Protein AF-A0A931KG16-F1 (afdb_monomer)

pLDDT: mean 83.69, std 16.77, range [27.02, 98.31]

Solvent-accessible surface area (backbone atoms only — not comparable to full-atom values): 36946 Å² total; per-residue (Å²): 140,81,48,55,79,56,73,82,76,92,82,84,91,83,89,88,82,83,91,73,91,73,82,81,82,83,76,84,70,80,80,86,60,79,76,71,70,60,48,32,63,38,41,31,52,50,51,55,51,33,49,36,17,60,36,29,44,61,42,50,60,49,49,51,55,64,59,68,61,71,68,90,52,93,45,61,78,65,61,44,85,73,70,64,96,83,71,70,55,76,67,51,51,47,51,52,29,63,69,41,68,61,32,63,40,60,40,84,33,53,39,32,19,54,30,14,35,53,51,33,53,47,29,60,74,67,56,47,91,65,94,65,51,92,93,56,69,53,63,73,51,38,32,45,74,54,69,43,60,64,55,30,44,34,49,42,74,38,68,70,41,70,42,67,72,46,36,52,49,53,38,58,73,33,68,48,37,28,50,60,65,52,39,72,74,42,46,28,31,8,55,17,73,43,76,49,60,42,92,92,56,94,55,74,14,46,34,34,22,37,25,37,25,23,54,71,94,67,50,12,32,46,29,36,40,31,26,33,69,70,89,58,83,68,93,55,86,49,64,79,31,30,41,55,66,45,30,37,35,40,37,41,92,93,47,74,48,76,46,51,18,35,83,31,3,41,36,72,44,74,58,40,72,66,46,62,29,42,38,27,42,64,33,84,78,55,64,41,76,83,43,54,44,84,42,78,40,49,81,51,37,46,78,59,70,42,85,43,70,83,71,57,62,37,31,37,21,38,72,52,61,68,68,42,77,40,49,58,56,33,74,48,79,48,44,37,35,47,44,45,78,35,86,54,70,47,80,42,47,48,43,81,42,70,46,95,89,55,101,62,59,51,75,79,48,35,58,84,51,62,81,77,25,56,42,68,31,51,58,72,46,45,67,38,68,54,65,47,41,34,46,65,87,90,73,81,59,77,66,47,60,35,36,36,35,60,66,76,87,51,95,79,47,45,74,70,35,57,46,33,36,39,33,40,38,58,84,74,72,89,84,45,26,38,36,30,50,60,71,59,87,54,85,43,75,46,50,26,87,64,40,49,51,78,48,44,34,38,45,46,75,47,38,82,55,66,42,40,34,35,36,38,38,46,71,74,50,71,49,85,43,50,79,70,48,72,54,72,46,60,27,53,56,69,44,47,58,30,77,49,76,45,64,33,66,58,87,82,69,45,58,64,50,19,32,34,33,42,35,58,49,77,54,79,31,87,66,49,44,82,46,82,62,54,57,46,56,38,39,38,39,60,78,41,78,66,69,45,86,74,46,76,50,61,66,67,61,84,52,34,35,51,46,39,38,39,31,34,81,42,57,62,36,89,78,48,66,50,48,52,86,43,51,47,38,36,34,14,47,89,86,53,47,78,88,48,96,59,47,39,76,60,56,64,67,46,32,45,63,40,58,95,70,21,30,37,39,43,30,41,61,61,65,50,72,47,96,63,76,46,34,34,42,38,38,32,50,32,54,69,36,22,33,79,89,64,33,65,35,81,52,71,48,75,48,78,46,78,80

Sequence (659 aa):
MLAIVHRYRPFLASRPLSSRRFRPVLNDLERREVPALPTAVEQEMLEWLNRFRADPAAEFDRYYQTVMQQDGSVSYLAKVPFLPIDKPSIEEFRNELLATPAVPPLAWNTKLNDAARFHTDFMIAADAFDHNLPGEPLLGTRISNTGYQAWYWGENIAYGHGQIRYSHSSLVHSDGHRANLAFTNFTEIGIAAGYATLANKTLFDPIVTQDFGSRVNRQASVFGVVFDDTITSDDFYQAGEGLQGISITLSGPQGNFVTTSWSSGGYQFDDVPSGTYRLYVTSPGIDSDAYSFQVTVGQANVKYDFEIGTPPSRTVGFETSDPKTVSEGGTSTFALVRTGPLDSELDITIFPVDRPSGSQPWTSVIAPLADGGVVRFQPGQSRATFQVVSLKDSTERPDISVDFVFNVNDPGYASSVATASLTVLDDDRPRVSLVRIANSGTLHIVRESEKQVILTLERSGDLSKRVVVPFSIVPISGQTYVAAQTGTFEFQPGATQAVRSFAIADDAVARIDGVFSLRLGTPATADTRLEGPVEQVVSVIDDDPKPKLVRVAGRRNRQSLNALTAVFDAPISNANTKNVGIWRITDAGTDGILGTADDATIALRAVNYKASTRTFTLNFRKPSRSKTALIYRITLDAAKLTTPIGTPLNGPMVWDLKV

Secondary structure (DSSP, 8-state):
---EEEE--------------PPP----------PPPPPHHHHHHHHHHHHHHH-HHHHHHHHHHHHHSTTSSTTHHHH-TT--SS---HHHHHHHHHTSPP-PPPEE-HHHHHHHHHHHHHHHHHT---SS-TTPPPHHHHHHHTT--EEEEEEEEEESSSSHHHHHHHHHHSHHHHHHHT-TT--EEEEEEEEE--TT-SS-EEEEEEEEEEETT--EEEEEEEE---SS-SSS--TT-BPTT-EEEEEETTEEEEEE--TTSEEEEEEEPSEEEEEEE-STTS-TTTTEEEEEESSS-EE--EE-------EEEES--PPEEEETT-EEEEEEEE-S--SS-EEEEEEEEE-TT-SS-GGGTBPPPGGGGEEEEPTT-SEEEEEEEB---------EEEEEEE----TT-EESS-EEEEEEEP--SPP-EEEEETTTTS-EEEEGGG-EEEEEEEEEE--SS-EEEEEEEEEEESS-SS--EEEEEEE-TT--EEEEEEE----SS--PPEEEEEEE---SSTTEEE-S-SEEEEEEE--PPPP-EEEEEE--BTTEEEEEEEEESS--BSSSTT-GGGEEEEE-TTTT-TTSTT-EE--EEEEEEEGGGTEEEEEEEEEEE-SS--EEEEEEEGGG-B-TTSPBPPSEEEEEEE-

Nearest PDB structures (foldseek):
  8jp0-assembly1_A  TM=5.467E-01  e=5.330E-15  Homo sapiens
  3gin-assembly2_B  TM=8.461E-01  e=2.126E-09  Canis lupus familiaris
  8sgi-assembly1_A  TM=4.822E-01  e=4.657E-14  Homo sapiens
  3rb7-assembly2_B  TM=5.659E-01  e=2.182E-12  Drosophila melanogaster
  3gin-assembly1_A  TM=8.430E-01  e=4.793E-09  Canis lupus familiaris

Radius of gyration: 43.68 Å; Cα contacts (8 Å, |Δi|>4): 1420; chains: 1; bounding box: 113×90×93 Å

Mean predicted aligned error: 20.04 Å

Structure (mmCIF, N/CA/C/O backbone):
data_AF-A0A931KG16-F1
#
_entry.id   AF-A0A931KG16-F1
#
loop_
_atom_site.group_PDB
_atom_site.id
_atom_site.type_symbol
_atom_site.label_atom_id
_atom_site.label_alt_id
_atom_site.label_comp_id
_atom_site.label_asym_id
_atom_site.label_entity_id
_atom_site.label_seq_id
_atom_site.pdbx_PDB_ins_code
_atom_site.Cartn_x
_atom_site.Cartn_y
_atom_site.Cartn_z
_atom_site.occupancy
_atom_site.B_iso_or_equiv
_atom_site.auth_seq_id
_atom_site.auth_comp_id
_atom_site.auth_asym_id
_atom_site.auth_atom_id
_atom_site.pdbx_PDB_model_num
ATOM 1 N N . MET A 1 1 ? 4.775 -19.215 -31.508 1.00 36.97 1 MET A N 1
ATOM 2 C CA . MET A 1 1 ? 3.435 -19.316 -30.902 1.00 36.97 1 MET A CA 1
ATOM 3 C C . MET A 1 1 ? 2.506 -19.915 -31.949 1.00 36.97 1 MET A C 1
ATOM 5 O O . MET A 1 1 ? 2.400 -19.342 -33.027 1.00 36.97 1 MET A O 1
ATOM 9 N N . LEU A 1 2 ? 1.975 -21.115 -31.702 1.00 31.38 2 LEU A N 1
ATOM 10 C CA . LEU A 1 2 ? 1.050 -21.830 -32.596 1.00 31.38 2 LEU A CA 1
ATOM 11 C C . LEU A 1 2 ? -0.305 -21.935 -31.884 1.00 31.38 2 LEU A C 1
ATOM 13 O O . LEU A 1 2 ? -0.331 -22.042 -30.674 1.00 31.38 2 LEU A O 1
ATOM 17 N N . ALA A 1 3 ? -1.420 -21.931 -32.606 1.00 36.59 3 ALA A N 1
ATOM 18 C CA . ALA A 1 3 ? -2.737 -22.218 -32.036 1.00 36.59 3 ALA A CA 1
ATOM 19 C C . ALA A 1 3 ? -3.220 -23.597 -32.498 1.00 36.59 3 ALA A C 1
ATOM 21 O O . ALA A 1 3 ? -2.951 -23.995 -33.634 1.00 36.59 3 ALA A O 1
ATOM 22 N N . ILE A 1 4 ? -3.934 -24.322 -31.632 1.00 50.34 4 ILE A N 1
ATOM 23 C CA . ILE A 1 4 ? -4.488 -25.650 -31.934 1.00 50.34 4 ILE A CA 1
ATOM 24 C C . ILE A 1 4 ? -6.019 -25.581 -31.882 1.00 50.34 4 ILE A C 1
ATOM 26 O O . ILE A 1 4 ? -6.586 -25.195 -30.862 1.00 50.34 4 ILE A O 1
ATOM 30 N N . VAL A 1 5 ? -6.686 -25.995 -32.968 1.00 47.53 5 VAL A N 1
ATOM 31 C CA . VAL A 1 5 ? -8.149 -26.168 -33.044 1.00 47.53 5 VAL A CA 1
ATOM 32 C C . VAL A 1 5 ? -8.465 -27.587 -33.503 1.00 47.53 5 VAL A C 1
ATOM 34 O O . VAL A 1 5 ? -7.970 -28.044 -34.539 1.00 47.53 5 VAL A O 1
ATOM 37 N N . HIS A 1 6 ? -9.328 -28.288 -32.767 1.00 55.41 6 HIS A N 1
ATOM 38 C CA . HIS A 1 6 ? -9.761 -29.642 -33.110 1.00 55.41 6 HIS A CA 1
ATOM 39 C C . HIS A 1 6 ? -11.291 -29.790 -33.105 1.00 55.41 6 HIS A C 1
ATOM 41 O O . HIS A 1 6 ? -12.008 -29.139 -32.348 1.00 55.41 6 HIS A O 1
ATOM 47 N N . ARG A 1 7 ? -11.795 -30.670 -33.984 1.00 39.84 7 ARG A N 1
ATOM 48 C CA . ARG A 1 7 ? -13.212 -31.055 -34.105 1.00 39.84 7 ARG A CA 1
ATOM 49 C C . ARG A 1 7 ? -13.339 -32.566 -33.922 1.00 39.84 7 ARG A C 1
ATOM 51 O O . ARG A 1 7 ? -12.615 -33.319 -34.571 1.00 39.84 7 ARG A O 1
ATOM 58 N N . TYR A 1 8 ? -14.280 -33.018 -33.096 1.00 35.19 8 TYR A N 1
ATOM 59 C CA . TYR A 1 8 ? -14.516 -34.448 -32.872 1.00 35.19 8 TYR A CA 1
ATOM 60 C C . TYR A 1 8 ? -15.136 -35.141 -34.109 1.00 35.19 8 TYR A C 1
ATOM 62 O O . TYR A 1 8 ? -16.071 -34.618 -34.721 1.00 35.19 8 TYR A O 1
ATOM 70 N N . ARG A 1 9 ? -14.655 -36.345 -34.464 1.00 29.98 9 ARG A N 1
ATOM 71 C CA . ARG A 1 9 ? -15.362 -37.332 -35.311 1.00 29.98 9 ARG A CA 1
ATOM 72 C C . ARG A 1 9 ? -15.534 -38.618 -34.491 1.00 29.98 9 ARG A C 1
ATOM 74 O O . ARG A 1 9 ? -14.520 -39.162 -34.060 1.00 29.98 9 ARG A O 1
ATOM 81 N N . PRO A 1 10 ? -16.753 -39.138 -34.274 1.00 35.59 10 PRO A N 1
ATOM 82 C CA . PRO A 1 10 ? -16.921 -40.402 -33.565 1.00 35.59 10 PRO A CA 1
ATOM 83 C C . PRO A 1 10 ? -16.624 -41.564 -34.523 1.00 35.59 10 PRO A C 1
ATOM 85 O O . PRO A 1 10 ? -17.031 -41.473 -35.675 1.00 35.59 10 PRO A O 1
ATOM 88 N N . PHE A 1 11 ? -15.954 -42.638 -34.076 1.00 27.02 11 PHE A N 1
ATOM 89 C CA . PHE A 1 11 ? -16.325 -44.031 -34.397 1.00 27.02 11 PHE A CA 1
ATOM 90 C C . PHE A 1 11 ? -15.485 -45.081 -33.624 1.00 27.02 11 PHE A C 1
ATOM 92 O O . PHE A 1 11 ? -14.266 -45.124 -33.729 1.00 27.02 11 PHE A O 1
ATOM 99 N N . LEU A 1 12 ? -16.231 -45.936 -32.910 1.00 27.28 12 LEU A N 1
ATOM 100 C CA . LEU A 1 12 ? -16.052 -47.346 -32.516 1.00 27.28 12 LEU A CA 1
ATOM 101 C C . LEU A 1 12 ? -14.790 -47.863 -31.790 1.00 27.28 12 LEU A C 1
ATOM 103 O O . LEU A 1 12 ? -13.656 -47.808 -32.248 1.00 27.28 12 LEU A O 1
ATOM 107 N N . ALA A 1 13 ? -15.085 -48.523 -30.668 1.00 38.16 13 ALA A N 1
ATOM 108 C CA . ALA A 1 13 ? -14.200 -49.299 -29.816 1.00 38.16 13 ALA A CA 1
ATOM 109 C C . ALA A 1 13 ? -13.561 -50.515 -30.512 1.00 38.16 13 ALA A C 1
ATOM 111 O O . ALA A 1 13 ? -14.274 -51.282 -31.152 1.00 38.16 13 ALA A O 1
ATOM 112 N N . SER A 1 14 ? -12.274 -50.783 -30.229 1.00 29.06 14 SER A N 1
ATOM 113 C CA . SER A 1 14 ? -11.815 -52.119 -29.799 1.00 29.06 14 SER A CA 1
ATOM 114 C C . SER A 1 14 ? -10.326 -52.192 -29.397 1.00 29.06 14 SER A C 1
ATOM 116 O O . SER A 1 14 ? -9.447 -51.938 -30.212 1.00 29.06 14 SER A O 1
ATOM 118 N N . ARG A 1 15 ? -10.125 -52.750 -28.190 1.00 28.84 15 ARG A N 1
ATOM 119 C CA . ARG A 1 15 ? -9.084 -53.693 -27.711 1.00 28.84 15 ARG A CA 1
ATOM 120 C C . ARG A 1 15 ? -7.749 -53.211 -27.094 1.00 28.84 15 ARG A C 1
ATOM 122 O O . ARG A 1 15 ? -7.170 -52.232 -27.545 1.00 28.84 15 ARG A O 1
ATOM 129 N N . PRO A 1 16 ? -7.263 -53.927 -26.046 1.00 38.62 16 PRO A N 1
ATOM 130 C CA . PRO A 1 16 ? -6.268 -53.428 -25.097 1.00 38.62 16 PRO A CA 1
ATOM 131 C C . PRO A 1 16 ? -4.866 -54.002 -25.346 1.00 38.62 16 PRO A C 1
ATOM 133 O O . PRO A 1 16 ? -4.729 -55.150 -25.771 1.00 38.62 16 PRO A O 1
ATOM 136 N N . LEU A 1 17 ? -3.818 -53.258 -24.976 1.00 29.61 17 LEU A N 1
ATOM 137 C CA . LEU A 1 17 ? -2.465 -53.806 -24.871 1.00 29.61 17 LEU A CA 1
ATOM 138 C C . LEU A 1 17 ? -1.749 -53.387 -23.579 1.00 29.61 17 LEU A C 1
ATOM 140 O O . LEU A 1 17 ? -1.428 -52.227 -23.359 1.00 29.61 17 LEU A O 1
ATOM 144 N N . SER A 1 18 ? -1.437 -54.433 -22.807 1.00 28.80 18 SER A N 1
ATOM 145 C CA . SER A 1 18 ? -0.159 -54.701 -22.138 1.00 28.80 18 SER A CA 1
ATOM 146 C C . SER A 1 18 ? 0.301 -53.773 -21.006 1.00 28.80 18 SER A C 1
ATOM 148 O O . SER A 1 18 ? 0.974 -52.764 -21.199 1.00 28.80 18 SER A O 1
ATOM 150 N N . SER A 1 19 ? 0.090 -54.276 -19.790 1.00 36.41 19 SER A N 1
ATOM 151 C CA . SER A 1 19 ? 0.660 -53.822 -18.524 1.00 36.41 19 SER A CA 1
ATOM 152 C C . SER A 1 19 ? 2.195 -53.740 -18.523 1.00 36.41 19 SER A C 1
ATOM 154 O O . SER A 1 19 ? 2.882 -54.762 -18.609 1.00 36.41 19 SER A O 1
ATOM 156 N N . ARG A 1 20 ? 2.735 -52.549 -18.249 1.00 30.62 20 ARG A N 1
ATOM 157 C CA . ARG A 1 20 ? 3.993 -52.399 -17.506 1.00 30.62 20 ARG A CA 1
ATOM 158 C C . ARG A 1 20 ? 3.696 -51.653 -16.213 1.00 30.62 20 ARG A C 1
ATOM 160 O O . ARG A 1 20 ? 3.142 -50.562 -16.225 1.00 30.62 20 ARG A O 1
ATOM 167 N N . ARG A 1 21 ? 4.022 -52.309 -15.098 1.00 33.84 21 ARG A N 1
ATOM 168 C CA . ARG A 1 21 ? 3.823 -51.831 -13.729 1.00 33.84 21 ARG A CA 1
ATOM 169 C C . ARG A 1 21 ? 4.575 -50.517 -13.521 1.00 33.84 21 ARG A C 1
ATOM 171 O O . ARG A 1 21 ? 5.796 -50.534 -13.395 1.00 33.84 21 ARG A O 1
ATOM 178 N N . PHE A 1 22 ? 3.840 -49.416 -13.430 1.00 30.36 22 PHE A N 1
ATOM 179 C CA . PHE A 1 22 ? 4.303 -48.221 -12.738 1.00 30.36 22 PHE A CA 1
ATOM 180 C C . PHE A 1 22 ? 3.934 -48.355 -11.259 1.00 30.36 22 PHE A C 1
ATOM 182 O O . PHE A 1 22 ? 2.816 -48.742 -10.920 1.00 30.36 22 PHE A O 1
ATOM 189 N N . ARG A 1 23 ? 4.906 -48.104 -10.379 1.00 28.58 23 ARG A N 1
ATOM 190 C CA . ARG A 1 23 ? 4.665 -47.958 -8.942 1.00 28.58 23 ARG A CA 1
ATOM 191 C C . ARG A 1 23 ? 3.943 -46.621 -8.731 1.00 28.58 23 ARG A C 1
ATOM 193 O O . ARG A 1 23 ? 4.512 -45.609 -9.133 1.00 28.58 23 ARG A O 1
ATOM 200 N N . PRO A 1 24 ? 2.742 -46.589 -8.132 1.00 30.55 24 PRO A N 1
ATOM 201 C CA . PRO A 1 24 ? 2.105 -45.333 -7.782 1.00 30.55 24 PRO A CA 1
ATOM 202 C C . PRO A 1 24 ? 2.848 -44.760 -6.575 1.00 30.55 24 PRO A C 1
ATOM 204 O O . PRO A 1 24 ? 2.981 -45.425 -5.545 1.00 30.55 24 PRO A O 1
ATOM 207 N N . VAL A 1 25 ? 3.366 -43.543 -6.703 1.00 31.45 25 VAL A N 1
ATOM 208 C CA . VAL A 1 25 ? 3.653 -42.732 -5.521 1.00 31.45 25 VAL A CA 1
ATOM 209 C C . VAL A 1 25 ? 2.297 -42.198 -5.082 1.00 31.45 25 VAL A C 1
ATOM 211 O O . VAL A 1 25 ? 1.772 -41.258 -5.668 1.00 31.45 25 VAL A O 1
ATOM 214 N N . LEU A 1 26 ? 1.694 -42.899 -4.121 1.00 35.19 26 LEU A N 1
ATOM 215 C CA . LEU A 1 26 ? 0.516 -42.445 -3.398 1.00 35.19 26 LEU A CA 1
ATOM 216 C C . LEU A 1 26 ? 0.898 -41.166 -2.643 1.00 35.19 26 LEU A C 1
ATOM 218 O O . LEU A 1 26 ? 1.664 -41.222 -1.686 1.00 35.19 26 LEU A O 1
ATOM 222 N N . ASN A 1 27 ? 0.346 -40.042 -3.076 1.00 28.86 27 ASN A N 1
ATOM 223 C CA . ASN A 1 27 ? -0.138 -39.001 -2.183 1.00 28.86 27 ASN A CA 1
ATOM 224 C C . ASN A 1 27 ? -1.522 -38.619 -2.713 1.00 28.86 27 ASN A C 1
ATOM 226 O O . ASN A 1 27 ? -1.697 -37.601 -3.376 1.00 28.86 27 ASN A O 1
ATOM 230 N N . ASP A 1 28 ? -2.493 -39.494 -2.444 1.00 37.03 28 ASP A N 1
ATOM 231 C CA . ASP A 1 28 ? -3.898 -39.106 -2.409 1.00 37.03 28 ASP A CA 1
ATOM 232 C C . ASP A 1 28 ? -4.064 -38.131 -1.237 1.00 37.03 28 ASP A C 1
ATOM 234 O O . ASP A 1 28 ? -4.297 -38.521 -0.093 1.00 37.03 28 ASP A O 1
ATOM 238 N N . LEU A 1 29 ? -3.903 -36.841 -1.518 1.00 31.75 29 LEU A N 1
ATOM 239 C CA . LEU A 1 29 ? -4.759 -35.857 -0.884 1.00 31.75 29 LEU A CA 1
ATOM 240 C C . LEU A 1 29 ? -5.961 -35.734 -1.807 1.00 31.75 29 LEU A C 1
ATOM 242 O O . LEU A 1 29 ? -5.869 -35.172 -2.896 1.00 31.75 29 LEU A O 1
ATOM 246 N N . GLU A 1 30 ? -7.079 -36.308 -1.375 1.00 30.48 30 GLU A N 1
ATOM 247 C CA . GLU A 1 30 ? -8.392 -35.971 -1.898 1.00 30.48 30 GLU A CA 1
ATOM 248 C C . GLU A 1 30 ? -8.499 -34.436 -1.943 1.00 30.48 30 GLU A C 1
ATOM 250 O O . GLU A 1 30 ? -8.684 -33.796 -0.904 1.00 30.48 30 GLU A O 1
ATOM 255 N N . ARG A 1 31 ? -8.381 -33.819 -3.130 1.00 33.59 31 ARG A N 1
ATOM 256 C CA . ARG A 1 31 ? -8.855 -32.445 -3.332 1.00 33.59 31 ARG A CA 1
ATOM 257 C C . ARG A 1 31 ? -10.370 -32.497 -3.232 1.00 33.59 31 ARG A C 1
ATOM 259 O O . ARG A 1 31 ? -11.100 -32.586 -4.213 1.00 33.59 31 ARG A O 1
ATOM 266 N N . ARG A 1 32 ? -10.849 -32.460 -1.995 1.00 40.47 32 ARG A N 1
ATOM 267 C CA . ARG A 1 32 ? -12.204 -32.066 -1.645 1.00 40.47 32 ARG A CA 1
ATOM 268 C C . ARG A 1 32 ? -12.277 -30.552 -1.816 1.00 40.47 32 ARG A C 1
ATOM 270 O O . ARG A 1 32 ? -12.384 -29.814 -0.845 1.00 40.47 32 ARG A O 1
ATOM 277 N N . GLU A 1 33 ? -12.098 -30.085 -3.042 1.00 40.62 33 GLU A N 1
ATOM 278 C CA . GLU A 1 33 ? -12.015 -28.664 -3.322 1.00 40.62 33 GLU A CA 1
ATOM 279 C C . GLU A 1 33 ? -13.238 -28.223 -4.102 1.00 40.62 33 G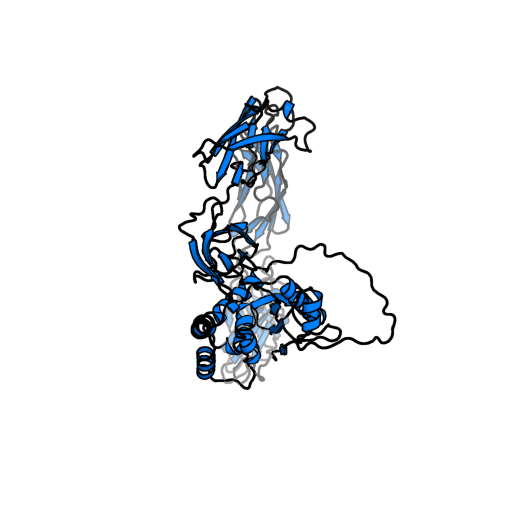LU A C 1
ATOM 281 O O . GLU A 1 33 ? -13.587 -28.761 -5.150 1.00 40.62 33 GLU A O 1
ATOM 286 N N . VAL A 1 34 ? -13.911 -27.237 -3.521 1.00 39.53 34 VAL A N 1
ATOM 287 C CA . VAL A 1 34 ? -14.814 -26.343 -4.231 1.00 39.53 34 VAL A CA 1
ATOM 288 C C . VAL A 1 34 ? -14.097 -25.915 -5.520 1.00 39.53 34 VAL A C 1
ATOM 290 O O . VAL A 1 34 ? -12.953 -25.468 -5.412 1.00 39.53 34 VAL A O 1
ATOM 293 N N . PRO A 1 35 ? -14.700 -26.074 -6.715 1.00 52.78 35 PRO A N 1
ATOM 294 C CA . PRO A 1 35 ? -14.065 -25.663 -7.962 1.00 52.78 35 PRO A CA 1
ATOM 295 C C . PRO A 1 35 ? -13.559 -24.225 -7.840 1.00 52.78 35 PRO A C 1
ATOM 297 O O . PRO A 1 35 ? -14.304 -23.357 -7.374 1.00 52.78 35 PRO A O 1
ATOM 300 N N . ALA A 1 36 ? -12.301 -23.979 -8.207 1.00 63.12 36 ALA A N 1
ATOM 301 C CA . ALA A 1 36 ? -11.719 -22.653 -8.075 1.00 63.12 36 ALA A CA 1
ATOM 302 C C . ALA A 1 36 ? -12.446 -21.680 -9.019 1.00 63.12 36 ALA A C 1
ATOM 304 O O . ALA A 1 36 ? -12.484 -21.850 -10.237 1.00 63.12 36 ALA A O 1
ATOM 305 N N . LEU A 1 37 ? -13.080 -20.670 -8.430 1.00 86.88 37 LEU A N 1
ATOM 306 C CA . LEU A 1 37 ? -13.613 -19.517 -9.150 1.00 86.8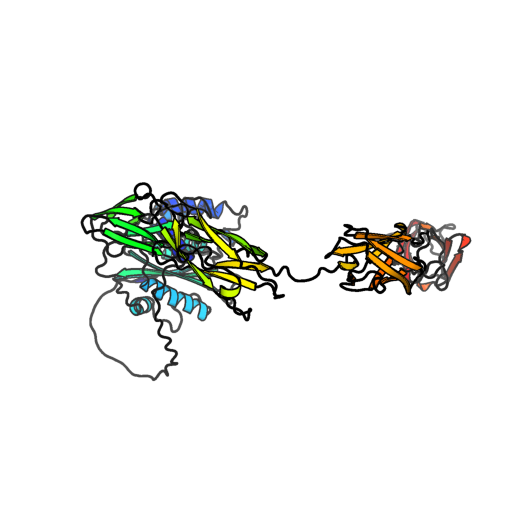8 37 LEU A CA 1
ATOM 307 C C . LEU A 1 37 ? -12.440 -18.642 -9.628 1.00 86.88 37 LEU A C 1
ATOM 309 O O . LEU A 1 37 ? -11.357 -18.734 -9.040 1.00 86.88 37 LEU A O 1
ATOM 313 N N . PRO A 1 38 ? -12.614 -17.817 -10.678 1.00 92.06 38 PRO A N 1
ATOM 314 C CA . PRO A 1 38 ? -11.511 -17.034 -11.220 1.00 92.06 38 PRO A CA 1
ATOM 315 C C . PRO A 1 38 ? -10.892 -16.148 -10.141 1.00 92.06 38 PRO A C 1
ATOM 317 O O . PRO A 1 38 ? -11.595 -15.482 -9.376 1.00 92.06 38 PRO A O 1
ATOM 320 N N . THR A 1 39 ? -9.563 -16.099 -10.104 1.00 92.50 39 THR A N 1
ATOM 321 C CA . THR A 1 39 ? -8.839 -15.032 -9.403 1.00 92.50 39 THR A CA 1
ATOM 322 C C . THR A 1 39 ? -9.137 -13.676 -10.054 1.00 92.50 39 THR A C 1
ATOM 324 O O . THR A 1 39 ? -9.609 -13.612 -11.187 1.00 92.50 39 THR A O 1
ATOM 327 N N . ALA A 1 40 ? -8.832 -12.568 -9.372 1.00 91.00 40 ALA A N 1
ATOM 328 C CA . ALA A 1 40 ? -9.032 -11.229 -9.937 1.00 91.00 40 ALA A CA 1
ATOM 329 C C . ALA A 1 40 ? -8.276 -11.026 -11.268 1.00 91.00 40 ALA A C 1
ATOM 331 O O . ALA A 1 40 ? -8.806 -10.436 -12.200 1.00 91.00 40 ALA A O 1
ATOM 332 N N . VAL A 1 41 ? -7.068 -11.587 -11.395 1.00 90.38 41 VAL A N 1
ATOM 333 C CA . VAL A 1 41 ? -6.256 -11.510 -12.624 1.00 90.38 41 VAL A CA 1
ATOM 334 C C . VAL A 1 41 ? -6.833 -12.377 -13.749 1.00 90.38 41 VAL A C 1
ATOM 336 O O . VAL A 1 41 ? -6.835 -11.972 -14.910 1.00 90.38 41 VAL A O 1
ATOM 339 N N . GLU A 1 42 ? -7.338 -13.572 -13.431 1.00 95.12 42 GLU A N 1
ATOM 340 C CA . GLU A 1 42 ? -8.008 -14.429 -14.420 1.00 95.12 42 GLU A CA 1
ATOM 341 C C . GLU A 1 42 ? -9.337 -13.813 -14.884 1.00 95.12 42 GLU A C 1
ATOM 343 O O . GLU A 1 42 ? -9.654 -13.894 -16.072 1.00 95.12 42 GLU A O 1
ATOM 348 N N . GLN A 1 43 ? -10.072 -13.152 -13.979 1.00 96.88 43 GLN A N 1
ATOM 349 C CA . GLN A 1 43 ? -11.249 -12.357 -14.328 1.00 96.88 43 GLN A CA 1
ATOM 350 C C . GLN A 1 43 ? -10.853 -11.202 -15.249 1.00 96.88 43 GLN A C 1
ATOM 352 O O . GLN A 1 43 ? -11.439 -11.070 -16.313 1.00 96.88 43 GLN A O 1
ATOM 357 N N . GLU A 1 44 ? -9.810 -10.437 -14.921 1.00 94.69 44 GLU A N 1
ATOM 358 C CA . GLU A 1 44 ? -9.333 -9.336 -15.767 1.00 94.69 44 GLU A CA 1
ATOM 359 C C . GLU A 1 44 ? -9.022 -9.827 -17.191 1.00 94.69 44 GLU A C 1
ATOM 361 O O . GLU A 1 44 ? -9.486 -9.253 -18.175 1.00 94.69 44 GLU A O 1
ATOM 366 N N . MET A 1 45 ? -8.316 -10.955 -17.328 1.00 94.88 45 MET A N 1
ATOM 367 C CA . MET A 1 45 ? -8.044 -11.574 -18.631 1.00 94.88 45 MET A CA 1
ATOM 368 C C . MET A 1 45 ? -9.325 -11.951 -19.397 1.00 94.88 45 MET A C 1
ATOM 370 O O . MET A 1 45 ? -9.372 -11.805 -20.622 1.00 94.88 45 MET A O 1
ATOM 374 N N . LEU A 1 46 ? -10.350 -12.457 -18.700 1.00 97.38 46 LEU A N 1
ATOM 375 C CA . LEU A 1 46 ? -11.654 -12.777 -19.288 1.00 97.38 46 LEU A CA 1
ATOM 376 C C . LEU A 1 46 ? -12.367 -11.515 -19.790 1.00 97.38 46 LEU A C 1
ATOM 378 O O . LEU A 1 46 ? -12.955 -11.539 -20.874 1.00 97.38 46 LEU A O 1
ATOM 382 N N . GLU A 1 47 ? -12.288 -10.423 -19.031 1.00 96.50 47 GLU A N 1
ATOM 383 C CA . GLU A 1 47 ? -12.864 -9.127 -19.388 1.00 96.50 47 GLU A CA 1
ATOM 384 C C . GLU A 1 47 ? -12.216 -8.565 -20.655 1.00 96.50 47 GLU A C 1
ATOM 386 O O . GLU A 1 47 ? -12.919 -8.240 -21.617 1.00 96.50 47 GLU A O 1
ATOM 391 N N . TRP A 1 48 ? -10.880 -8.558 -20.715 1.00 93.50 48 TRP A N 1
ATOM 392 C CA . TRP A 1 48 ? -10.142 -8.118 -21.902 1.00 93.50 48 TRP A CA 1
ATOM 393 C C . TRP A 1 48 ? -10.516 -8.952 -23.137 1.00 93.50 48 TRP A C 1
ATOM 395 O O . TRP A 1 48 ? -10.846 -8.412 -24.194 1.00 93.50 48 TRP A O 1
ATOM 405 N N . LEU A 1 49 ? -10.559 -10.280 -22.984 1.00 96.12 49 LEU A N 1
ATOM 406 C CA . LEU A 1 49 ? -10.949 -11.199 -24.051 1.00 96.12 49 LEU A CA 1
ATOM 407 C C . LEU A 1 49 ? -12.371 -10.948 -24.553 1.00 96.12 49 LEU A C 1
ATOM 409 O O . LEU A 1 49 ? -12.605 -10.951 -25.763 1.00 96.12 49 LEU A O 1
ATOM 413 N N . ASN A 1 50 ? -13.332 -10.764 -23.649 1.00 97.62 50 ASN A N 1
ATOM 414 C CA . ASN A 1 50 ? -14.726 -10.570 -24.031 1.00 97.62 50 ASN A CA 1
ATOM 415 C C . ASN A 1 50 ? -14.975 -9.186 -24.634 1.00 97.62 50 ASN A C 1
ATOM 417 O O . ASN A 1 50 ? -15.808 -9.074 -25.536 1.00 97.62 50 ASN A O 1
ATOM 421 N N . ARG A 1 51 ? -14.212 -8.166 -24.226 1.00 93.94 51 ARG A N 1
ATOM 422 C CA . ARG A 1 51 ? -14.226 -6.851 -24.875 1.00 93.94 51 ARG A CA 1
ATOM 423 C C . ARG A 1 51 ? -13.672 -6.917 -26.296 1.00 93.94 51 ARG A C 1
ATOM 425 O O . ARG A 1 51 ? -14.326 -6.426 -27.214 1.00 93.94 51 ARG A O 1
ATOM 432 N N . PHE A 1 52 ? -12.553 -7.622 -26.492 1.00 94.00 52 PHE A N 1
ATOM 433 C CA . PHE A 1 52 ? -12.023 -7.917 -27.825 1.00 94.00 52 PHE A CA 1
ATOM 434 C C . PHE A 1 52 ? -13.055 -8.648 -28.694 1.00 94.00 52 PHE A C 1
ATOM 436 O O . PHE A 1 52 ? -13.268 -8.274 -29.839 1.00 94.00 52 PHE A O 1
ATOM 443 N N . ARG A 1 53 ? -13.734 -9.671 -28.159 1.00 96.38 53 ARG A N 1
ATOM 444 C CA . ARG A 1 53 ? -14.766 -10.413 -28.904 1.00 96.38 53 ARG A CA 1
ATOM 445 C C . ARG A 1 53 ? -15.962 -9.543 -29.287 1.00 96.38 53 ARG A C 1
ATOM 447 O O . ARG A 1 53 ? -16.504 -9.730 -30.373 1.00 96.38 53 ARG A O 1
ATOM 454 N N . ALA A 1 54 ? -16.365 -8.610 -28.427 1.00 94.88 54 ALA A N 1
ATOM 455 C CA . ALA A 1 54 ? -17.493 -7.720 -28.680 1.00 94.88 54 ALA A CA 1
ATOM 456 C C . ALA A 1 54 ? -17.184 -6.653 -29.741 1.00 94.88 54 ALA A C 1
ATOM 458 O O . ALA A 1 54 ? -18.049 -6.352 -30.562 1.00 94.88 54 ALA A O 1
ATOM 459 N N . ASP A 1 55 ? -15.968 -6.102 -29.738 1.00 93.12 55 ASP A N 1
ATOM 460 C CA . ASP A 1 55 ? -15.552 -5.064 -30.683 1.00 93.12 55 ASP A CA 1
ATOM 461 C C . ASP A 1 55 ? -14.041 -5.142 -30.987 1.00 93.12 55 ASP A C 1
ATOM 463 O O . ASP A 1 55 ? -13.241 -4.387 -30.417 1.00 93.12 55 ASP A O 1
ATOM 467 N N . PRO A 1 56 ? -13.624 -6.049 -31.896 1.00 90.75 56 PRO A N 1
ATOM 468 C CA . PRO A 1 56 ? -12.217 -6.203 -32.262 1.00 90.75 56 PRO A CA 1
ATOM 469 C C . PRO A 1 56 ? -11.595 -4.919 -32.827 1.00 90.75 56 PRO A C 1
ATOM 471 O O . PRO A 1 56 ? -10.410 -4.659 -32.618 1.00 90.75 56 PRO A O 1
ATOM 474 N N . ALA A 1 57 ? -12.392 -4.114 -33.536 1.00 85.38 57 ALA A N 1
ATOM 475 C CA . ALA A 1 57 ? -11.951 -2.882 -34.175 1.00 85.38 57 ALA A CA 1
ATOM 476 C C . ALA A 1 57 ? -11.630 -1.793 -33.145 1.00 85.38 57 ALA A C 1
ATOM 478 O O . ALA A 1 57 ? -10.552 -1.199 -33.202 1.00 85.38 57 ALA A O 1
ATOM 479 N N . ALA A 1 58 ? -12.526 -1.557 -32.180 1.00 84.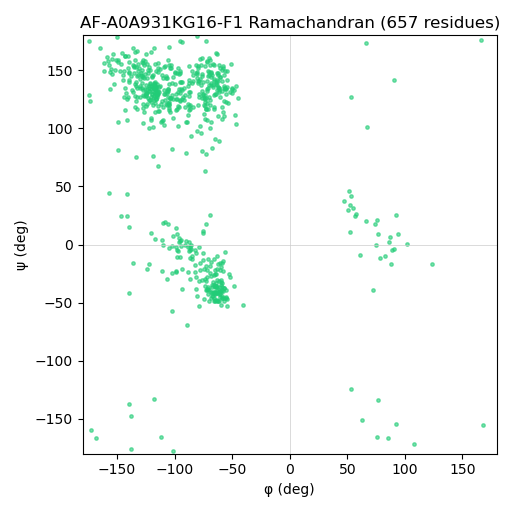75 58 ALA A N 1
ATOM 480 C CA . ALA A 1 58 ? -12.280 -0.576 -31.124 1.00 84.75 58 ALA A CA 1
ATOM 481 C C . ALA A 1 58 ? -11.122 -0.985 -30.205 1.00 84.75 58 ALA A C 1
ATOM 483 O O . ALA A 1 58 ? -10.447 -0.121 -29.641 1.00 84.75 58 ALA A O 1
ATOM 484 N N . GLU A 1 59 ? -10.846 -2.286 -30.073 1.00 79.38 59 GLU A N 1
ATOM 485 C CA . GLU A 1 59 ? -9.720 -2.761 -29.271 1.00 79.38 59 GLU A CA 1
ATOM 486 C C . GLU A 1 59 ? -8.365 -2.287 -29.834 1.00 79.38 59 GLU A C 1
ATOM 488 O O . GLU A 1 59 ? -7.458 -1.987 -29.058 1.00 79.38 59 GLU A O 1
ATOM 493 N N . PHE A 1 60 ? -8.239 -2.098 -31.158 1.00 72.94 60 PHE A N 1
ATOM 494 C CA . PHE A 1 60 ? -7.048 -1.484 -31.763 1.00 72.94 60 PHE A CA 1
ATOM 495 C C . PHE A 1 60 ? -6.810 -0.062 -31.243 1.00 72.94 60 PHE A C 1
ATOM 497 O O . PHE A 1 60 ? -5.708 0.258 -30.793 1.00 72.94 60 PHE A O 1
ATOM 504 N N . ASP A 1 61 ? -7.838 0.791 -31.296 1.00 69.69 61 ASP A N 1
ATOM 505 C CA . ASP A 1 61 ? -7.723 2.189 -30.877 1.00 69.69 61 ASP A CA 1
ATOM 506 C C . ASP A 1 61 ? -7.402 2.270 -29.371 1.00 69.69 61 ASP A C 1
ATOM 508 O O . ASP A 1 61 ? -6.575 3.089 -28.958 1.00 69.69 61 ASP A O 1
ATOM 512 N N . ARG A 1 62 ? -7.959 1.354 -28.561 1.00 71.44 62 ARG A N 1
ATOM 513 C CA . ARG A 1 62 ? -7.646 1.226 -27.127 1.00 71.44 62 ARG A CA 1
ATOM 514 C C . ARG A 1 62 ? -6.205 0.791 -26.877 1.00 71.44 62 ARG A C 1
ATOM 516 O O . ARG A 1 62 ? -5.526 1.448 -26.087 1.00 71.44 62 ARG A O 1
ATOM 523 N N . TYR A 1 63 ? -5.705 -0.247 -27.555 1.00 66.12 63 TYR A N 1
ATOM 524 C CA . TYR A 1 63 ? -4.301 -0.668 -27.447 1.00 66.12 63 TYR A CA 1
ATOM 525 C C . TYR A 1 63 ? -3.339 0.437 -27.885 1.00 66.12 63 TYR A C 1
ATOM 527 O O . TYR A 1 63 ? -2.333 0.685 -27.221 1.00 66.12 63 TYR A O 1
ATOM 535 N N . TYR A 1 64 ? -3.648 1.131 -28.982 1.00 57.78 64 TYR A N 1
ATOM 536 C CA . TYR A 1 64 ? -2.800 2.196 -29.506 1.00 57.78 64 TYR A CA 1
ATOM 537 C C . TYR A 1 64 ? -2.723 3.393 -28.543 1.00 57.78 64 TYR A C 1
ATOM 539 O O . TYR A 1 64 ? -1.637 3.924 -28.304 1.00 57.78 64 TYR A O 1
ATOM 547 N N . GLN A 1 65 ? -3.844 3.790 -27.932 1.00 54.03 65 GLN A N 1
ATOM 548 C CA . GLN A 1 65 ? -3.877 4.909 -26.984 1.00 54.03 65 GLN A CA 1
ATOM 549 C C . GLN A 1 65 ? -3.260 4.568 -25.621 1.00 54.03 65 GLN A C 1
ATOM 551 O O . GLN A 1 65 ? -2.442 5.333 -25.113 1.00 54.03 65 GLN A O 1
ATOM 556 N N . THR A 1 66 ? -3.604 3.422 -25.031 1.00 51.56 66 THR A N 1
ATOM 557 C CA . THR A 1 66 ? -3.147 3.072 -23.672 1.00 51.56 66 THR A CA 1
ATOM 558 C C . THR A 1 66 ? -1.714 2.558 -23.637 1.00 51.56 66 THR A C 1
ATOM 560 O O . THR A 1 66 ? -0.998 2.797 -22.666 1.00 51.56 66 THR A O 1
ATOM 563 N N . VAL A 1 67 ? -1.259 1.887 -24.696 1.00 48.59 67 VAL A N 1
ATOM 564 C CA . VAL A 1 67 ? -0.002 1.141 -24.652 1.00 48.59 67 VAL A CA 1
ATOM 565 C C . VAL A 1 67 ? 1.141 1.817 -25.420 1.00 48.59 67 VAL A C 1
ATOM 567 O O . VAL A 1 67 ? 2.296 1.702 -25.010 1.00 48.59 67 VAL A O 1
ATOM 570 N N . MET A 1 68 ? 0.855 2.583 -26.482 1.00 49.09 68 MET A N 1
ATOM 571 C CA . MET A 1 68 ? 1.902 3.292 -27.240 1.00 49.09 68 MET A CA 1
ATOM 572 C C . MET A 1 68 ? 2.153 4.738 -26.788 1.00 49.09 68 MET A C 1
ATOM 574 O O . MET A 1 68 ? 3.242 5.250 -27.045 1.00 49.09 68 MET A O 1
ATOM 578 N N . GLN A 1 69 ? 1.207 5.402 -26.107 1.00 42.19 69 GLN A N 1
ATOM 579 C CA . GLN A 1 69 ? 1.380 6.804 -25.682 1.00 42.19 69 GLN A CA 1
ATOM 580 C C . GLN A 1 69 ? 1.810 6.990 -24.215 1.00 42.19 69 GLN A C 1
ATOM 582 O O . GLN A 1 69 ? 2.410 8.017 -23.903 1.00 42.19 69 GLN A O 1
ATOM 587 N N . GLN A 1 70 ? 1.576 6.027 -23.313 1.00 40.97 70 GLN A N 1
ATOM 588 C CA . GLN A 1 70 ? 1.787 6.251 -21.871 1.00 40.97 70 GLN A CA 1
ATOM 589 C C . GLN A 1 70 ? 3.243 6.200 -21.359 1.00 40.97 70 GLN A C 1
ATOM 591 O O . GLN A 1 70 ? 3.482 6.698 -20.265 1.00 40.97 70 GLN A O 1
ATOM 596 N N . ASP A 1 71 ? 4.236 5.665 -22.085 1.00 40.25 71 ASP A N 1
ATOM 597 C CA . ASP A 1 71 ? 5.595 5.498 -21.506 1.00 40.25 71 ASP A CA 1
ATOM 598 C C . ASP A 1 71 ? 6.596 6.613 -21.874 1.00 40.25 71 ASP A C 1
ATOM 600 O O . ASP A 1 71 ? 7.732 6.578 -21.414 1.00 40.25 71 ASP A O 1
ATOM 604 N N . GLY A 1 72 ? 6.260 7.591 -22.733 1.00 39.53 72 GLY A N 1
ATOM 605 C CA . GLY A 1 72 ? 7.207 8.661 -23.134 1.00 39.53 72 GLY A CA 1
ATOM 606 C C . GLY A 1 72 ? 8.573 8.162 -23.656 1.00 39.53 72 GLY A C 1
ATOM 607 O O . GLY A 1 72 ? 9.520 8.928 -23.827 1.00 39.53 72 GLY A O 1
ATOM 608 N N . SER A 1 73 ? 8.674 6.861 -23.907 1.00 34.31 73 SER A N 1
ATOM 609 C CA . SER A 1 73 ? 9.856 6.111 -24.256 1.00 34.31 73 SER A CA 1
ATOM 610 C C . SER A 1 73 ? 9.422 5.185 -25.378 1.00 34.31 73 SER A C 1
ATOM 612 O O . SER A 1 73 ? 8.387 4.523 -25.317 1.00 34.31 73 SER A O 1
ATOM 614 N N . VAL A 1 74 ? 10.217 5.134 -26.435 1.00 34.94 74 VAL A N 1
ATOM 615 C CA . VAL A 1 74 ? 10.003 4.307 -27.633 1.00 34.94 74 VAL A CA 1
ATOM 616 C C . VAL A 1 74 ? 10.182 2.799 -27.308 1.00 34.94 74 VAL A C 1
ATOM 618 O O . VAL A 1 74 ? 10.552 1.996 -28.156 1.00 34.94 74 VAL A O 1
ATOM 621 N N . SER A 1 75 ? 9.970 2.398 -26.048 1.00 40.75 75 SER A N 1
ATOM 622 C CA . SER A 1 75 ? 10.387 1.129 -25.447 1.00 40.75 75 SER A CA 1
ATOM 623 C C . SER A 1 75 ? 9.278 0.074 -25.401 1.00 40.75 75 SER A C 1
ATOM 625 O O . SER A 1 75 ? 9.538 -1.065 -25.020 1.00 40.75 75 SER A O 1
ATOM 627 N N . TYR A 1 76 ? 8.053 0.380 -25.845 1.00 41.31 76 TYR A N 1
ATOM 628 C CA . TYR A 1 76 ? 7.023 -0.657 -25.981 1.00 41.31 76 TYR A CA 1
ATOM 629 C C . TYR A 1 76 ? 7.406 -1.707 -27.043 1.00 41.31 76 TYR A C 1
ATOM 631 O O . TYR A 1 76 ? 7.266 -2.903 -26.805 1.00 41.31 76 TYR A O 1
ATOM 639 N N . LEU A 1 77 ? 8.048 -1.293 -28.143 1.00 41.12 77 LEU A N 1
ATOM 640 C CA . LEU A 1 77 ? 8.643 -2.221 -29.120 1.00 41.12 77 LEU A CA 1
ATOM 641 C C . LEU A 1 77 ? 9.866 -2.988 -28.569 1.00 41.12 77 LEU A C 1
ATOM 643 O O . LEU A 1 77 ? 10.271 -3.984 -29.158 1.00 41.12 77 LEU A O 1
ATOM 647 N N . ALA A 1 78 ? 10.448 -2.552 -27.444 1.00 41.03 78 ALA A N 1
ATOM 648 C CA . ALA A 1 78 ? 11.611 -3.184 -26.811 1.00 41.03 78 ALA A CA 1
ATOM 649 C C . ALA A 1 78 ? 11.248 -4.113 -25.632 1.00 41.03 78 ALA A C 1
ATOM 651 O O . ALA A 1 78 ? 12.014 -5.023 -25.317 1.00 41.03 78 ALA A O 1
ATOM 652 N N . LYS A 1 79 ? 10.089 -3.907 -24.985 1.00 43.03 79 LYS A N 1
ATOM 653 C CA . LYS A 1 79 ? 9.595 -4.702 -23.840 1.00 43.03 79 LYS A CA 1
ATOM 654 C C . LYS A 1 79 ? 8.607 -5.808 -24.219 1.00 43.03 79 LYS A C 1
ATOM 656 O O . LYS A 1 79 ? 8.248 -6.597 -23.354 1.00 43.03 79 LYS A O 1
ATOM 661 N N . VAL A 1 80 ? 8.193 -5.894 -25.484 1.00 42.97 80 VAL A N 1
ATOM 662 C CA . VAL A 1 80 ? 7.530 -7.073 -26.059 1.00 42.97 80 VAL A CA 1
ATOM 663 C C . VAL A 1 80 ? 8.588 -7.811 -26.892 1.00 42.97 80 VAL A C 1
ATOM 665 O O . VAL A 1 80 ? 8.662 -7.603 -28.101 1.00 42.97 80 VAL A O 1
ATOM 668 N N . PRO A 1 81 ? 9.464 -8.655 -26.304 1.00 37.66 81 PRO A N 1
ATOM 669 C CA . PRO A 1 81 ? 10.658 -9.173 -26.986 1.00 37.66 81 PRO A CA 1
ATOM 670 C C . PRO A 1 81 ? 10.329 -10.277 -28.007 1.00 37.66 81 PRO A C 1
ATOM 672 O O . PRO A 1 81 ? 11.210 -11.000 -28.461 1.00 37.66 81 PRO A O 1
ATOM 675 N N . PHE A 1 82 ? 9.047 -10.446 -28.322 1.00 42.50 82 PHE A N 1
ATOM 676 C CA . PHE A 1 82 ? 8.492 -11.500 -29.155 1.00 42.50 82 PHE A CA 1
ATOM 677 C C . PHE A 1 82 ? 7.371 -10.951 -30.045 1.00 42.50 82 PHE A C 1
ATOM 679 O O . PHE A 1 82 ? 6.336 -11.584 -30.217 1.00 42.50 82 PHE A O 1
ATOM 686 N N . LEU A 1 83 ? 7.572 -9.774 -30.642 1.00 39.94 83 LEU A N 1
ATOM 687 C CA . LEU A 1 83 ? 6.995 -9.533 -31.963 1.00 39.94 83 LEU A CA 1
ATOM 688 C C . LEU A 1 83 ? 7.843 -10.365 -32.941 1.00 39.94 83 LEU A C 1
ATOM 690 O O . LEU A 1 83 ? 9.026 -10.059 -33.111 1.00 39.94 83 LEU A O 1
ATOM 694 N N . PRO A 1 84 ? 7.327 -11.478 -33.501 1.00 39.06 84 PRO A N 1
ATOM 695 C CA . PRO A 1 84 ? 8.088 -12.276 -34.449 1.00 39.06 84 PRO A CA 1
ATOM 696 C C . PRO A 1 84 ? 8.484 -11.400 -35.636 1.00 39.06 84 PRO A C 1
ATOM 698 O O . PRO A 1 84 ? 7.690 -10.590 -36.105 1.00 39.06 84 PRO A O 1
ATOM 701 N N . ILE A 1 85 ? 9.710 -11.603 -36.107 1.00 34.84 85 ILE A N 1
ATOM 702 C CA . ILE A 1 85 ? 10.433 -10.850 -37.146 1.00 34.84 85 ILE A CA 1
ATOM 703 C C . ILE A 1 85 ? 9.693 -10.765 -38.504 1.00 34.84 85 ILE A C 1
ATOM 705 O O . ILE A 1 85 ? 10.092 -9.985 -39.361 1.00 34.84 85 ILE A O 1
ATOM 709 N N . ASP A 1 86 ? 8.570 -11.463 -38.665 1.00 43.81 86 ASP A N 1
ATOM 710 C CA . ASP A 1 86 ? 7.730 -11.444 -39.860 1.00 43.81 86 ASP A CA 1
ATOM 711 C C . ASP A 1 86 ? 6.325 -10.937 -39.521 1.00 43.81 86 ASP A C 1
ATOM 713 O O . ASP A 1 86 ? 5.425 -11.766 -39.406 1.00 43.81 86 ASP A O 1
ATOM 717 N N . LYS A 1 87 ? 6.101 -9.624 -39.322 1.00 56.12 87 LYS A N 1
ATOM 718 C CA . LYS A 1 87 ? 4.733 -9.119 -39.105 1.00 56.12 87 LYS A CA 1
ATOM 719 C C . LYS A 1 87 ? 4.415 -7.701 -39.592 1.00 56.12 87 LYS A C 1
ATOM 721 O O . LYS A 1 87 ? 5.325 -6.891 -39.772 1.00 56.12 87 LYS A O 1
ATOM 726 N N . PRO A 1 88 ? 3.110 -7.455 -39.830 1.00 54.47 88 PRO A N 1
ATOM 727 C CA . PRO A 1 88 ? 2.593 -6.344 -40.606 1.00 54.47 88 PRO A CA 1
ATOM 728 C C . PRO A 1 88 ? 2.866 -4.984 -39.954 1.00 54.47 88 PRO A C 1
ATOM 730 O O . PRO A 1 88 ? 2.998 -4.871 -38.735 1.00 54.47 88 PRO A O 1
ATOM 733 N N . SER A 1 89 ? 2.920 -3.929 -40.760 1.00 64.69 89 SER A N 1
ATOM 734 C CA . SER A 1 89 ? 2.862 -2.544 -40.292 1.00 64.69 89 SER A CA 1
ATOM 735 C C . SER A 1 89 ? 1.666 -2.326 -39.353 1.00 64.69 89 SER A C 1
ATOM 737 O O . SER A 1 89 ? 0.655 -3.020 -39.440 1.00 64.69 89 SER A O 1
ATOM 739 N N . ILE A 1 90 ? 1.747 -1.323 -38.470 1.00 68.50 90 ILE A N 1
ATOM 740 C CA . ILE A 1 90 ? 0.645 -0.936 -37.563 1.00 68.50 90 ILE A CA 1
ATOM 741 C C . ILE A 1 90 ? -0.687 -0.798 -38.320 1.00 68.50 90 ILE A C 1
ATOM 743 O O . ILE A 1 90 ? -1.736 -1.175 -37.807 1.00 68.50 90 ILE A O 1
ATOM 747 N N . GLU A 1 91 ? -0.633 -0.306 -39.557 1.00 70.25 91 GLU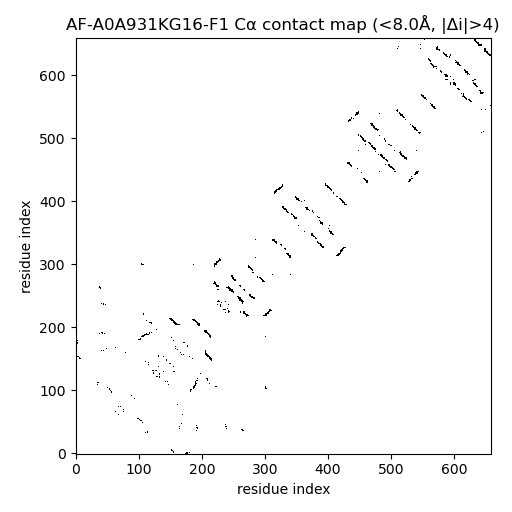 A N 1
ATOM 748 C CA . GLU A 1 91 ? -1.799 -0.144 -40.422 1.00 70.25 91 GLU A CA 1
ATOM 749 C C . GLU A 1 91 ? -2.346 -1.479 -40.943 1.00 70.25 91 GLU A C 1
ATOM 751 O O . GLU A 1 91 ? -3.555 -1.675 -41.017 1.00 70.25 91 GLU A O 1
ATOM 756 N N . GLU A 1 92 ? -1.487 -2.435 -41.279 1.00 73.06 92 GLU A N 1
ATOM 757 C CA . GLU A 1 92 ? -1.930 -3.781 -41.645 1.00 73.06 92 GLU A CA 1
ATOM 758 C C . GLU A 1 92 ? -2.550 -4.506 -40.438 1.00 73.06 92 GLU A C 1
ATOM 760 O O . GLU A 1 92 ? -3.622 -5.089 -40.583 1.00 73.06 92 GLU A O 1
ATOM 765 N N . PHE A 1 93 ? -1.978 -4.381 -39.233 1.00 76.31 93 PHE A N 1
ATOM 766 C CA . PHE A 1 93 ? -2.599 -4.922 -38.014 1.00 76.31 93 PHE A CA 1
ATOM 767 C C . PHE A 1 93 ? -3.953 -4.259 -37.711 1.00 76.31 93 PHE A C 1
ATOM 769 O O . PHE A 1 93 ? -4.919 -4.941 -37.363 1.00 76.31 93 PHE A O 1
ATOM 776 N N . ARG A 1 94 ? -4.064 -2.939 -37.916 1.00 77.62 94 ARG A N 1
ATOM 777 C CA . ARG A 1 94 ? -5.345 -2.226 -37.832 1.00 77.62 94 ARG A CA 1
ATOM 778 C C . ARG A 1 94 ? -6.375 -2.814 -38.790 1.00 77.62 94 ARG A C 1
ATOM 780 O O . ARG A 1 94 ? -7.500 -3.096 -38.386 1.00 77.62 94 ARG A O 1
ATOM 787 N N . ASN A 1 95 ? -5.986 -3.020 -40.045 1.00 83.31 95 ASN A N 1
ATOM 788 C CA . ASN A 1 95 ? -6.859 -3.586 -41.069 1.00 83.31 95 ASN A CA 1
ATOM 789 C C . ASN A 1 95 ? -7.267 -5.034 -40.754 1.00 83.31 95 ASN A C 1
ATOM 791 O O . ASN A 1 95 ? -8.413 -5.410 -40.994 1.00 83.31 95 ASN A O 1
ATOM 795 N N . GLU A 1 96 ? -6.380 -5.833 -40.160 1.00 83.56 96 GLU A N 1
ATOM 796 C CA . GLU A 1 96 ? -6.708 -7.181 -39.682 1.00 83.56 96 GLU A CA 1
ATOM 797 C C . GLU A 1 96 ? -7.742 -7.169 -38.547 1.00 83.56 96 GLU A C 1
ATOM 799 O O . GLU A 1 96 ? -8.662 -7.992 -38.544 1.00 83.56 96 GLU A O 1
ATOM 804 N N . LEU A 1 97 ? -7.628 -6.239 -37.593 1.00 84.75 97 LEU A N 1
ATOM 805 C CA . LEU A 1 97 ? -8.609 -6.096 -36.515 1.00 84.75 97 LEU A CA 1
ATOM 806 C C . LEU A 1 97 ? -9.951 -5.559 -37.020 1.00 84.75 97 LEU A C 1
ATOM 808 O O . LEU A 1 97 ? -10.990 -6.092 -36.641 1.00 84.75 97 LEU A O 1
ATOM 812 N N . LEU A 1 98 ? -9.939 -4.605 -37.954 1.00 85.50 98 LEU A N 1
ATOM 813 C CA . LEU A 1 98 ? -11.146 -4.135 -38.648 1.00 85.50 98 LEU A CA 1
ATOM 814 C C . LEU A 1 98 ? -11.859 -5.255 -39.421 1.00 85.50 98 LEU A C 1
ATOM 816 O O . LEU A 1 98 ? -13.081 -5.238 -39.552 1.00 85.50 98 LEU A O 1
ATOM 820 N N . ALA A 1 99 ? -11.106 -6.229 -39.937 1.00 87.50 99 ALA A N 1
ATOM 821 C CA . ALA A 1 99 ? -11.649 -7.391 -40.636 1.00 87.50 99 ALA A CA 1
ATOM 822 C C . ALA A 1 99 ? -12.073 -8.535 -39.696 1.00 87.50 99 ALA A C 1
ATOM 824 O O . ALA A 1 99 ? -12.702 -9.496 -40.149 1.00 87.50 99 ALA A O 1
ATOM 825 N N . THR A 1 100 ? -11.735 -8.465 -38.404 1.00 88.94 100 THR A N 1
ATOM 826 C CA . THR A 1 100 ? -12.106 -9.492 -37.427 1.00 88.94 100 THR A CA 1
ATOM 827 C C . THR A 1 100 ? -13.560 -9.270 -36.992 1.00 88.94 100 THR A C 1
ATOM 829 O O . THR A 1 100 ? -13.881 -8.206 -36.465 1.00 88.94 100 THR A O 1
ATOM 832 N N . PRO A 1 101 ? -14.472 -10.237 -37.207 1.00 90.56 101 PRO A N 1
ATOM 833 C CA . PRO A 1 101 ? -15.872 -10.058 -36.848 1.00 90.56 101 PRO A CA 1
ATOM 834 C C . PRO A 1 101 ? -16.063 -10.069 -35.330 1.00 90.56 101 PRO A C 1
ATOM 836 O O . PRO A 1 101 ? -15.427 -10.853 -34.624 1.00 90.56 101 PRO A O 1
ATOM 839 N N . ALA A 1 102 ? -17.005 -9.259 -34.846 1.00 94.62 102 ALA A N 1
ATOM 840 C CA . ALA A 1 102 ? -17.506 -9.373 -33.483 1.00 94.62 102 ALA A CA 1
ATOM 841 C C . ALA A 1 102 ? -18.206 -10.726 -33.282 1.00 94.62 102 ALA A C 1
ATOM 843 O O . ALA A 1 102 ? -18.969 -11.191 -34.138 1.00 94.62 102 ALA A O 1
ATOM 844 N N . VAL A 1 103 ? -17.955 -11.361 -32.142 1.00 97.00 103 VAL A N 1
ATOM 845 C CA . VAL A 1 103 ? -18.474 -12.684 -31.790 1.00 97.00 103 VAL A CA 1
ATOM 846 C C . VAL A 1 103 ? -18.987 -12.700 -30.347 1.00 97.00 103 VAL A C 1
ATOM 848 O O . VAL A 1 103 ? -18.515 -11.923 -29.518 1.00 97.00 103 VAL A O 1
ATOM 851 N N . PRO A 1 104 ? -19.948 -13.579 -30.000 1.00 97.00 104 PRO A N 1
ATOM 852 C CA . PRO A 1 104 ? -20.501 -13.628 -28.648 1.00 97.00 104 PRO A CA 1
ATOM 853 C C . PRO A 1 104 ? -19.440 -13.847 -27.564 1.00 97.00 104 PRO A C 1
ATOM 855 O O . PRO A 1 104 ? -18.468 -14.563 -27.818 1.00 97.00 104 PRO A O 1
ATOM 858 N N . PRO A 1 105 ? -19.629 -13.319 -26.347 1.00 98.00 105 PRO A N 1
ATOM 859 C CA . PRO A 1 105 ? -18.657 -13.468 -25.271 1.00 98.00 105 PRO A CA 1
ATOM 860 C C . PRO A 1 105 ? -18.586 -14.926 -24.769 1.00 98.00 105 PRO A C 1
ATOM 862 O O . PRO A 1 105 ? -19.501 -15.727 -24.979 1.00 98.00 105 PRO A O 1
ATOM 865 N N . LEU A 1 106 ? -17.484 -15.295 -24.122 1.00 98.31 106 LEU A N 1
ATOM 866 C CA . LEU A 1 106 ? -17.252 -16.613 -23.529 1.00 98.31 106 LEU A CA 1
ATOM 867 C C . LEU A 1 106 ? -17.574 -16.592 -22.038 1.00 98.31 106 LEU A C 1
ATOM 869 O O . LEU A 1 106 ? -17.106 -15.711 -21.320 1.00 98.31 106 LEU A O 1
ATOM 873 N N . ALA A 1 107 ? -18.350 -17.580 -21.597 1.00 97.50 107 ALA A N 1
ATOM 874 C CA . ALA A 1 107 ? -18.669 -17.800 -20.191 1.00 97.50 107 ALA A CA 1
ATOM 875 C C . ALA A 1 107 ? -17.521 -18.535 -19.487 1.00 97.50 107 ALA A C 1
ATOM 877 O O . ALA A 1 107 ? -16.842 -19.364 -20.101 1.00 97.50 107 ALA A O 1
ATOM 878 N N . TRP A 1 108 ? -17.319 -18.267 -18.200 1.00 97.56 108 TRP A N 1
ATOM 879 C CA . TRP A 1 108 ? -16.333 -18.999 -17.412 1.00 97.56 108 TRP A CA 1
ATOM 880 C C . TRP A 1 108 ? -16.773 -20.452 -17.223 1.00 97.56 108 TRP A C 1
ATOM 882 O O . TRP A 1 108 ? -17.940 -20.727 -16.951 1.00 97.56 108 TRP A O 1
ATOM 892 N N . ASN A 1 109 ? -15.847 -21.402 -17.319 1.00 96.19 109 ASN A N 1
ATOM 893 C CA . ASN A 1 109 ? -16.118 -22.795 -16.989 1.00 96.19 109 ASN A CA 1
ATOM 894 C C . ASN A 1 109 ? -15.009 -23.359 -16.104 1.00 96.19 109 ASN A C 1
ATOM 896 O O . ASN A 1 109 ? -13.861 -23.497 -16.527 1.00 96.19 109 ASN A O 1
ATOM 900 N N . THR A 1 110 ? -15.372 -23.742 -14.881 1.00 94.88 110 THR A N 1
ATOM 901 C CA . THR A 1 110 ? -14.422 -24.230 -13.873 1.00 94.88 110 THR A CA 1
ATOM 902 C C . THR A 1 110 ? -13.687 -25.494 -14.311 1.00 94.88 110 THR A C 1
ATOM 904 O O . THR A 1 110 ? -12.510 -25.638 -14.019 1.00 94.88 110 THR A O 1
ATOM 907 N N . LYS A 1 111 ? -14.309 -26.366 -15.114 1.00 95.12 111 LYS A N 1
ATOM 908 C CA . LYS A 1 111 ? -13.644 -27.575 -15.627 1.00 95.12 111 LYS A CA 1
ATOM 909 C C . LYS A 1 111 ? -12.599 -27.277 -16.700 1.00 95.12 111 LYS A C 1
ATOM 911 O O . LYS A 1 111 ? -11.634 -28.024 -16.833 1.00 95.12 111 LYS A O 1
ATOM 916 N N . LEU A 1 112 ? -12.805 -26.229 -17.498 1.00 97.12 112 LEU A N 1
ATOM 917 C CA . LEU A 1 112 ? -11.775 -25.744 -18.419 1.00 97.12 112 LEU A CA 1
ATOM 918 C C . LEU A 1 112 ? -10.669 -25.027 -17.635 1.00 97.12 112 LEU A C 1
ATOM 920 O O . LEU A 1 112 ? -9.503 -25.158 -17.981 1.00 97.12 112 LEU A O 1
ATOM 924 N N . ASN A 1 113 ? -11.014 -24.311 -16.557 1.00 97.06 113 ASN A N 1
ATOM 925 C CA . ASN A 1 113 ? -10.026 -23.669 -15.687 1.00 97.06 113 ASN A CA 1
ATOM 926 C C . ASN A 1 113 ? -9.149 -24.709 -14.980 1.00 97.06 113 ASN A C 1
ATOM 928 O O . ASN A 1 113 ? -7.938 -24.540 -14.976 1.00 97.06 113 ASN A O 1
ATOM 932 N N . ASP A 1 114 ? -9.720 -25.807 -14.482 1.00 95.44 114 ASP A N 1
ATOM 933 C CA . ASP A 1 114 ? -8.958 -26.907 -13.885 1.00 95.44 114 ASP A CA 1
ATOM 934 C C . ASP A 1 114 ? -7.934 -27.491 -14.879 1.00 95.44 114 ASP A C 1
ATOM 936 O O . ASP A 1 114 ? -6.793 -27.773 -14.509 1.00 95.44 114 ASP A O 1
ATOM 940 N N . ALA A 1 115 ? -8.315 -27.634 -16.157 1.00 96.31 115 ALA A N 1
ATOM 941 C CA . ALA A 1 115 ? -7.424 -28.113 -17.217 1.00 96.31 115 ALA A CA 1
ATOM 942 C C . ALA A 1 115 ? -6.311 -27.097 -17.532 1.00 96.31 115 ALA A C 1
ATOM 944 O O . ALA A 1 115 ? -5.133 -27.467 -17.554 1.00 96.31 115 ALA A O 1
ATOM 945 N N . ALA A 1 116 ? -6.671 -25.818 -17.670 1.00 96.44 116 ALA A N 1
ATOM 946 C CA . ALA A 1 116 ? -5.723 -24.733 -17.891 1.00 96.44 116 ALA A CA 1
ATOM 947 C C . ALA A 1 116 ? -4.742 -24.593 -16.716 1.00 96.44 116 ALA A C 1
ATOM 949 O O . ALA A 1 116 ? -3.546 -24.395 -16.917 1.00 96.44 116 ALA A O 1
ATOM 950 N N . ARG A 1 117 ? -5.231 -24.729 -15.477 1.00 95.12 117 ARG A N 1
ATOM 951 C CA . ARG A 1 117 ? -4.436 -24.626 -14.247 1.00 95.12 117 ARG A CA 1
ATOM 952 C C . ARG A 1 117 ? -3.455 -25.774 -14.132 1.00 95.12 117 ARG A C 1
ATOM 954 O O . ARG A 1 117 ? -2.284 -25.528 -13.868 1.00 95.12 117 ARG A O 1
ATOM 961 N N . PHE A 1 118 ? -3.910 -26.995 -14.415 1.00 94.75 118 PHE A N 1
ATOM 962 C CA . PHE A 1 118 ? -3.033 -28.156 -14.505 1.00 94.75 118 PHE A CA 1
ATOM 963 C C . PHE A 1 118 ? -1.888 -27.918 -15.501 1.00 94.75 118 PHE A C 1
ATOM 965 O O . PHE A 1 118 ? -0.733 -28.159 -15.157 1.00 94.75 118 PHE A O 1
ATOM 972 N N . HIS A 1 119 ? -2.187 -27.401 -16.699 1.00 95.50 119 HIS A N 1
ATOM 973 C CA . HIS A 1 119 ? -1.168 -27.124 -17.715 1.00 95.50 119 HIS A CA 1
ATOM 974 C C . HIS A 1 119 ? -0.198 -26.012 -17.282 1.00 95.50 119 HIS A C 1
ATOM 976 O O . HIS A 1 119 ? 1.020 -26.181 -17.361 1.00 95.50 119 HIS A O 1
ATOM 982 N N . THR A 1 120 ? -0.717 -24.902 -16.749 1.00 91.38 120 THR A N 1
ATOM 983 C CA . THR A 1 120 ? 0.096 -23.790 -16.233 1.00 91.38 120 THR A CA 1
ATOM 984 C C . THR A 1 120 ? 1.039 -24.237 -15.114 1.00 91.38 120 THR A C 1
ATOM 986 O O . THR A 1 120 ? 2.231 -23.926 -15.157 1.00 91.38 120 THR A O 1
ATOM 989 N N . ASP A 1 121 ? 0.546 -25.008 -14.142 1.00 90.31 121 ASP A N 1
ATOM 990 C CA . ASP A 1 121 ? 1.364 -25.523 -13.040 1.00 90.31 121 ASP A CA 1
ATOM 991 C C . ASP A 1 121 ? 2.429 -26.512 -13.550 1.00 90.31 121 ASP A C 1
ATOM 993 O O . ASP A 1 121 ? 3.561 -26.522 -13.058 1.00 90.31 121 ASP A O 1
ATOM 997 N N . PHE A 1 122 ? 2.106 -27.306 -14.578 1.00 92.12 122 PHE A N 1
ATOM 998 C CA . PHE A 1 122 ? 3.053 -28.222 -15.213 1.00 92.12 122 PHE A CA 1
ATOM 999 C C . PHE A 1 122 ? 4.156 -27.473 -15.979 1.00 92.12 122 PHE A C 1
ATOM 1001 O O . PHE A 1 122 ? 5.325 -27.838 -15.857 1.00 92.12 122 PHE A O 1
ATOM 1008 N N . MET A 1 123 ? 3.818 -26.394 -16.697 1.00 90.50 123 MET A N 1
ATOM 1009 C CA . MET A 1 123 ? 4.794 -25.498 -17.339 1.00 90.50 123 MET A CA 1
ATOM 1010 C C . MET A 1 123 ? 5.755 -24.872 -16.328 1.00 90.50 123 MET A C 1
ATOM 1012 O O . MET A 1 123 ? 6.970 -24.872 -16.540 1.00 90.50 123 MET A O 1
ATOM 1016 N N . ILE A 1 124 ? 5.225 -24.402 -15.196 1.00 86.62 124 ILE A N 1
ATOM 1017 C CA . ILE A 1 124 ? 6.030 -23.839 -14.105 1.00 86.62 124 ILE A CA 1
ATOM 1018 C C . ILE A 1 124 ? 6.963 -24.901 -13.514 1.00 86.62 124 ILE A C 1
ATOM 1020 O O . ILE A 1 124 ? 8.156 -24.653 -13.350 1.00 86.62 124 ILE A O 1
ATOM 1024 N N . ALA A 1 125 ? 6.440 -26.091 -13.210 1.00 87.69 125 ALA A N 1
ATOM 1025 C CA . ALA A 1 125 ? 7.215 -27.162 -12.590 1.00 87.69 125 ALA A CA 1
ATOM 1026 C C . ALA A 1 125 ? 8.297 -27.741 -13.518 1.00 87.69 125 ALA A C 1
ATOM 1028 O O . ALA A 1 125 ? 9.368 -28.127 -13.050 1.00 87.69 125 ALA A O 1
ATOM 1029 N N . ALA A 1 126 ? 8.019 -27.812 -14.822 1.00 88.25 126 ALA A N 1
ATOM 1030 C CA . ALA A 1 126 ? 8.950 -28.306 -15.833 1.00 88.25 126 ALA A CA 1
ATOM 1031 C C . ALA A 1 126 ? 9.972 -27.255 -16.288 1.00 88.25 126 ALA A C 1
ATOM 1033 O O . ALA A 1 126 ? 10.877 -27.596 -17.051 1.00 88.25 126 ALA A O 1
ATOM 1034 N N . ASP A 1 127 ? 9.819 -26.004 -15.845 1.00 86.69 127 ASP A N 1
ATOM 1035 C CA . ASP A 1 127 ? 10.618 -24.866 -16.293 1.00 86.69 127 ASP A CA 1
ATOM 1036 C C . ASP A 1 127 ? 10.620 -24.712 -17.833 1.00 86.69 127 ASP A C 1
ATOM 1038 O O . ASP A 1 127 ? 11.652 -24.508 -18.480 1.00 86.69 127 ASP A O 1
ATOM 1042 N N . ALA A 1 128 ? 9.448 -24.893 -18.453 1.00 85.50 128 ALA A N 1
ATOM 1043 C CA . ALA A 1 128 ? 9.303 -24.990 -19.904 1.00 85.50 128 ALA A CA 1
ATOM 1044 C C . ALA A 1 128 ? 7.969 -24.407 -20.397 1.00 85.50 128 ALA A C 1
ATOM 1046 O O . ALA A 1 128 ? 6.958 -24.469 -19.707 1.00 85.50 128 ALA A O 1
ATOM 1047 N N . PHE A 1 129 ? 7.966 -23.860 -21.617 1.00 88.25 129 PHE A N 1
ATOM 1048 C CA . PHE A 1 129 ? 6.798 -23.230 -22.242 1.00 88.25 129 PHE A CA 1
ATOM 1049 C C . PHE A 1 129 ? 6.473 -23.915 -23.575 1.00 88.25 129 PHE A C 1
ATOM 1051 O O . PHE A 1 129 ? 7.140 -23.670 -24.584 1.00 88.25 129 PHE A O 1
ATOM 1058 N N . ASP A 1 130 ? 5.473 -24.796 -23.562 1.00 89.31 130 ASP A N 1
ATOM 1059 C CA . ASP A 1 130 ? 5.030 -25.593 -24.709 1.00 89.31 130 ASP A CA 1
ATOM 1060 C C . ASP A 1 130 ? 3.555 -25.979 -24.518 1.00 89.31 130 ASP A C 1
ATOM 1062 O O . ASP A 1 130 ? 3.144 -26.235 -23.393 1.00 89.31 130 ASP A O 1
ATOM 1066 N N . HIS A 1 131 ? 2.784 -26.083 -25.604 1.00 90.81 131 HIS A N 1
ATOM 1067 C CA . HIS A 1 131 ? 1.386 -26.545 -25.592 1.00 90.81 131 HIS A CA 1
ATOM 1068 C C . HIS A 1 131 ? 1.232 -27.998 -25.114 1.00 90.81 131 HIS A C 1
ATOM 1070 O O . HIS A 1 131 ? 0.140 -28.451 -24.745 1.00 90.81 131 HIS A O 1
ATOM 1076 N N . ASN A 1 132 ? 2.315 -28.777 -25.186 1.00 93.38 132 ASN A N 1
ATOM 1077 C CA . ASN A 1 132 ? 2.322 -30.134 -24.674 1.00 93.38 132 ASN A CA 1
ATOM 1078 C C . ASN A 1 132 ? 3.703 -30.562 -24.178 1.00 93.38 132 ASN A C 1
ATOM 1080 O O . ASN A 1 132 ? 4.578 -30.936 -24.967 1.00 93.38 132 ASN A O 1
ATOM 1084 N N . LEU A 1 133 ? 3.865 -30.618 -22.860 1.00 90.56 133 LEU A N 1
ATOM 1085 C CA . LEU A 1 133 ? 5.136 -30.988 -22.251 1.00 90.56 133 LEU A CA 1
ATOM 1086 C C . LEU A 1 133 ? 5.360 -32.513 -22.208 1.00 90.56 133 LEU A C 1
ATOM 1088 O O . LEU A 1 133 ? 4.409 -33.302 -22.212 1.00 90.56 133 LEU A O 1
ATOM 1092 N N . PRO A 1 134 ? 6.623 -32.983 -22.169 1.00 91.88 134 PRO A N 1
ATOM 1093 C CA . PRO A 1 134 ? 6.916 -34.407 -22.050 1.00 91.88 134 PRO A CA 1
ATOM 1094 C C . PRO A 1 134 ? 6.271 -35.032 -20.803 1.00 91.88 134 PRO A C 1
ATOM 1096 O O . PRO A 1 134 ? 6.536 -34.619 -19.678 1.00 91.88 134 PRO A O 1
ATOM 1099 N N . GLY A 1 135 ? 5.454 -36.070 -21.002 1.00 88.50 135 GLY A N 1
ATOM 1100 C CA . GLY A 1 135 ? 4.741 -36.764 -19.919 1.00 88.50 135 GLY A CA 1
ATOM 1101 C C . GLY A 1 135 ? 3.371 -36.173 -19.575 1.00 88.50 135 GLY A C 1
ATOM 1102 O O . GLY A 1 135 ? 2.640 -36.775 -18.790 1.00 88.50 135 GLY A O 1
ATOM 1103 N N . GLU A 1 136 ? 2.998 -35.056 -20.195 1.00 93.00 136 GLU A N 1
ATOM 1104 C CA . GLU A 1 136 ? 1.685 -34.443 -20.054 1.00 93.00 136 GLU A CA 1
ATOM 1105 C C . GLU A 1 136 ? 0.655 -35.090 -21.005 1.00 93.00 136 GLU A C 1
ATOM 1107 O O . GLU A 1 136 ? 0.985 -35.410 -22.154 1.00 93.00 136 GLU A O 1
ATOM 1112 N N . PRO A 1 137 ? -0.606 -35.301 -20.578 1.00 93.50 137 PRO A N 1
ATOM 1113 C CA . PRO A 1 137 ? -1.686 -35.609 -21.508 1.00 93.50 137 PRO A CA 1
ATOM 1114 C C . PRO A 1 137 ? -1.888 -34.474 -22.525 1.00 93.50 137 PRO A C 1
ATOM 1116 O O . PRO A 1 137 ? -1.828 -33.302 -22.164 1.00 93.50 137 PRO A O 1
ATOM 1119 N N . LEU A 1 138 ? -2.225 -34.822 -23.773 1.00 93.88 138 LEU A N 1
ATOM 1120 C CA . LEU A 1 138 ? -2.634 -33.840 -24.788 1.00 93.88 138 LEU A CA 1
ATOM 1121 C C . LEU A 1 138 ? -3.856 -33.037 -24.310 1.00 93.88 138 LEU A C 1
ATOM 1123 O O . LEU A 1 138 ? -4.706 -33.588 -23.606 1.00 93.88 138 LEU A O 1
ATOM 1127 N N . LEU A 1 139 ? -4.007 -31.796 -24.785 1.00 94.31 139 LEU A N 1
ATOM 1128 C CA . LEU A 1 139 ? -5.109 -30.875 -24.456 1.00 94.31 139 LEU A CA 1
ATOM 1129 C C . LEU A 1 139 ? -6.491 -31.542 -24.370 1.00 94.31 139 LEU A C 1
ATOM 1131 O O . LEU A 1 139 ? -7.183 -31.427 -23.363 1.00 94.31 139 LEU A O 1
ATOM 1135 N N . GLY A 1 140 ? -6.892 -32.288 -25.406 1.00 92.94 140 GLY A N 1
ATOM 1136 C CA . GLY A 1 140 ? -8.201 -32.951 -25.420 1.00 92.94 140 GLY A CA 1
ATOM 1137 C C . GLY A 1 140 ? -8.373 -33.952 -24.270 1.00 92.94 140 GLY A C 1
ATOM 1138 O O . GLY A 1 140 ? -9.450 -34.045 -23.685 1.00 92.94 140 GLY A O 1
ATOM 1139 N N . THR A 1 141 ? -7.299 -34.655 -23.901 1.00 94.88 141 THR A N 1
ATOM 1140 C CA . THR A 1 141 ? -7.286 -35.555 -22.745 1.00 94.88 141 THR A CA 1
ATOM 1141 C C . THR A 1 141 ? -7.322 -34.766 -21.437 1.00 94.88 141 THR A C 1
ATOM 1143 O O . THR A 1 141 ? -8.101 -35.141 -20.562 1.00 94.88 141 THR A O 1
ATOM 1146 N N . ARG A 1 142 ? -6.562 -33.662 -21.312 1.00 95.38 142 ARG A N 1
ATOM 1147 C CA . ARG A 1 142 ? -6.600 -32.770 -20.132 1.00 95.38 142 ARG A CA 1
ATOM 1148 C C . ARG A 1 142 ? -8.021 -32.285 -19.855 1.00 95.38 142 ARG A C 1
ATOM 1150 O O . ARG A 1 142 ? -8.544 -32.533 -18.774 1.00 95.38 142 ARG A O 1
ATOM 1157 N N . ILE A 1 143 ? -8.677 -31.725 -20.870 1.00 95.94 143 ILE A N 1
ATOM 1158 C CA . ILE A 1 143 ? -10.070 -31.260 -20.801 1.00 95.94 143 ILE A CA 1
ATOM 1159 C C . ILE A 1 143 ? -11.031 -32.416 -20.483 1.00 95.94 143 ILE A C 1
ATOM 1161 O O . ILE A 1 143 ? -11.934 -32.279 -19.660 1.00 95.94 143 ILE A O 1
ATOM 1165 N N . SER A 1 144 ? -10.851 -33.591 -21.095 1.00 94.12 144 SER A N 1
ATOM 1166 C CA . SER A 1 144 ? -11.733 -34.731 -20.808 1.00 94.12 144 SER A CA 1
ATOM 1167 C C . SER A 1 144 ? -11.591 -35.255 -19.372 1.00 94.12 144 SER A C 1
ATOM 1169 O O . SER A 1 144 ? -12.581 -35.691 -18.783 1.00 94.12 144 SER A O 1
ATOM 1171 N N . ASN A 1 145 ? -10.391 -35.166 -18.785 1.00 94.94 145 ASN A N 1
ATOM 1172 C CA . ASN A 1 145 ? -10.104 -35.633 -17.428 1.00 94.94 145 ASN A CA 1
ATOM 1173 C C . ASN A 1 145 ? -10.788 -34.778 -16.350 1.00 94.94 145 ASN A C 1
ATOM 1175 O O . ASN A 1 145 ? -11.084 -35.300 -15.278 1.00 94.94 145 ASN A O 1
ATOM 1179 N N . THR A 1 146 ? -11.110 -33.511 -16.634 1.00 94.56 146 THR A N 1
ATOM 1180 C CA . THR A 1 146 ? -11.915 -32.655 -15.737 1.00 94.56 146 THR A CA 1
ATOM 1181 C C . THR A 1 146 ? -13.418 -32.956 -15.833 1.00 94.56 146 THR A C 1
ATOM 1183 O O . THR A 1 146 ? -14.252 -32.380 -15.129 1.00 94.56 146 THR A O 1
ATOM 1186 N N . GLY A 1 147 ? -13.803 -33.881 -16.719 1.00 93.56 147 GLY A N 1
ATOM 1187 C CA . GLY A 1 147 ? -15.191 -34.235 -16.988 1.00 93.56 147 GLY A CA 1
ATOM 1188 C C . GLY A 1 147 ? -15.922 -33.201 -17.846 1.00 93.56 147 GLY A C 1
ATOM 1189 O O . GLY A 1 147 ? -17.157 -33.132 -17.789 1.00 93.56 147 GLY A O 1
ATOM 1190 N N . TYR A 1 148 ? -15.198 -32.367 -18.602 1.00 93.62 148 TYR A N 1
ATOM 1191 C CA . TYR A 1 148 ? -15.780 -31.454 -19.584 1.00 93.62 148 TYR A CA 1
ATOM 1192 C C . TYR A 1 148 ? -16.018 -32.181 -20.917 1.00 93.62 148 TYR A C 1
ATOM 1194 O O . TYR A 1 148 ? -15.098 -32.686 -21.560 1.00 93.62 148 TYR A O 1
ATOM 1202 N N . GLN A 1 149 ? -17.280 -32.257 -21.345 1.00 91.44 149 GLN A N 1
ATOM 1203 C CA . GLN A 1 149 ? -17.682 -32.966 -22.564 1.00 91.44 149 GLN A CA 1
ATOM 1204 C C . GLN A 1 149 ? -17.651 -32.033 -23.778 1.00 91.44 149 GLN A C 1
ATOM 1206 O O . GLN A 1 149 ? -18.687 -31.536 -24.222 1.00 91.44 149 GLN A O 1
ATOM 1211 N N . ALA A 1 150 ? -16.449 -31.789 -24.298 1.00 88.06 150 ALA A N 1
ATOM 1212 C CA . ALA A 1 150 ? -16.218 -30.854 -25.393 1.00 88.06 150 ALA A CA 1
ATOM 1213 C C . ALA A 1 150 ? -16.739 -31.359 -26.752 1.00 88.06 150 ALA A C 1
ATOM 1215 O O . ALA A 1 150 ? -16.447 -32.474 -27.185 1.00 88.06 150 ALA A O 1
ATOM 1216 N N . TRP A 1 151 ? -17.443 -30.487 -27.470 1.00 87.56 151 TRP A N 1
ATOM 1217 C CA . TRP A 1 151 ? -17.736 -30.599 -28.901 1.00 87.56 151 TRP A CA 1
ATOM 1218 C C . TRP A 1 151 ? -16.694 -29.854 -29.752 1.00 87.56 151 TRP A C 1
ATOM 1220 O O . TRP A 1 151 ? -16.262 -30.344 -30.799 1.00 87.56 151 TRP A O 1
ATOM 1230 N N . TYR A 1 152 ? -16.251 -28.700 -29.253 1.00 92.06 152 TYR A N 1
ATOM 1231 C CA . TYR A 1 152 ? -15.086 -27.953 -29.720 1.00 92.06 152 TYR A CA 1
ATOM 1232 C C . TYR A 1 152 ? -14.161 -27.690 -28.538 1.00 92.06 152 TYR A C 1
ATOM 1234 O O . TYR A 1 152 ? -14.645 -27.501 -27.422 1.00 92.06 152 TYR A O 1
ATOM 1242 N N . TRP A 1 153 ? -12.856 -27.661 -28.795 1.00 95.44 153 TRP A N 1
ATOM 1243 C CA . TRP A 1 153 ? -11.853 -27.200 -27.842 1.00 95.44 153 TRP A CA 1
ATOM 1244 C C . TRP A 1 153 ? -10.656 -26.577 -28.563 1.00 95.44 153 TRP A C 1
ATOM 1246 O O . TRP A 1 153 ? -10.414 -26.846 -29.747 1.00 95.44 153 TRP A O 1
ATOM 1256 N N . GLY A 1 154 ? -9.916 -25.747 -27.841 1.00 96.56 154 GLY A N 1
ATOM 1257 C CA . GLY A 1 154 ? -8.690 -25.107 -28.307 1.00 96.56 154 GLY A CA 1
ATOM 1258 C C . GLY A 1 154 ? -7.917 -24.528 -27.133 1.00 96.56 154 GLY A C 1
ATOM 1259 O O . GLY A 1 154 ? -8.447 -24.468 -26.028 1.00 96.56 154 GLY A O 1
ATOM 1260 N N . GLU A 1 155 ? -6.678 -24.117 -27.376 1.00 97.44 155 GLU A N 1
ATOM 1261 C CA . GLU A 1 155 ? -5.807 -23.554 -26.344 1.00 97.44 155 GLU A CA 1
ATOM 1262 C C . GLU A 1 155 ? -5.008 -22.368 -26.885 1.00 97.44 155 GLU A C 1
ATOM 1264 O O . GLU A 1 155 ? -4.522 -22.391 -28.022 1.00 97.44 155 GLU A O 1
ATOM 1269 N N . ASN A 1 156 ? -4.848 -21.351 -26.042 1.00 97.44 156 ASN A N 1
ATOM 1270 C CA . ASN A 1 156 ? -3.807 -20.339 -26.176 1.00 97.44 156 ASN A CA 1
ATOM 1271 C C . ASN A 1 156 ? -2.915 -20.367 -24.932 1.00 97.44 156 ASN A C 1
ATOM 1273 O O . ASN A 1 156 ? -3.418 -20.533 -23.825 1.00 97.44 156 ASN A O 1
ATOM 1277 N N . ILE A 1 157 ? -1.615 -20.120 -25.110 1.00 93.94 157 ILE A N 1
ATOM 1278 C CA . ILE A 1 157 ? -0.678 -19.904 -24.003 1.00 93.94 157 ILE A CA 1
ATOM 1279 C C . ILE A 1 157 ? 0.110 -18.611 -24.220 1.00 93.94 157 ILE A C 1
ATOM 1281 O O . ILE A 1 157 ? 0.438 -18.268 -25.358 1.00 93.94 157 ILE A O 1
ATOM 1285 N N . ALA A 1 158 ? 0.431 -17.896 -23.144 1.00 88.50 158 ALA A N 1
ATOM 1286 C CA . ALA A 1 158 ? 1.250 -16.683 -23.177 1.00 88.50 158 ALA A CA 1
ATOM 1287 C C . ALA A 1 158 ? 2.259 -16.659 -22.023 1.00 88.50 158 ALA A C 1
ATOM 1289 O O . ALA A 1 158 ? 1.963 -17.120 -20.924 1.00 88.50 158 ALA A O 1
ATOM 1290 N N . TYR A 1 159 ? 3.450 -16.113 -22.277 1.00 83.44 159 TYR A N 1
ATOM 1291 C CA . TYR A 1 159 ? 4.509 -15.948 -21.281 1.00 83.44 159 TYR A CA 1
ATOM 1292 C C . TYR A 1 159 ? 5.459 -14.810 -21.675 1.00 83.44 159 TYR A C 1
ATOM 1294 O O . TYR A 1 159 ? 5.718 -14.601 -22.860 1.00 83.44 159 TYR A O 1
ATOM 1302 N N . GLY A 1 160 ? 6.034 -14.118 -20.686 1.00 70.88 160 GLY A N 1
ATOM 1303 C CA . GLY A 1 160 ? 7.134 -13.171 -20.906 1.00 70.88 160 GLY A CA 1
ATOM 1304 C C . GLY A 1 160 ? 6.711 -11.719 -21.139 1.00 70.88 160 GLY A C 1
ATOM 1305 O O . GLY A 1 160 ? 7.420 -10.981 -21.825 1.00 70.88 160 GLY A O 1
ATOM 1306 N N . HIS A 1 161 ? 5.538 -11.319 -20.635 1.00 72.00 161 HIS A N 1
ATOM 1307 C CA . HIS A 1 161 ? 4.934 -10.014 -20.924 1.00 72.00 161 HIS A CA 1
ATOM 1308 C C . HIS A 1 161 ? 4.766 -9.099 -19.697 1.00 72.00 161 HIS A C 1
ATOM 1310 O O . HIS A 1 161 ? 4.189 -8.025 -19.835 1.00 72.00 161 HIS A O 1
ATOM 1316 N N . GLY A 1 162 ? 5.241 -9.474 -18.502 1.00 70.12 162 GLY A N 1
ATOM 1317 C CA . GLY A 1 162 ? 5.208 -8.652 -17.280 1.00 70.12 162 GLY A CA 1
ATOM 1318 C C . GLY A 1 162 ? 3.840 -8.467 -16.615 1.00 70.12 162 GLY A C 1
ATOM 1319 O O . GLY A 1 162 ? 3.751 -8.471 -15.392 1.00 70.12 162 GLY A O 1
ATOM 1320 N N . GLN A 1 163 ? 2.767 -8.295 -17.390 1.00 74.81 163 GLN A N 1
ATOM 1321 C CA . GLN A 1 163 ? 1.405 -8.070 -16.889 1.00 74.81 163 GLN A CA 1
ATOM 1322 C C . GLN A 1 163 ? 0.373 -8.837 -17.723 1.00 74.81 163 GLN A C 1
ATOM 1324 O O . GLN A 1 163 ? 0.604 -9.152 -18.897 1.00 74.81 163 GLN A O 1
ATOM 1329 N N . ILE A 1 164 ? -0.791 -9.114 -17.129 1.00 82.31 164 ILE A N 1
ATOM 1330 C CA . ILE A 1 164 ? -1.853 -9.891 -17.778 1.00 82.31 164 ILE A CA 1
ATOM 1331 C C . ILE A 1 164 ? -2.394 -9.184 -19.028 1.00 82.31 164 ILE A C 1
ATOM 1333 O O . ILE A 1 164 ? -2.486 -9.803 -20.087 1.00 82.31 164 ILE A O 1
ATOM 1337 N N . ARG A 1 165 ? -2.589 -7.859 -18.966 1.00 80.88 165 ARG A N 1
ATOM 1338 C CA . ARG A 1 165 ? -3.011 -7.030 -20.110 1.00 80.88 165 ARG A CA 1
ATOM 1339 C C . ARG A 1 165 ? -2.069 -7.134 -21.313 1.00 80.88 165 ARG A C 1
ATOM 1341 O O . ARG A 1 165 ? -2.505 -7.173 -22.462 1.00 80.88 165 ARG A O 1
ATOM 1348 N N . TYR A 1 166 ? -0.761 -7.229 -21.062 1.00 78.12 166 TYR A N 1
ATOM 1349 C CA . TYR A 1 166 ? 0.238 -7.384 -22.119 1.00 78.12 166 TYR A CA 1
ATOM 1350 C C . TYR A 1 166 ? 0.261 -8.809 -22.680 1.00 78.12 166 TYR A C 1
ATOM 1352 O O . TYR A 1 166 ? 0.517 -8.986 -23.868 1.00 78.12 166 TYR A O 1
ATOM 1360 N N . SER A 1 167 ? -0.067 -9.806 -21.854 1.00 83.75 167 SER A N 1
ATOM 1361 C CA . SER A 1 167 ? -0.267 -11.189 -22.301 1.00 83.75 167 SER A CA 1
ATOM 1362 C C . SER A 1 167 ? -1.504 -11.309 -23.192 1.00 83.75 167 SER A C 1
ATOM 1364 O O . SER A 1 167 ? -1.452 -11.957 -24.229 1.00 83.75 167 SER A O 1
ATOM 1366 N N . HIS A 1 168 ? -2.606 -10.635 -22.852 1.00 88.81 168 HIS A N 1
ATOM 1367 C CA . HIS A 1 168 ? -3.770 -10.576 -23.735 1.00 88.81 168 HIS A CA 1
ATOM 1368 C C . HIS A 1 168 ? -3.437 -9.901 -25.071 1.00 88.81 168 HIS A C 1
ATOM 1370 O O . HIS A 1 168 ? -3.710 -10.464 -26.131 1.00 88.81 168 HIS A O 1
ATOM 1376 N N . SER A 1 169 ? -2.779 -8.737 -25.020 1.00 82.00 169 SER A N 1
ATOM 1377 C CA . SER A 1 169 ? -2.358 -8.016 -26.223 1.00 82.00 169 SER A CA 1
ATOM 1378 C C . SER A 1 169 ? -1.502 -8.894 -27.142 1.00 82.00 169 SER A C 1
ATOM 1380 O O . SER A 1 169 ? -1.774 -8.971 -28.341 1.00 82.00 169 SER A O 1
ATOM 1382 N N . SER A 1 170 ? -0.522 -9.636 -26.613 1.00 79.25 170 SER A N 1
ATOM 1383 C CA . SER A 1 170 ? 0.320 -10.507 -27.445 1.00 79.25 170 SER A CA 1
ATOM 1384 C C . SER A 1 170 ? -0.462 -11.640 -28.122 1.00 79.25 170 SER A C 1
ATOM 1386 O O . SER A 1 170 ? -0.197 -11.958 -29.286 1.00 79.25 170 SER A O 1
ATOM 1388 N N . LEU A 1 171 ? -1.475 -12.196 -27.448 1.00 87.38 171 LEU A N 1
ATOM 1389 C CA . LEU A 1 171 ? -2.387 -13.177 -28.038 1.00 87.38 171 LEU A CA 1
ATOM 1390 C C . LEU A 1 171 ? -3.226 -12.567 -29.168 1.00 87.38 171 LEU A C 1
ATOM 1392 O O . LEU A 1 171 ? -3.369 -13.194 -30.216 1.00 87.38 171 LEU A O 1
ATOM 1396 N N . VAL A 1 172 ? -3.723 -11.336 -29.012 1.00 87.19 172 VAL A N 1
ATOM 1397 C CA . VAL A 1 172 ? -4.454 -10.636 -30.085 1.00 87.19 172 VAL A CA 1
ATOM 1398 C C . VAL A 1 172 ? -3.545 -10.349 -31.286 1.00 87.19 172 VAL A C 1
ATOM 1400 O O . VAL A 1 172 ? -3.975 -10.489 -32.427 1.00 87.19 172 VAL A O 1
ATOM 1403 N N . HIS A 1 173 ? -2.268 -10.020 -31.083 1.00 79.50 173 HIS A N 1
ATOM 1404 C CA . HIS A 1 173 ? -1.329 -9.759 -32.187 1.00 79.50 173 HIS A CA 1
ATOM 1405 C C . HIS A 1 173 ? -0.912 -11.032 -32.960 1.00 79.50 173 HIS A C 1
ATOM 1407 O O . HIS A 1 173 ? -0.486 -10.975 -34.120 1.00 79.50 173 HIS A O 1
ATOM 1413 N N . SER A 1 174 ? -1.038 -12.215 -32.357 1.00 81.19 174 SER A N 1
ATOM 1414 C CA . SER A 1 174 ? -0.725 -13.490 -33.010 1.00 81.19 174 SER A CA 1
ATOM 1415 C C . SER A 1 174 ? -1.925 -14.027 -33.794 1.00 81.19 174 SER A C 1
ATOM 1417 O O . SER A 1 174 ? -2.928 -14.379 -33.197 1.00 81.19 174 SER A O 1
ATOM 1419 N N . ASP A 1 175 ? -1.827 -14.162 -35.119 1.00 83.38 175 ASP A N 1
ATOM 1420 C CA . ASP A 1 175 ? -2.949 -14.580 -35.987 1.00 83.38 175 ASP A CA 1
ATOM 1421 C C . ASP A 1 175 ? -3.573 -15.908 -35.560 1.00 83.38 175 ASP A C 1
ATOM 1423 O O . ASP A 1 175 ? -4.792 -16.043 -35.562 1.00 83.38 175 ASP A O 1
ATOM 1427 N N . GLY A 1 176 ? -2.750 -16.875 -35.141 1.00 84.56 176 GLY A N 1
ATOM 1428 C CA . GLY A 1 176 ? -3.246 -18.151 -34.631 1.00 84.56 176 GLY A CA 1
ATOM 1429 C C . GLY A 1 176 ? -4.046 -17.982 -33.339 1.00 84.56 176 GLY A C 1
ATOM 1430 O O . GLY A 1 176 ? -5.157 -18.495 -33.222 1.00 84.56 176 GLY A O 1
ATOM 1431 N N . HIS A 1 177 ? -3.509 -17.239 -32.371 1.00 90.19 177 HIS A N 1
ATOM 1432 C CA . HIS A 1 177 ? -4.189 -17.030 -31.091 1.00 90.19 177 HIS A CA 1
ATOM 1433 C C . HIS A 1 177 ? -5.416 -16.130 -31.241 1.00 90.19 177 HIS A C 1
ATOM 1435 O O . HIS A 1 177 ? -6.458 -16.427 -30.659 1.00 90.19 177 HIS A O 1
ATOM 1441 N N . ARG A 1 178 ? -5.339 -15.098 -32.086 1.00 90.62 178 ARG A N 1
ATOM 1442 C CA . ARG A 1 178 ? -6.459 -14.242 -32.479 1.00 90.62 178 ARG A CA 1
ATOM 1443 C C . ARG A 1 178 ? -7.569 -15.041 -33.150 1.00 90.62 178 ARG A C 1
ATOM 1445 O O . ARG A 1 178 ? -8.733 -14.826 -32.828 1.00 90.62 178 ARG A O 1
ATOM 1452 N N . ALA A 1 179 ? -7.233 -16.006 -34.009 1.00 91.50 179 ALA A N 1
ATOM 1453 C CA . ALA A 1 179 ? -8.221 -16.906 -34.597 1.00 91.50 179 ALA A CA 1
ATOM 1454 C C . ALA A 1 179 ? -8.952 -17.738 -33.528 1.00 91.50 179 ALA A C 1
ATOM 1456 O O . ALA A 1 179 ? -10.166 -17.891 -33.628 1.00 91.50 179 ALA A O 1
ATOM 1457 N N . ASN A 1 180 ? -8.256 -18.206 -32.482 1.00 93.50 180 ASN A N 1
ATOM 1458 C CA . ASN A 1 180 ? -8.897 -18.847 -31.326 1.00 93.50 180 ASN A CA 1
ATOM 1459 C C . ASN A 1 180 ? -9.796 -17.868 -30.553 1.00 93.50 180 ASN A C 1
ATOM 1461 O O . ASN A 1 180 ? -10.957 -18.181 -30.287 1.00 93.50 180 ASN A O 1
ATOM 1465 N N . LEU A 1 181 ? -9.293 -16.666 -30.247 1.00 95.19 181 LEU A N 1
ATOM 1466 C CA . LEU A 1 181 ? -10.039 -15.623 -29.533 1.00 95.19 181 LEU A CA 1
ATOM 1467 C C . LEU A 1 181 ? -11.311 -15.203 -30.279 1.00 95.19 181 LEU A C 1
ATOM 1469 O O . LEU A 1 181 ? -12.318 -14.935 -29.632 1.00 95.19 181 LEU A O 1
ATOM 1473 N N . ALA A 1 182 ? -11.291 -15.188 -31.613 1.00 95.00 182 ALA A N 1
ATOM 1474 C CA . ALA A 1 182 ? -12.418 -14.823 -32.473 1.00 95.00 182 ALA A CA 1
ATOM 1475 C C . ALA A 1 182 ? -13.228 -16.034 -32.983 1.00 95.00 182 ALA A C 1
ATOM 1477 O O . ALA A 1 182 ? -14.141 -15.876 -33.796 1.00 95.00 182 ALA A O 1
ATOM 1478 N N . PHE A 1 183 ? -12.931 -17.259 -32.533 1.00 95.62 183 PHE A N 1
ATOM 1479 C CA . PHE A 1 183 ? -13.651 -18.436 -33.013 1.00 95.62 183 PHE A CA 1
ATOM 1480 C C . PHE A 1 183 ? -15.086 -18.442 -32.464 1.00 95.62 183 PHE A C 1
ATOM 1482 O O . PHE A 1 183 ? -15.318 -18.526 -31.253 1.00 95.62 183 PHE A O 1
ATOM 1489 N N . THR A 1 184 ? -16.066 -18.357 -33.368 1.00 94.62 184 THR A N 1
ATOM 1490 C CA . THR A 1 184 ? -17.506 -18.250 -33.055 1.00 94.62 184 THR A CA 1
ATOM 1491 C C . THR A 1 184 ? -18.080 -19.482 -32.370 1.00 94.62 184 THR A C 1
ATOM 1493 O O . THR A 1 184 ? -19.079 -19.393 -31.664 1.00 94.62 184 THR A O 1
ATOM 1496 N N . ASN A 1 185 ? -17.457 -20.635 -32.595 1.00 94.19 185 ASN A N 1
ATOM 1497 C CA . ASN A 1 185 ? -17.901 -21.917 -32.069 1.00 94.19 185 ASN A CA 1
ATOM 1498 C C . ASN A 1 185 ? -17.371 -22.207 -30.665 1.00 94.19 185 ASN A C 1
ATOM 1500 O O . ASN A 1 185 ? -17.701 -23.266 -30.151 1.00 94.19 185 ASN A O 1
ATOM 1504 N N . PHE A 1 186 ? -16.548 -21.336 -30.074 1.00 96.69 186 PHE A N 1
ATOM 1505 C CA . PHE A 1 186 ? -16.275 -21.383 -28.641 1.00 96.69 186 PHE A CA 1
ATOM 1506 C C . PHE A 1 186 ? -17.315 -20.569 -27.893 1.00 96.69 186 PHE A C 1
ATOM 1508 O O . PHE A 1 186 ? -17.737 -19.501 -28.341 1.00 96.69 186 PHE A O 1
ATOM 1515 N N . THR A 1 187 ? -17.709 -21.086 -26.737 1.00 96.81 187 THR A N 1
ATOM 1516 C CA . THR A 1 187 ? -18.767 -20.502 -25.915 1.00 96.81 187 THR A CA 1
ATOM 1517 C C . THR A 1 187 ? -18.417 -20.464 -24.436 1.00 96.81 187 THR A C 1
ATOM 1519 O O . THR A 1 187 ? -19.072 -19.778 -23.658 1.00 96.81 187 THR A O 1
ATOM 1522 N N . GLU A 1 188 ? -17.404 -21.221 -24.039 1.00 97.69 188 GLU A N 1
ATOM 1523 C CA . GLU A 1 188 ? -16.923 -21.329 -22.674 1.00 97.69 188 GLU A CA 1
ATOM 1524 C C . GLU A 1 188 ? -15.397 -21.259 -22.682 1.00 97.69 188 GLU A C 1
ATOM 1526 O O . GLU A 1 188 ? -14.757 -21.622 -23.676 1.00 97.69 188 GLU A O 1
ATOM 1531 N N . ILE A 1 189 ? -14.824 -20.792 -21.581 1.00 98.25 189 ILE A N 1
ATOM 1532 C CA . ILE A 1 189 ? -13.382 -20.674 -21.401 1.00 98.25 189 ILE A CA 1
ATOM 1533 C C . ILE A 1 189 ? -12.995 -20.949 -19.951 1.00 98.25 189 ILE A C 1
ATOM 1535 O O . ILE A 1 189 ? -13.721 -20.608 -19.019 1.00 98.25 189 ILE A O 1
ATOM 1539 N N . GLY A 1 190 ? -11.830 -21.550 -19.769 1.00 97.81 190 GLY A N 1
ATOM 1540 C CA . GLY A 1 190 ? -11.093 -21.550 -18.519 1.00 97.81 190 GLY A CA 1
ATOM 1541 C C . GLY A 1 190 ? -9.761 -20.848 -18.707 1.00 97.81 190 GLY A C 1
ATOM 1542 O O . GLY A 1 190 ? -9.089 -21.062 -19.713 1.00 97.81 190 GLY A O 1
ATOM 1543 N N . ILE A 1 191 ? -9.382 -20.000 -17.759 1.00 97.75 191 ILE A N 1
ATOM 1544 C CA . ILE A 1 191 ? -8.110 -19.272 -17.806 1.00 97.75 191 ILE A CA 1
ATOM 1545 C C . ILE A 1 191 ? -7.331 -19.609 -16.550 1.00 97.75 191 ILE A C 1
ATOM 1547 O O . ILE A 1 191 ? -7.903 -19.565 -15.470 1.00 97.75 191 ILE A O 1
ATOM 1551 N N . ALA A 1 192 ? -6.045 -19.904 -16.675 1.00 95.06 192 ALA A N 1
ATOM 1552 C CA . ALA A 1 192 ? -5.155 -20.019 -15.533 1.00 95.06 192 ALA A CA 1
ATOM 1553 C C . ALA A 1 192 ? -3.960 -19.090 -15.690 1.00 95.06 192 ALA A C 1
ATOM 1555 O O . ALA A 1 192 ? -3.265 -19.157 -16.704 1.00 95.06 192 ALA A O 1
ATOM 1556 N N . ALA A 1 193 ? -3.702 -18.271 -14.672 1.00 88.19 193 ALA A N 1
ATOM 1557 C CA . ALA A 1 193 ? -2.522 -17.416 -14.599 1.00 88.19 193 ALA A CA 1
ATOM 1558 C C . ALA A 1 193 ? -1.660 -17.817 -13.393 1.00 88.19 193 ALA A C 1
ATOM 1560 O O . ALA A 1 193 ? -2.068 -17.667 -12.241 1.00 88.19 193 ALA A O 1
ATOM 1561 N N . GLY A 1 194 ? -0.463 -18.333 -13.663 1.00 81.44 194 GLY A N 1
ATOM 1562 C CA . GLY A 1 194 ? 0.558 -18.625 -12.659 1.00 81.44 194 GLY A CA 1
ATOM 1563 C C . GLY A 1 194 ? 1.766 -17.722 -12.871 1.00 81.44 194 GLY A C 1
ATOM 1564 O O . GLY A 1 194 ? 2.020 -17.292 -13.990 1.00 81.44 194 GLY A O 1
ATOM 1565 N N . TYR A 1 195 ? 2.517 -17.412 -11.818 1.00 77.12 195 TYR A N 1
ATOM 1566 C CA . TYR A 1 195 ? 3.687 -16.545 -11.934 1.00 77.12 195 TYR A CA 1
ATOM 1567 C C . TYR A 1 195 ? 4.963 -17.303 -11.585 1.00 77.12 195 TYR A C 1
ATOM 1569 O O . TYR A 1 195 ? 5.058 -17.916 -10.519 1.00 77.12 195 TYR A O 1
ATOM 1577 N N . ALA A 1 196 ? 5.951 -17.241 -12.476 1.00 65.81 196 ALA A N 1
ATOM 1578 C CA . ALA A 1 196 ? 7.257 -17.849 -12.267 1.00 65.81 196 ALA A CA 1
ATOM 1579 C C . ALA A 1 196 ? 8.347 -17.134 -13.077 1.00 65.81 196 ALA A C 1
ATOM 1581 O O . ALA A 1 196 ? 8.081 -16.471 -14.082 1.00 65.81 196 ALA A O 1
ATOM 1582 N N . THR A 1 197 ? 9.596 -17.316 -12.650 1.00 68.69 197 THR A N 1
ATOM 1583 C CA . THR A 1 197 ? 10.780 -16.968 -13.441 1.00 68.69 197 THR A CA 1
ATOM 1584 C C . THR A 1 197 ? 11.330 -18.255 -14.043 1.00 68.69 197 THR A C 1
ATOM 1586 O O . THR A 1 197 ? 11.871 -19.075 -13.303 1.00 68.69 197 THR A O 1
ATOM 1589 N N . LEU A 1 198 ? 11.197 -18.442 -15.359 1.00 65.81 198 LEU A N 1
ATOM 1590 C CA . LEU A 1 198 ? 11.786 -19.601 -16.033 1.00 65.81 198 LEU A CA 1
ATOM 1591 C C . LEU A 1 198 ? 13.309 -19.407 -16.200 1.00 65.81 198 LEU A C 1
ATOM 1593 O O . LEU A 1 198 ? 13.747 -18.269 -16.402 1.00 65.81 198 LEU A O 1
ATOM 1597 N N . ALA A 1 199 ? 14.132 -20.466 -16.140 1.00 54.28 199 ALA A N 1
ATOM 1598 C CA . ALA A 1 199 ? 15.595 -20.376 -15.932 1.00 54.28 199 ALA A CA 1
ATOM 1599 C C . ALA A 1 199 ? 16.387 -19.541 -16.960 1.00 54.28 199 ALA A C 1
ATOM 1601 O O . ALA A 1 199 ? 17.532 -19.168 -16.703 1.00 54.28 199 ALA A O 1
ATOM 1602 N N . ASN A 1 200 ? 15.793 -19.206 -18.108 1.00 54.34 200 ASN A N 1
ATOM 1603 C CA . ASN A 1 200 ? 16.406 -18.389 -19.160 1.00 54.34 200 ASN A CA 1
ATOM 1604 C C . ASN A 1 200 ? 15.847 -16.953 -19.242 1.00 54.34 200 ASN A C 1
ATOM 1606 O O . ASN A 1 200 ? 15.998 -16.296 -20.280 1.00 54.34 200 ASN A O 1
ATOM 1610 N N . LYS A 1 201 ? 15.175 -16.457 -18.192 1.00 54.94 201 LYS A N 1
ATOM 1611 C CA . LYS A 1 201 ? 14.566 -15.115 -18.141 1.00 54.94 201 LYS A CA 1
ATOM 1612 C C . LYS A 1 201 ? 14.836 -14.404 -16.812 1.00 54.94 201 LYS A C 1
ATOM 1614 O O . LYS A 1 201 ? 15.090 -15.024 -15.789 1.00 54.94 201 LYS A O 1
ATOM 1619 N N . THR A 1 202 ? 14.808 -13.072 -16.849 1.00 50.16 202 THR A N 1
ATOM 1620 C CA . THR A 1 202 ? 15.168 -12.190 -15.722 1.00 50.16 202 THR A CA 1
ATOM 1621 C C . THR A 1 202 ? 13.963 -11.599 -14.985 1.00 50.16 202 THR A C 1
ATOM 1623 O O . THR A 1 202 ? 14.163 -10.839 -14.041 1.00 50.16 202 THR A O 1
ATOM 1626 N N . LEU A 1 203 ? 12.730 -11.892 -15.415 1.00 54.91 203 LEU A N 1
ATOM 1627 C CA . LEU A 1 203 ? 11.500 -11.289 -14.891 1.00 54.91 203 LEU A CA 1
ATOM 1628 C C . LEU A 1 203 ? 10.523 -12.364 -14.390 1.00 54.91 203 LEU A C 1
ATOM 1630 O O . LEU A 1 203 ? 10.429 -13.447 -14.967 1.00 54.91 203 LEU A O 1
ATOM 1634 N N . PHE A 1 204 ? 9.827 -12.046 -13.295 1.00 59.62 204 PHE A N 1
ATOM 1635 C CA . PHE A 1 204 ? 8.714 -12.825 -12.755 1.00 59.62 204 PHE A CA 1
ATOM 1636 C C . PHE A 1 204 ? 7.463 -12.471 -13.558 1.00 59.62 204 PHE A C 1
ATOM 1638 O O . PHE A 1 204 ? 6.854 -11.424 -13.336 1.00 59.62 204 PHE A O 1
ATOM 1645 N N . ASP A 1 205 ? 7.135 -13.312 -14.532 1.00 73.06 205 ASP A N 1
ATOM 1646 C CA . ASP A 1 205 ? 6.118 -13.025 -15.541 1.00 73.06 205 ASP A CA 1
ATOM 1647 C C . ASP A 1 205 ? 4.901 -13.945 -15.372 1.00 73.06 205 ASP A C 1
ATOM 1649 O O . ASP A 1 205 ? 5.051 -15.087 -14.919 1.00 73.06 205 ASP A O 1
ATOM 1653 N N . PRO A 1 206 ? 3.694 -13.491 -15.761 1.00 76.81 206 PRO A N 1
ATOM 1654 C CA . PRO A 1 206 ? 2.546 -14.378 -15.851 1.00 76.81 206 PRO A CA 1
ATOM 1655 C C . PRO A 1 206 ? 2.766 -15.414 -16.965 1.00 76.81 206 PRO A C 1
ATOM 1657 O O . PRO A 1 206 ? 3.085 -15.069 -18.106 1.00 76.81 206 PRO A O 1
ATOM 1660 N N . ILE A 1 207 ? 2.575 -16.685 -16.621 1.00 86.75 207 ILE A N 1
ATOM 1661 C CA . ILE A 1 207 ? 2.362 -17.810 -17.530 1.00 86.75 207 ILE A CA 1
ATOM 1662 C C . ILE A 1 207 ? 0.855 -18.041 -17.571 1.00 86.75 207 ILE A C 1
ATOM 1664 O O . ILE A 1 207 ? 0.232 -18.352 -16.552 1.00 86.75 207 ILE A O 1
ATOM 1668 N N . VAL A 1 208 ? 0.269 -17.842 -18.746 1.00 92.56 208 VAL A N 1
ATOM 1669 C CA . VAL A 1 208 ? -1.178 -17.873 -18.955 1.00 92.56 208 VAL A CA 1
ATOM 1670 C C . VAL A 1 208 ? -1.530 -19.037 -19.861 1.00 92.56 208 VAL A C 1
ATOM 1672 O O . VAL A 1 208 ? -0.949 -19.155 -20.936 1.00 92.56 208 VAL A O 1
ATOM 1675 N N . THR A 1 209 ? -2.530 -19.817 -19.464 1.00 96.88 209 THR A N 1
ATOM 1676 C CA . THR A 1 209 ? -3.209 -20.801 -20.316 1.00 96.88 209 THR A CA 1
ATOM 1677 C C . THR A 1 209 ? -4.674 -20.403 -20.458 1.00 96.88 209 THR A C 1
ATOM 1679 O O . THR A 1 209 ? -5.318 -20.054 -19.468 1.00 96.88 209 THR A O 1
ATOM 1682 N N . GLN A 1 210 ? -5.200 -20.438 -21.680 1.00 98.31 210 GLN A N 1
ATOM 1683 C CA . GLN A 1 210 ? -6.615 -20.262 -21.997 1.00 98.31 210 GLN A CA 1
ATOM 1684 C C . GLN A 1 210 ? -7.126 -21.516 -22.696 1.00 98.31 210 GLN A C 1
ATOM 1686 O O . GLN A 1 210 ? -6.810 -21.725 -23.867 1.00 98.31 210 GLN A O 1
ATOM 1691 N N . ASP A 1 211 ? -7.953 -22.292 -22.005 1.00 98.19 211 ASP A N 1
ATOM 1692 C CA . ASP A 1 211 ? -8.615 -23.467 -22.560 1.00 98.19 211 ASP A CA 1
ATOM 1693 C C . ASP A 1 211 ? -10.035 -23.107 -22.977 1.00 98.19 211 ASP A C 1
ATOM 1695 O O . ASP A 1 211 ? -10.884 -22.738 -22.164 1.00 98.19 211 ASP A O 1
ATOM 1699 N N . PHE A 1 212 ? -10.300 -23.218 -24.272 1.00 98.31 212 PHE A N 1
ATOM 1700 C CA . PHE A 1 212 ? -11.580 -22.898 -24.883 1.00 98.31 212 PHE A CA 1
ATOM 1701 C C . PHE A 1 212 ? -12.432 -24.149 -25.034 1.00 98.31 212 PHE A C 1
ATOM 1703 O O . PHE A 1 212 ? -11.918 -25.239 -25.300 1.00 98.31 212 PHE A O 1
ATOM 1710 N N . GLY A 1 213 ? -13.751 -23.987 -24.959 1.00 96.31 213 GLY A N 1
ATOM 1711 C CA . GLY A 1 213 ? -14.667 -25.103 -25.107 1.00 96.31 213 GLY A CA 1
ATOM 1712 C C . GLY A 1 213 ? -16.054 -24.740 -25.619 1.00 96.31 213 GLY A C 1
ATOM 1713 O O . GLY A 1 213 ? -16.504 -23.589 -25.628 1.00 96.31 213 GLY A O 1
ATOM 1714 N N . SER A 1 214 ? -16.757 -25.774 -26.066 1.00 95.19 214 SER A N 1
ATOM 1715 C CA . SER A 1 214 ? -18.218 -25.784 -26.137 1.00 95.19 214 SER A CA 1
ATOM 1716 C C . SER A 1 214 ? -18.736 -27.157 -25.784 1.00 95.19 214 SER A C 1
ATOM 1718 O O . SER A 1 214 ? -18.454 -28.117 -26.504 1.00 95.19 214 SER A O 1
ATOM 1720 N N . ARG A 1 215 ? -19.483 -27.262 -24.685 1.00 91.62 215 ARG A N 1
ATOM 1721 C CA . ARG A 1 215 ? -20.059 -28.534 -24.250 1.00 91.62 215 ARG A CA 1
ATOM 1722 C C . ARG A 1 215 ? -21.321 -28.892 -25.027 1.00 91.62 215 ARG A C 1
ATOM 1724 O O . ARG A 1 215 ? -22.035 -28.029 -25.539 1.00 91.62 215 ARG A O 1
ATOM 1731 N N . VAL A 1 216 ? -21.599 -30.189 -25.108 1.00 81.81 216 VAL A N 1
ATOM 1732 C CA . VAL A 1 216 ? -22.850 -30.708 -25.681 1.00 81.81 216 VAL A CA 1
ATOM 1733 C C . VAL A 1 216 ? -24.068 -30.240 -24.871 1.00 81.81 216 VAL A C 1
ATOM 1735 O O . VAL A 1 216 ? -23.993 -30.130 -23.651 1.00 81.81 216 VAL A O 1
ATOM 1738 N N . ASN A 1 217 ? -25.200 -30.001 -25.545 1.00 83.00 217 ASN A N 1
ATOM 1739 C CA . ASN A 1 217 ? -26.493 -29.630 -24.939 1.00 83.00 217 ASN A CA 1
ATOM 1740 C C . ASN A 1 217 ? -26.488 -28.366 -24.053 1.00 83.00 217 ASN A C 1
ATOM 1742 O O . ASN A 1 217 ? -27.350 -28.223 -23.189 1.00 83.00 217 ASN A O 1
ATOM 1746 N N . ARG A 1 218 ? -25.539 -27.454 -24.272 1.00 88.81 218 ARG A N 1
ATOM 1747 C CA . ARG A 1 218 ? -25.459 -26.168 -23.573 1.00 88.81 218 ARG A CA 1
ATOM 1748 C C . ARG A 1 218 ? -26.605 -25.225 -23.966 1.00 88.81 218 ARG A C 1
ATOM 1750 O O . ARG A 1 218 ? -26.964 -25.161 -25.143 1.00 88.81 218 ARG A O 1
ATOM 1757 N N . GLN A 1 219 ? -27.097 -24.436 -23.009 1.00 91.44 219 GLN A N 1
ATOM 1758 C CA . GLN A 1 219 ? -27.855 -23.203 -23.280 1.00 91.44 219 GLN A CA 1
ATOM 1759 C C . GLN A 1 219 ? -26.984 -21.962 -23.009 1.00 91.44 219 GLN A C 1
ATOM 1761 O O . GLN A 1 219 ? -25.865 -22.064 -22.508 1.00 91.44 219 GLN A O 1
ATOM 1766 N N . ALA A 1 220 ? -27.448 -20.778 -23.403 1.00 95.06 220 ALA A N 1
ATOM 1767 C CA . ALA A 1 220 ? -26.686 -19.549 -23.206 1.00 95.06 220 ALA A CA 1
ATOM 1768 C C . ALA A 1 220 ? -26.459 -19.250 -21.715 1.00 95.06 220 ALA A C 1
ATOM 1770 O O . ALA A 1 220 ? -27.315 -19.536 -20.885 1.00 95.06 220 ALA A O 1
ATOM 1771 N N . SER A 1 221 ? -25.330 -18.631 -21.387 1.00 97.19 221 SER A N 1
ATOM 1772 C CA . SER A 1 221 ? -25.076 -18.081 -20.058 1.00 97.19 221 SER A CA 1
ATOM 1773 C C . SER A 1 221 ? -25.327 -16.573 -20.067 1.00 97.19 221 SER A C 1
ATOM 1775 O O . SER A 1 221 ? -25.090 -15.898 -21.076 1.00 97.19 221 SER A O 1
ATOM 1777 N N . VAL A 1 222 ? -25.792 -16.048 -18.935 1.00 98.12 222 VAL A N 1
ATOM 1778 C CA . VAL A 1 222 ? -25.859 -14.607 -18.652 1.00 98.12 222 VAL A CA 1
ATOM 1779 C C . VAL A 1 222 ? -24.854 -14.313 -17.553 1.00 98.12 222 VAL A C 1
ATOM 1781 O O . VAL A 1 222 ? -24.939 -14.910 -16.485 1.00 98.12 222 VAL A O 1
ATOM 1784 N N . PHE A 1 223 ? -23.890 -13.437 -17.800 1.00 98.31 223 PHE A N 1
ATOM 1785 C CA . PHE A 1 223 ? -22.798 -13.191 -16.859 1.00 98.31 223 PHE A CA 1
ATOM 1786 C C . PHE A 1 223 ? -22.278 -11.761 -16.944 1.00 98.31 223 PHE A C 1
ATOM 1788 O O . PHE A 1 223 ? -22.715 -10.973 -17.778 1.00 98.31 223 PHE A O 1
ATOM 1795 N N . GLY A 1 224 ? -21.313 -11.447 -16.098 1.00 97.94 224 GLY A N 1
ATOM 1796 C CA . GLY A 1 224 ? -20.540 -10.218 -16.164 1.00 97.94 224 GLY A CA 1
ATOM 1797 C C . GLY A 1 224 ?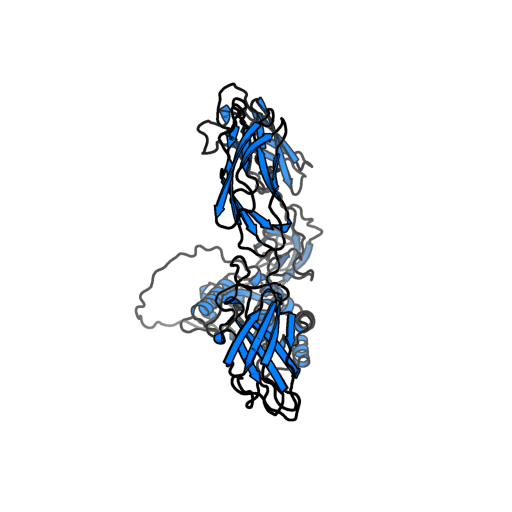 -19.744 -10.041 -14.891 1.00 97.94 224 GLY A C 1
ATOM 1798 O O . GLY A 1 224 ? -19.470 -11.017 -14.187 1.00 97.94 224 GLY A O 1
ATOM 1799 N N . VAL A 1 225 ? -19.408 -8.797 -14.589 1.00 97.62 225 VAL A N 1
ATOM 1800 C CA . VAL A 1 225 ? -18.680 -8.441 -13.374 1.00 97.62 225 VAL A CA 1
ATOM 1801 C C . VAL A 1 225 ? -19.399 -7.341 -12.604 1.00 97.62 225 VAL A C 1
ATOM 1803 O O . VAL A 1 225 ? -20.036 -6.467 -13.189 1.00 97.62 225 VAL A O 1
ATOM 1806 N N . VAL A 1 226 ? -19.339 -7.427 -11.277 1.00 96.12 226 VAL A N 1
ATOM 1807 C CA . VAL A 1 226 ? -19.762 -6.372 -10.358 1.00 96.12 226 VAL A CA 1
ATOM 1808 C C . VAL A 1 226 ? -18.513 -5.739 -9.759 1.00 96.12 226 VAL A C 1
ATOM 1810 O O . VAL A 1 226 ? -17.719 -6.450 -9.135 1.00 96.12 226 VAL A O 1
ATOM 1813 N N . PHE A 1 227 ? -18.318 -4.438 -9.958 1.00 95.25 227 PHE A N 1
ATOM 1814 C CA . PHE A 1 227 ? -17.065 -3.768 -9.609 1.00 95.25 227 PHE A CA 1
ATOM 1815 C C . PHE A 1 227 ? -17.250 -2.293 -9.240 1.00 95.25 227 PHE A C 1
ATOM 1817 O O . PHE A 1 227 ? -18.266 -1.694 -9.588 1.00 95.25 227 PHE A O 1
ATOM 1824 N N . ASP A 1 228 ? -16.267 -1.756 -8.516 1.00 91.19 228 ASP A N 1
ATOM 1825 C CA . ASP A 1 228 ? -16.135 -0.338 -8.160 1.00 91.19 228 ASP A CA 1
ATOM 1826 C C . ASP A 1 228 ? -14.918 0.244 -8.899 1.00 91.19 228 ASP A C 1
ATOM 1828 O O . ASP A 1 228 ? -13.774 -0.076 -8.553 1.00 91.19 228 ASP A O 1
ATOM 1832 N N . ASP A 1 229 ? -15.171 1.044 -9.938 1.00 89.12 229 ASP A N 1
ATOM 1833 C CA . ASP A 1 229 ? -14.165 1.565 -10.874 1.00 89.12 229 ASP A CA 1
ATOM 1834 C C . ASP A 1 229 ? -13.287 2.657 -10.232 1.00 89.12 229 ASP A C 1
ATOM 1836 O O . ASP A 1 229 ? -13.485 3.868 -10.380 1.00 89.12 229 ASP A O 1
ATOM 1840 N N . THR A 1 230 ? -12.329 2.211 -9.423 1.00 86.00 230 THR A N 1
ATOM 1841 C CA . THR A 1 230 ? -11.542 3.069 -8.526 1.00 86.00 230 THR A CA 1
ATOM 1842 C C . THR A 1 230 ? -10.043 2.992 -8.772 1.00 86.00 230 THR A C 1
ATOM 1844 O O . THR A 1 230 ? -9.319 3.884 -8.315 1.00 86.00 230 THR A O 1
ATOM 1847 N N . ILE A 1 231 ? -9.548 1.968 -9.480 1.00 82.12 231 ILE A N 1
ATOM 1848 C CA . ILE A 1 231 ? -8.122 1.840 -9.800 1.00 82.12 231 ILE A CA 1
ATOM 1849 C C . ILE A 1 231 ? -7.785 2.763 -10.969 1.00 82.12 231 ILE A C 1
ATOM 1851 O O . ILE A 1 231 ? -6.872 3.587 -10.856 1.00 82.12 231 ILE A O 1
ATOM 1855 N N . THR A 1 232 ? -8.530 2.659 -12.072 1.00 80.88 232 THR A N 1
ATOM 1856 C CA . THR A 1 232 ? -8.457 3.618 -13.180 1.00 80.88 232 THR A CA 1
ATOM 1857 C C . THR A 1 232 ? -9.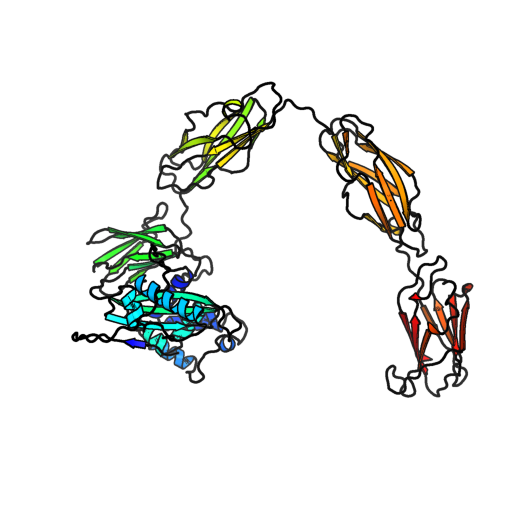854 3.840 -13.721 1.00 80.88 232 THR A C 1
ATOM 1859 O O . THR A 1 232 ? -10.328 2.983 -14.434 1.00 80.88 232 THR A O 1
ATOM 1862 N N . SER A 1 233 ? -10.437 5.011 -13.454 1.00 83.38 233 SER A N 1
ATOM 1863 C CA . SER A 1 233 ? -11.783 5.363 -13.925 1.00 83.38 233 SER A CA 1
ATOM 1864 C C . SER A 1 233 ? -11.865 5.374 -15.461 1.00 83.38 233 SER A C 1
ATOM 1866 O O . SER A 1 233 ? -11.561 6.388 -16.103 1.00 83.38 233 SER A O 1
ATOM 1868 N N . ASP A 1 234 ? -12.191 4.220 -16.038 1.00 84.19 234 ASP A N 1
ATOM 1869 C CA . ASP A 1 234 ? -12.252 3.942 -17.475 1.00 84.19 234 ASP A CA 1
ATOM 1870 C C . ASP A 1 234 ? -13.453 3.068 -17.887 1.00 84.19 234 ASP A C 1
ATOM 1872 O O . ASP A 1 234 ? -13.505 2.589 -19.027 1.00 84.19 234 ASP A O 1
ATOM 1876 N N . ASP A 1 235 ? -14.433 2.930 -16.987 1.00 87.12 235 ASP A N 1
ATOM 1877 C CA . ASP A 1 235 ? -15.648 2.120 -17.109 1.00 87.12 235 ASP A CA 1
ATOM 1878 C C . ASP A 1 235 ? -15.327 0.642 -17.428 1.00 87.12 235 ASP A C 1
ATOM 1880 O O . ASP A 1 235 ? -16.075 -0.045 -18.141 1.00 87.12 235 ASP A O 1
ATOM 1884 N N . PHE A 1 236 ? -14.181 0.134 -16.951 1.00 90.75 236 PHE A N 1
ATOM 1885 C CA . PHE A 1 236 ? -13.724 -1.222 -17.234 1.00 90.75 236 PHE A CA 1
ATOM 1886 C C . PHE A 1 236 ? -13.032 -1.887 -16.043 1.00 90.75 236 PHE A C 1
ATOM 1888 O O . PHE A 1 236 ? -12.136 -1.344 -15.415 1.00 90.75 236 PHE A O 1
ATOM 1895 N N . TYR A 1 237 ? -13.396 -3.144 -15.796 1.00 94.12 237 TYR A N 1
ATOM 1896 C CA . TYR A 1 237 ? -12.860 -3.915 -14.682 1.00 94.12 237 TYR A CA 1
ATOM 1897 C C . TYR A 1 237 ? -11.342 -4.124 -14.738 1.00 94.12 237 TYR A C 1
ATOM 1899 O O . TYR A 1 237 ? -10.789 -4.637 -15.718 1.00 94.12 237 TYR A O 1
ATOM 1907 N N . GLN A 1 238 ? -10.703 -3.890 -13.596 1.00 91.88 238 GLN A N 1
ATOM 1908 C CA . GLN A 1 238 ? -9.315 -4.233 -13.315 1.00 91.88 238 GLN A CA 1
ATOM 1909 C C . GLN A 1 238 ? -9.206 -5.170 -12.112 1.00 91.88 238 GLN A C 1
ATOM 1911 O O . GLN A 1 238 ? -10.018 -5.154 -11.181 1.00 91.88 238 GLN A O 1
ATOM 1916 N N . ALA A 1 239 ? -8.168 -6.015 -12.113 1.00 90.06 239 ALA A N 1
ATOM 1917 C CA . ALA A 1 239 ? -7.930 -6.943 -11.017 1.00 90.06 239 ALA A CA 1
ATOM 1918 C C . ALA A 1 239 ? -7.787 -6.186 -9.683 1.00 90.06 239 ALA A C 1
ATOM 1920 O O . ALA A 1 239 ? -6.788 -5.512 -9.438 1.00 90.06 239 ALA A O 1
ATOM 1921 N N . GLY A 1 240 ? -8.782 -6.345 -8.806 1.00 87.44 240 GLY A N 1
ATOM 1922 C CA . GLY A 1 240 ? -8.858 -5.669 -7.506 1.00 87.44 240 GLY A CA 1
ATOM 1923 C C . GLY A 1 240 ? -10.133 -4.848 -7.296 1.00 87.44 240 GLY A C 1
ATOM 1924 O O . GLY A 1 240 ? -10.464 -4.571 -6.149 1.00 87.44 240 GLY A O 1
ATOM 1925 N N . GLU A 1 241 ? -10.875 -4.533 -8.359 1.00 92.12 241 GLU A N 1
ATOM 1926 C CA . GLU A 1 241 ? -12.111 -3.727 -8.289 1.00 92.12 241 GLU A CA 1
ATOM 1927 C C . GLU A 1 241 ? -13.370 -4.555 -8.010 1.00 92.12 241 GLU A C 1
ATOM 1929 O O . GLU A 1 241 ? -14.440 -4.019 -7.730 1.00 92.12 241 GLU A O 1
ATOM 1934 N N . GLY A 1 242 ? -13.258 -5.879 -8.105 1.00 93.06 242 GLY A N 1
ATOM 1935 C CA . GLY A 1 242 ? -14.388 -6.792 -7.990 1.00 93.06 242 GLY A CA 1
ATOM 1936 C C . GLY A 1 242 ? -15.040 -6.781 -6.613 1.00 93.06 242 GLY A C 1
ATOM 1937 O O . GLY A 1 242 ? -14.380 -6.995 -5.597 1.00 93.06 242 GLY A O 1
ATOM 1938 N N . LEU A 1 243 ? -16.362 -6.626 -6.588 1.00 91.12 243 LEU A N 1
ATOM 1939 C CA . LEU A 1 243 ? -17.154 -6.649 -5.364 1.00 91.12 243 LEU A CA 1
ATOM 1940 C C . LEU A 1 243 ? -17.732 -8.043 -5.128 1.00 91.12 243 LEU A C 1
ATOM 1942 O O . LEU A 1 243 ? -18.533 -8.541 -5.918 1.00 91.12 243 LEU A O 1
ATOM 1946 N N . GLN A 1 244 ? -17.347 -8.672 -4.020 1.00 89.38 244 GLN A N 1
ATOM 1947 C CA . GLN A 1 244 ? -17.784 -10.017 -3.642 1.00 89.38 244 GLN A CA 1
ATOM 1948 C C . GLN A 1 244 ? -19.171 -10.030 -2.986 1.00 89.38 244 GLN A C 1
ATOM 1950 O O . GLN A 1 244 ? -19.513 -9.148 -2.202 1.00 89.38 244 GLN A O 1
ATOM 1955 N N . GLY A 1 245 ? -19.940 -11.099 -3.218 1.00 87.50 245 GLY A N 1
ATOM 1956 C CA . GLY A 1 245 ? -21.146 -11.405 -2.443 1.00 87.50 245 GLY A CA 1
ATOM 1957 C C . GLY A 1 245 ? -22.364 -10.549 -2.792 1.00 87.50 245 GLY A C 1
ATOM 1958 O O . GLY A 1 245 ? -23.388 -10.633 -2.114 1.00 87.50 245 GLY A O 1
ATOM 1959 N N . ILE A 1 246 ? -22.286 -9.756 -3.858 1.00 88.75 246 ILE A N 1
ATOM 1960 C CA . ILE A 1 246 ? -23.405 -8.962 -4.356 1.00 88.75 246 ILE A CA 1
ATOM 1961 C C . ILE A 1 246 ? -24.434 -9.915 -4.942 1.00 88.75 246 ILE A C 1
ATOM 1963 O O . ILE A 1 246 ? -24.102 -10.719 -5.804 1.00 88.75 246 ILE A O 1
ATOM 1967 N N . SER A 1 247 ? -25.675 -9.855 -4.460 1.00 92.62 247 SER A N 1
ATOM 1968 C CA . SER A 1 247 ? -26.760 -10.679 -5.003 1.00 92.62 247 SER A CA 1
ATOM 1969 C C . SER A 1 247 ? -27.283 -10.085 -6.309 1.00 92.62 247 SER A C 1
ATOM 1971 O O . SER A 1 247 ? -27.625 -8.904 -6.351 1.00 92.62 247 SER A O 1
ATOM 1973 N N . ILE A 1 248 ? -27.383 -10.908 -7.351 1.00 95.81 248 ILE A N 1
ATOM 1974 C CA . ILE A 1 248 ? -27.919 -10.552 -8.669 1.00 95.81 248 ILE A CA 1
ATOM 1975 C C . ILE A 1 248 ? -29.086 -11.484 -8.979 1.00 95.81 248 ILE A C 1
ATOM 1977 O O . ILE A 1 248 ? -28.999 -12.695 -8.766 1.00 95.81 248 ILE A O 1
ATOM 1981 N N . THR A 1 249 ? -30.172 -10.921 -9.502 1.00 96.88 249 THR A N 1
ATOM 1982 C CA . THR A 1 249 ? -31.363 -11.664 -9.913 1.00 96.88 249 THR A CA 1
ATOM 1983 C C . THR A 1 249 ? -31.610 -11.512 -11.407 1.00 96.88 249 THR A C 1
ATOM 1985 O O . THR A 1 249 ? -31.578 -10.412 -11.957 1.00 96.88 249 THR A O 1
ATOM 1988 N N . LEU A 1 250 ? -31.911 -12.633 -12.057 1.00 97.44 250 LEU A N 1
ATOM 1989 C CA . LEU A 1 250 ? -32.412 -12.708 -13.422 1.00 97.44 250 LEU A CA 1
ATOM 1990 C C . LEU A 1 250 ? -33.871 -13.182 -13.374 1.00 97.44 250 LEU A C 1
ATOM 1992 O O . LEU A 1 250 ? -34.142 -14.349 -13.096 1.00 97.44 250 LEU A O 1
ATOM 1996 N N . SER A 1 251 ? -34.818 -12.276 -13.614 1.00 97.12 251 SER A N 1
ATOM 1997 C CA . SER A 1 251 ? -36.262 -12.536 -13.520 1.00 97.12 251 SER A CA 1
ATOM 1998 C C . SER A 1 251 ? -36.913 -12.557 -14.897 1.00 97.12 251 SER A C 1
ATOM 2000 O O . SER A 1 251 ? -36.730 -11.632 -15.687 1.00 97.12 251 SER A O 1
ATOM 2002 N N . GLY A 1 252 ? -37.685 -13.598 -15.210 1.00 94.25 252 GLY A N 1
ATOM 2003 C CA . GLY A 1 252 ? -38.373 -13.690 -16.495 1.00 94.25 252 GLY A CA 1
ATOM 2004 C C . GLY A 1 252 ? -39.426 -14.800 -16.573 1.00 94.25 252 GLY A C 1
ATOM 2005 O O . GLY A 1 252 ? -39.809 -15.375 -15.554 1.00 94.25 252 GLY A O 1
ATOM 2006 N N . PRO A 1 253 ? -39.900 -15.133 -17.789 1.00 86.44 253 PRO A N 1
ATOM 2007 C CA . PRO A 1 253 ? -41.004 -16.073 -18.015 1.00 86.44 253 PRO A CA 1
ATOM 2008 C C . PRO A 1 253 ? -40.786 -17.483 -17.453 1.00 86.44 253 PRO A C 1
ATOM 2010 O O . PRO A 1 253 ? -41.751 -18.203 -17.222 1.00 86.44 253 PRO A O 1
ATOM 2013 N N . GLN A 1 254 ? -39.527 -17.880 -17.255 1.00 88.06 254 GLN A N 1
ATOM 2014 C CA . GLN A 1 254 ? -39.134 -19.199 -16.744 1.00 88.06 254 GLN A CA 1
ATOM 2015 C C . GLN A 1 254 ? -38.831 -19.193 -15.233 1.00 88.06 254 GLN A C 1
ATOM 2017 O O . GLN A 1 254 ? -38.331 -20.183 -14.707 1.00 88.06 254 GLN A O 1
ATOM 2022 N N . GLY A 1 255 ? -39.131 -18.091 -14.536 1.00 88.94 255 GLY A N 1
ATOM 2023 C CA . GLY A 1 255 ? -38.880 -17.913 -13.107 1.00 88.94 255 GLY A CA 1
ATOM 2024 C C . GLY A 1 255 ? -37.733 -16.948 -12.803 1.00 88.94 255 GLY A C 1
ATOM 2025 O O . GLY A 1 255 ? -37.221 -16.256 -13.686 1.00 88.94 255 GLY A O 1
ATOM 2026 N N . ASN A 1 256 ? -37.359 -16.901 -11.523 1.00 92.31 256 ASN A N 1
ATOM 2027 C CA . ASN A 1 256 ? -36.264 -16.079 -11.018 1.00 92.31 256 ASN A CA 1
ATOM 2028 C C . ASN A 1 256 ? -35.047 -16.961 -10.741 1.00 92.31 256 ASN A C 1
ATOM 2030 O O . ASN A 1 256 ? -35.138 -17.916 -9.969 1.00 92.31 256 ASN A O 1
ATOM 2034 N N . PHE A 1 257 ? -33.912 -16.601 -11.327 1.00 94.69 257 PHE A N 1
ATOM 2035 C CA . PHE A 1 257 ? -32.606 -17.154 -10.992 1.00 94.69 257 PHE A CA 1
ATOM 2036 C C . PHE A 1 257 ? -31.869 -16.143 -10.117 1.00 94.69 257 PHE A C 1
ATOM 2038 O O . PHE A 1 257 ? -31.925 -14.945 -10.388 1.00 94.69 257 PHE A O 1
ATOM 2045 N N . VAL A 1 258 ? -31.175 -16.612 -9.082 1.00 93.88 258 VAL A N 1
ATOM 2046 C CA . VAL A 1 258 ? -30.387 -15.758 -8.183 1.00 93.88 258 VAL A CA 1
ATOM 2047 C C . VAL A 1 258 ? -28.979 -16.326 -8.078 1.00 93.88 258 VAL A C 1
ATOM 2049 O O . VAL A 1 258 ? -28.815 -17.534 -7.911 1.00 93.88 258 VAL A O 1
ATOM 2052 N N . THR A 1 259 ? -27.979 -15.458 -8.180 1.00 94.31 259 THR A N 1
ATOM 2053 C CA . THR A 1 259 ? -26.572 -15.786 -7.925 1.00 94.31 259 THR A CA 1
ATOM 2054 C C . THR A 1 259 ? -25.926 -14.683 -7.094 1.00 94.31 259 THR A C 1
ATOM 2056 O O . THR A 1 259 ? -26.500 -13.607 -6.919 1.00 94.31 259 THR A O 1
ATOM 2059 N N . THR A 1 260 ? -24.724 -14.940 -6.590 1.00 92.38 260 THR A N 1
ATOM 2060 C CA . THR A 1 260 ? -23.866 -13.927 -5.977 1.00 92.38 260 THR A CA 1
ATOM 2061 C C . THR A 1 260 ? -22.581 -13.751 -6.775 1.00 92.38 260 THR A C 1
ATOM 2063 O O . THR A 1 260 ? -22.098 -14.697 -7.404 1.00 92.38 260 THR A O 1
ATOM 2066 N N . SER A 1 261 ? -22.024 -12.540 -6.757 1.00 94.56 261 SER A N 1
ATOM 2067 C CA . SER A 1 261 ? -20.700 -12.287 -7.321 1.00 94.56 261 SER A CA 1
ATOM 2068 C C . SER A 1 261 ? -19.603 -13.016 -6.534 1.00 94.56 261 SER A C 1
ATOM 2070 O O . SER A 1 261 ? -19.645 -13.139 -5.303 1.00 94.56 261 SER A O 1
ATOM 2072 N N . TRP A 1 262 ? -18.610 -13.521 -7.259 1.00 93.38 262 TRP A N 1
ATOM 2073 C CA . TRP A 1 262 ? -17.437 -14.222 -6.743 1.00 93.38 262 TRP A CA 1
ATOM 2074 C C . TRP A 1 262 ? -16.457 -13.256 -6.068 1.00 93.38 262 TRP A C 1
ATOM 2076 O O . TRP A 1 262 ? -16.622 -12.041 -6.123 1.00 93.38 262 TRP A O 1
ATOM 2086 N N . SER A 1 263 ? -15.385 -13.774 -5.461 1.00 89.88 263 SER A N 1
ATOM 2087 C CA . SER A 1 263 ? -14.326 -12.937 -4.868 1.00 89.88 263 SER A CA 1
ATOM 2088 C C . SER A 1 263 ? -13.615 -12.029 -5.877 1.00 89.88 263 SER A C 1
ATOM 2090 O O . SER A 1 263 ? -13.013 -11.040 -5.482 1.00 89.88 263 SER A O 1
ATOM 2092 N N . SER A 1 264 ? -13.664 -12.361 -7.168 1.00 91.00 264 SER A N 1
ATOM 2093 C CA . SER A 1 264 ? -13.166 -11.524 -8.262 1.00 91.00 264 SER A CA 1
ATOM 2094 C C . SER A 1 264 ? -14.185 -10.497 -8.767 1.00 91.00 264 SER A C 1
ATOM 2096 O O . SER A 1 264 ? -13.845 -9.721 -9.652 1.00 91.00 264 SER A O 1
ATOM 2098 N N . GLY A 1 265 ? -15.419 -10.492 -8.254 1.00 95.00 265 GLY A N 1
ATOM 2099 C CA . GLY A 1 265 ? -16.535 -9.672 -8.741 1.00 95.00 265 GLY A CA 1
ATOM 2100 C C . GLY A 1 265 ? -17.358 -10.315 -9.862 1.00 95.00 265 GLY A C 1
ATOM 2101 O O . GLY A 1 265 ? -18.485 -9.889 -10.107 1.00 95.00 265 GLY A O 1
ATOM 2102 N N . GLY A 1 266 ? -16.843 -11.351 -10.534 1.00 96.94 266 GLY A N 1
ATOM 2103 C CA . GLY A 1 266 ? -17.563 -12.040 -11.610 1.00 96.94 266 GLY A CA 1
ATOM 2104 C C . GLY A 1 266 ? -18.852 -12.709 -11.120 1.00 96.94 266 GLY A C 1
ATOM 2105 O O . GLY A 1 266 ? -18.921 -13.177 -9.987 1.00 96.94 266 GLY A O 1
ATOM 2106 N N . TYR A 1 267 ? -19.882 -12.775 -11.956 1.00 97.50 267 TYR A N 1
ATOM 2107 C CA . TYR A 1 267 ? -21.115 -13.512 -11.676 1.00 97.50 267 TYR A CA 1
ATOM 2108 C C . TYR A 1 267 ? -21.604 -14.216 -12.940 1.00 97.50 267 TYR A C 1
ATOM 2110 O O . TYR A 1 267 ? -21.357 -13.747 -14.049 1.00 97.50 267 TYR A O 1
ATOM 2118 N N . GLN A 1 268 ? -22.321 -15.331 -12.790 1.00 97.69 268 GLN A N 1
ATOM 2119 C CA . GLN A 1 268 ? -22.793 -16.112 -13.932 1.00 97.69 268 GLN A CA 1
ATOM 2120 C C . GLN A 1 268 ? -24.068 -16.891 -13.607 1.00 97.69 268 GLN A C 1
ATOM 2122 O O . GLN A 1 268 ? -24.190 -17.504 -12.549 1.00 97.69 268 GLN A O 1
ATOM 2127 N N . PHE A 1 269 ? -24.992 -16.893 -14.561 1.00 97.12 269 PHE A N 1
ATOM 2128 C CA . PHE A 1 269 ? -26.114 -17.813 -14.673 1.00 97.12 269 PHE A CA 1
ATOM 2129 C C . PHE A 1 269 ? -25.841 -18.724 -15.862 1.00 97.12 269 PHE A C 1
ATOM 2131 O O . PHE A 1 269 ? -25.724 -18.241 -16.989 1.00 97.12 269 PHE A O 1
ATOM 2138 N N . ASP A 1 270 ? -25.735 -20.024 -15.618 1.00 93.94 270 ASP A N 1
ATOM 2139 C CA . ASP A 1 270 ? -25.493 -21.007 -16.667 1.00 93.94 270 ASP A CA 1
ATOM 2140 C C . ASP A 1 270 ? -26.772 -21.665 -17.155 1.00 93.94 270 ASP A C 1
ATOM 2142 O O . ASP A 1 270 ? -27.740 -21.821 -16.412 1.00 93.94 270 ASP A O 1
ATOM 2146 N N . ASP A 1 271 ? -26.730 -22.081 -18.418 1.00 93.31 271 ASP A N 1
ATOM 2147 C CA . ASP A 1 271 ? -27.806 -22.794 -19.093 1.00 93.31 271 ASP A CA 1
ATOM 2148 C C . ASP A 1 271 ? -29.174 -22.083 -18.977 1.00 93.31 271 ASP A C 1
ATOM 2150 O O . ASP A 1 271 ? -30.203 -22.696 -18.686 1.00 93.31 271 ASP A O 1
ATOM 2154 N N . VAL A 1 272 ? -29.174 -20.767 -19.209 1.00 95.31 272 VAL A N 1
ATOM 2155 C CA . VAL A 1 272 ? -30.363 -19.915 -19.159 1.00 95.31 272 VAL A CA 1
ATOM 2156 C C . VAL A 1 272 ? -31.249 -20.180 -20.386 1.00 95.31 272 VAL A C 1
ATOM 2158 O O . VAL A 1 272 ? -30.783 -20.038 -21.525 1.00 95.31 272 VAL A O 1
ATOM 2161 N N . PRO A 1 273 ? -32.543 -20.504 -20.187 1.00 94.56 273 PRO A N 1
ATOM 2162 C CA . PRO A 1 273 ? -33.477 -20.690 -21.288 1.00 94.56 273 PRO A CA 1
ATOM 2163 C C . PRO A 1 273 ? -33.633 -19.434 -22.141 1.00 94.56 273 PRO A C 1
ATOM 2165 O O . PRO A 1 273 ? -33.527 -18.305 -21.667 1.00 94.56 273 PRO A O 1
ATOM 2168 N N . SER A 1 274 ? -33.949 -19.624 -23.420 1.00 94.44 274 SER A N 1
ATOM 2169 C CA . SER A 1 274 ? -34.227 -18.496 -24.303 1.00 94.44 274 SER A CA 1
ATOM 2170 C C . SER A 1 274 ? -35.453 -17.716 -23.831 1.00 94.44 274 SER A C 1
ATOM 2172 O O . SER A 1 274 ? -36.508 -18.306 -23.575 1.00 94.44 274 SER A O 1
ATOM 2174 N N . GLY A 1 275 ? -35.342 -16.394 -23.784 1.00 95.12 275 GLY A N 1
ATOM 2175 C CA . GLY A 1 275 ? -36.417 -15.523 -23.325 1.00 95.12 275 GLY A CA 1
ATOM 2176 C C . GLY A 1 275 ? -35.945 -14.102 -23.050 1.00 95.12 275 GLY A C 1
ATOM 2177 O O . GLY A 1 275 ? -34.759 -13.791 -23.141 1.00 95.12 275 GLY A O 1
ATOM 2178 N N . THR A 1 276 ? -36.890 -13.233 -22.709 1.00 96.69 276 THR A N 1
ATOM 2179 C CA . THR A 1 276 ? -36.598 -11.875 -22.245 1.00 96.69 276 THR A CA 1
ATOM 2180 C C . THR A 1 276 ? -36.666 -11.842 -20.727 1.00 96.69 276 THR A C 1
ATOM 2182 O O . THR A 1 276 ? -37.679 -12.221 -20.141 1.00 96.69 276 THR A O 1
ATOM 2185 N N . TYR A 1 277 ? -35.592 -11.372 -20.108 1.00 97.44 277 TYR A N 1
ATOM 2186 C CA . TYR A 1 277 ? -35.404 -11.307 -18.669 1.00 97.44 277 TYR A CA 1
ATOM 2187 C C . TYR A 1 277 ? -35.104 -9.873 -18.239 1.00 97.44 277 TYR A C 1
ATOM 2189 O O . TYR A 1 277 ? -34.581 -9.069 -19.011 1.00 97.44 277 TYR A O 1
ATOM 2197 N N . ARG A 1 278 ? -35.404 -9.563 -16.984 1.00 97.19 278 ARG A N 1
ATOM 2198 C CA . ARG A 1 278 ? -34.852 -8.419 -16.267 1.00 97.19 278 ARG A CA 1
ATOM 2199 C C . ARG A 1 278 ? -33.684 -8.922 -15.425 1.00 97.19 278 ARG A C 1
ATOM 2201 O O . ARG A 1 278 ? -33.881 -9.777 -14.565 1.00 97.19 278 ARG A O 1
ATOM 2208 N N . LEU A 1 279 ? -32.493 -8.400 -15.677 1.00 97.75 279 LEU A N 1
ATOM 2209 C CA . LEU A 1 279 ? -31.282 -8.653 -14.901 1.00 97.75 279 LEU A CA 1
ATOM 2210 C C . LEU A 1 279 ? -31.049 -7.456 -13.982 1.00 97.75 279 LEU A C 1
ATOM 2212 O O . LEU A 1 279 ? -31.036 -6.331 -14.470 1.00 97.75 279 LEU A O 1
ATOM 2216 N N . TYR A 1 280 ? -30.916 -7.663 -12.676 1.00 95.81 280 TYR A N 1
ATOM 2217 C CA . TYR A 1 280 ? -30.790 -6.557 -11.728 1.00 95.81 280 TYR A CA 1
ATOM 2218 C C . TYR A 1 280 ? -30.102 -6.965 -10.431 1.00 95.81 280 TYR A C 1
ATOM 2220 O O . TYR A 1 280 ? -30.147 -8.128 -10.020 1.00 95.81 280 TYR A O 1
ATOM 2228 N N . VAL A 1 281 ? -29.483 -5.990 -9.772 1.00 92.56 281 VAL A N 1
ATOM 2229 C CA . VAL A 1 281 ? -28.865 -6.187 -8.460 1.00 92.56 281 VAL A CA 1
ATOM 2230 C C . VAL A 1 281 ? -29.949 -6.232 -7.380 1.00 92.56 281 VAL A C 1
ATOM 2232 O O . VAL A 1 281 ? -30.846 -5.392 -7.340 1.00 92.56 281 VAL A O 1
ATOM 2235 N N . THR A 1 282 ? -29.875 -7.230 -6.499 1.00 88.06 282 THR A N 1
ATOM 2236 C CA . THR A 1 282 ? -30.822 -7.455 -5.391 1.00 88.06 282 THR A CA 1
ATOM 2237 C C . THR A 1 282 ? -30.169 -7.444 -4.016 1.00 88.06 282 THR A C 1
ATOM 2239 O O . THR A 1 282 ? -30.803 -7.820 -3.030 1.00 88.06 282 THR A O 1
ATOM 2242 N N . SER A 1 283 ? -28.898 -7.049 -3.927 1.00 79.56 283 SER A N 1
ATOM 2243 C CA . SER A 1 283 ? -28.208 -6.940 -2.642 1.00 79.56 283 SER A CA 1
ATOM 2244 C C . SER A 1 283 ? -28.863 -5.867 -1.754 1.00 79.56 283 SER A C 1
ATOM 2246 O O . SER A 1 283 ? -29.197 -4.790 -2.259 1.00 79.56 283 SER A O 1
ATOM 2248 N N . PRO A 1 284 ? -29.046 -6.105 -0.440 1.00 70.44 284 PRO A N 1
ATOM 2249 C CA . PRO A 1 284 ? -29.624 -5.113 0.463 1.00 70.44 284 PRO A CA 1
ATOM 2250 C C . PRO A 1 284 ? -28.870 -3.778 0.431 1.00 70.44 284 PRO A C 1
ATOM 2252 O O . PRO A 1 284 ? -27.648 -3.747 0.534 1.00 70.44 284 PRO A O 1
ATOM 2255 N N . GLY A 1 285 ? -29.608 -2.668 0.353 1.00 66.62 285 GLY A N 1
ATOM 2256 C CA . GLY A 1 285 ? -29.026 -1.320 0.312 1.00 66.62 285 GLY A CA 1
ATOM 2257 C C . GLY A 1 285 ? -28.639 -0.824 -1.083 1.00 66.62 285 GLY A C 1
ATOM 2258 O O . GLY A 1 285 ? -28.146 0.294 -1.189 1.00 66.62 285 GLY A O 1
ATOM 2259 N N . ILE A 1 286 ? -28.895 -1.610 -2.133 1.00 77.06 286 ILE A N 1
ATOM 2260 C CA . ILE A 1 286 ? -28.737 -1.201 -3.532 1.00 77.06 286 ILE A CA 1
ATOM 2261 C C . ILE A 1 286 ? -30.117 -0.974 -4.152 1.00 77.06 286 ILE A C 1
ATOM 2263 O O . ILE A 1 286 ? -31.021 -1.794 -3.984 1.00 77.06 286 ILE A O 1
ATOM 2267 N N . ASP A 1 287 ? -30.277 0.136 -4.873 1.00 79.00 287 ASP A N 1
ATOM 2268 C CA . ASP A 1 287 ? -31.481 0.411 -5.656 1.00 79.00 287 ASP A CA 1
ATOM 2269 C C . ASP A 1 287 ? -31.535 -0.508 -6.889 1.00 79.00 287 ASP A C 1
ATOM 2271 O O . ASP A 1 287 ? -30.788 -0.345 -7.856 1.00 79.00 287 ASP A O 1
ATOM 2275 N N . SER A 1 288 ? -32.438 -1.488 -6.855 1.00 83.88 288 SER A N 1
ATOM 2276 C CA . SER A 1 288 ? -32.620 -2.468 -7.927 1.00 83.88 288 SER A CA 1
ATOM 2277 C C . SER A 1 288 ? -33.117 -1.880 -9.248 1.00 83.88 288 SER A C 1
ATOM 2279 O O . SER A 1 288 ? -32.992 -2.533 -10.286 1.00 83.88 288 SER A O 1
ATOM 2281 N N . ASP A 1 289 ? -33.746 -0.702 -9.232 1.00 82.00 289 ASP A N 1
ATOM 2282 C CA . ASP A 1 289 ? -34.204 -0.051 -10.461 1.00 82.00 289 ASP A CA 1
ATOM 2283 C C . ASP A 1 289 ? -33.046 0.691 -11.141 1.00 82.00 289 ASP A C 1
ATOM 2285 O O . ASP A 1 289 ? -32.911 0.606 -12.364 1.00 82.00 289 ASP A O 1
ATOM 2289 N N . ALA A 1 290 ? -32.163 1.319 -10.354 1.00 81.88 290 ALA A N 1
ATOM 2290 C CA . ALA A 1 290 ? -30.967 2.005 -10.850 1.00 81.88 290 ALA A CA 1
ATOM 2291 C C . ALA A 1 290 ? -29.959 1.054 -11.520 1.00 81.88 290 ALA A C 1
ATOM 2293 O O . ALA A 1 290 ? -29.313 1.427 -12.496 1.00 81.88 290 ALA A O 1
ATOM 2294 N N . TYR A 1 291 ? -29.865 -0.188 -11.036 1.00 90.75 291 TYR A N 1
ATOM 2295 C CA . TYR A 1 291 ? -28.940 -1.203 -11.545 1.00 90.75 291 TYR A CA 1
ATOM 2296 C C . TYR A 1 291 ? -29.699 -2.365 -12.184 1.00 90.75 291 TYR A C 1
ATOM 2298 O O . TYR A 1 291 ? -29.710 -3.486 -11.665 1.00 90.75 291 TYR A O 1
ATOM 2306 N N . SER A 1 292 ? -30.365 -2.091 -13.313 1.00 94.50 292 SER A N 1
ATOM 2307 C CA . SER A 1 292 ? -31.117 -3.100 -14.059 1.00 94.50 292 SER A CA 1
ATOM 2308 C C . SER A 1 292 ? -30.994 -2.997 -15.579 1.00 94.50 292 SER A C 1
ATOM 2310 O O . SER A 1 292 ? -30.909 -1.914 -16.152 1.00 94.50 292 SER A O 1
ATOM 2312 N N . PHE A 1 293 ? -31.048 -4.155 -16.237 1.00 95.00 293 PHE A N 1
ATOM 2313 C CA . PHE A 1 293 ? -31.023 -4.307 -17.688 1.00 95.00 293 PHE A CA 1
ATOM 2314 C C . PHE A 1 293 ? -32.170 -5.199 -18.163 1.00 95.00 293 PHE A C 1
ATOM 2316 O O . PHE A 1 293 ? -32.531 -6.189 -17.516 1.00 95.00 293 PHE A O 1
ATOM 2323 N N . GLN A 1 294 ? -32.713 -4.893 -19.341 1.00 96.75 294 GLN A N 1
ATOM 2324 C CA . GLN A 1 294 ? -33.532 -5.842 -20.086 1.00 96.75 294 GLN A CA 1
ATOM 2325 C C . GLN A 1 294 ? -32.616 -6.704 -20.957 1.00 96.75 294 GLN A C 1
ATOM 2327 O O . GLN A 1 294 ? -31.923 -6.200 -21.836 1.00 96.75 294 GLN A O 1
ATOM 2332 N N . VAL A 1 295 ? -32.633 -8.012 -20.722 1.00 95.19 295 VAL A N 1
ATOM 2333 C CA . VAL A 1 295 ? -31.734 -8.977 -21.355 1.00 95.19 295 VAL A CA 1
ATOM 2334 C C . VAL A 1 295 ? -32.544 -9.925 -22.224 1.00 95.19 295 VAL A C 1
ATOM 2336 O O . VAL A 1 295 ? -33.499 -10.541 -21.758 1.00 95.19 295 VAL A O 1
ATOM 2339 N N . THR A 1 296 ? -32.164 -10.071 -23.492 1.00 95.88 296 THR A N 1
ATOM 2340 C CA . THR A 1 296 ? -32.747 -11.089 -24.378 1.00 95.88 296 THR A CA 1
ATOM 2341 C C . THR A 1 296 ? -31.759 -12.232 -24.545 1.00 95.88 296 THR A C 1
ATOM 2343 O O . THR A 1 296 ? -30.694 -12.058 -25.129 1.00 95.88 296 THR A O 1
ATOM 2346 N N . VAL A 1 297 ? -32.125 -13.405 -24.035 1.00 96.00 297 VAL A N 1
ATOM 2347 C CA . VAL A 1 297 ? -31.312 -14.620 -24.082 1.00 96.00 297 VAL A CA 1
ATOM 2348 C C . VAL A 1 297 ? -31.736 -15.464 -25.279 1.00 96.00 297 VAL A C 1
ATOM 2350 O O . VAL A 1 297 ? -32.907 -15.821 -25.427 1.00 96.00 297 VAL A O 1
ATOM 2353 N N . GLY A 1 298 ? -30.772 -15.768 -26.147 1.00 94.25 298 GLY A N 1
ATOM 2354 C CA . GLY A 1 298 ? -30.926 -16.641 -27.309 1.00 94.25 298 GLY A CA 1
ATOM 2355 C C . GLY A 1 298 ? -30.017 -17.867 -27.203 1.00 94.25 298 GLY A C 1
ATOM 2356 O O . GLY A 1 298 ? -29.951 -18.512 -26.166 1.00 94.25 298 GLY A O 1
ATOM 2357 N N . GLN A 1 299 ? -29.306 -18.192 -28.285 1.00 91.69 299 GLN A N 1
ATOM 2358 C CA . GLN A 1 299 ? -28.290 -19.263 -28.297 1.00 91.69 299 GLN A CA 1
ATOM 2359 C C . GLN A 1 299 ? -26.889 -18.764 -27.890 1.00 91.69 299 GLN A C 1
ATOM 2361 O O . GLN A 1 299 ? -26.034 -19.536 -27.456 1.00 91.69 299 GLN A O 1
ATOM 2366 N N . ALA A 1 300 ? -26.645 -17.465 -28.061 1.00 95.12 300 ALA A N 1
ATOM 2367 C CA . ALA A 1 300 ? -25.399 -16.801 -27.708 1.00 95.12 300 ALA A CA 1
ATOM 2368 C C . ALA A 1 300 ? -25.391 -16.414 -26.225 1.00 95.12 300 ALA A C 1
ATOM 2370 O O . ALA A 1 300 ? -26.429 -16.040 -25.683 1.00 95.12 300 ALA A O 1
ATOM 2371 N N . ASN A 1 301 ? -24.212 -16.466 -25.600 1.00 97.69 301 ASN A N 1
ATOM 2372 C CA . ASN A 1 301 ? -24.003 -15.861 -24.287 1.00 97.69 301 ASN A CA 1
ATOM 2373 C C . ASN A 1 301 ? -24.310 -14.369 -24.307 1.00 97.69 301 ASN A C 1
ATOM 2375 O O . ASN A 1 301 ? -24.117 -13.707 -25.331 1.00 97.69 301 ASN A O 1
ATOM 2379 N N . VAL A 1 302 ? -24.682 -13.846 -23.145 1.00 97.25 302 VAL A N 1
ATOM 2380 C CA . VAL A 1 302 ? -24.915 -12.421 -22.949 1.00 97.25 302 VAL A CA 1
ATOM 2381 C C . VAL A 1 302 ? -24.111 -11.935 -21.749 1.00 97.25 302 VAL A C 1
ATOM 2383 O O . VAL A 1 302 ? -24.127 -12.573 -20.698 1.00 97.25 302 VAL A O 1
ATOM 2386 N N . LYS A 1 303 ? -23.406 -10.814 -21.919 1.00 97.31 303 LYS A N 1
ATOM 2387 C CA . LYS A 1 303 ? -22.573 -10.200 -20.884 1.00 97.31 303 LYS A CA 1
ATOM 2388 C C . LYS A 1 303 ? -23.105 -8.813 -20.520 1.00 97.31 303 LYS A C 1
ATOM 2390 O O . LYS A 1 303 ? -23.352 -8.025 -21.430 1.00 97.31 303 LYS A O 1
ATOM 2395 N N . TYR A 1 304 ? -23.261 -8.534 -19.228 1.00 97.12 304 TYR A N 1
ATOM 2396 C CA . TYR A 1 304 ? -23.636 -7.225 -18.683 1.00 97.12 304 TYR A CA 1
ATOM 2397 C C . TYR A 1 304 ? -22.877 -6.957 -17.391 1.00 97.12 304 TYR A C 1
ATOM 2399 O O . TYR A 1 304 ? -22.903 -7.783 -16.484 1.00 97.12 304 TYR A O 1
ATOM 2407 N N . ASP A 1 305 ? -22.259 -5.793 -17.275 1.00 96.88 305 ASP A N 1
ATOM 2408 C CA . ASP A 1 305 ? -21.498 -5.433 -16.082 1.00 96.88 305 ASP A CA 1
ATOM 2409 C C . ASP A 1 305 ? -22.285 -4.468 -15.204 1.00 96.88 305 ASP A C 1
ATOM 2411 O O . ASP A 1 305 ? -23.141 -3.718 -15.680 1.00 96.88 305 ASP A O 1
ATOM 2415 N N . PHE A 1 306 ? -22.004 -4.520 -13.908 1.00 94.94 306 PHE A N 1
ATOM 2416 C CA . PHE A 1 306 ? -22.564 -3.625 -12.912 1.00 94.94 306 PHE A CA 1
ATOM 2417 C C . PHE A 1 306 ? -21.429 -2.852 -12.255 1.00 94.94 306 PHE A C 1
ATOM 2419 O O . PHE A 1 306 ? -20.759 -3.364 -11.359 1.00 94.94 306 PHE A O 1
ATOM 2426 N N . GLU A 1 307 ? -21.243 -1.613 -12.686 1.00 92.56 307 GLU A N 1
ATOM 2427 C CA . GLU A 1 307 ? -20.438 -0.650 -11.948 1.00 92.56 307 GLU A CA 1
ATOM 2428 C C . GLU A 1 307 ? -21.285 -0.124 -10.786 1.00 92.56 307 GLU A C 1
ATOM 2430 O O . GLU A 1 307 ? -22.223 0.659 -10.965 1.00 92.56 307 GLU A O 1
ATOM 2435 N N . ILE A 1 308 ? -21.014 -0.630 -9.588 1.00 85.06 308 ILE A N 1
ATOM 2436 C CA . ILE A 1 308 ? -21.663 -0.172 -8.364 1.00 85.06 308 ILE A CA 1
ATOM 2437 C C . ILE A 1 308 ? -20.554 0.330 -7.448 1.00 85.06 308 ILE A C 1
ATOM 2439 O O . ILE A 1 308 ? -19.609 -0.398 -7.160 1.00 85.06 308 ILE A O 1
ATOM 2443 N N . GLY A 1 309 ? -20.670 1.563 -6.954 1.00 71.12 309 GLY A N 1
ATOM 2444 C CA . GLY A 1 309 ? -19.815 1.988 -5.848 1.00 71.12 309 GLY A CA 1
ATOM 2445 C C . GLY A 1 309 ? -19.962 1.004 -4.684 1.00 71.12 309 GLY A C 1
ATOM 2446 O O . GLY A 1 309 ? -21.036 0.413 -4.520 1.00 71.12 309 GLY A O 1
ATOM 2447 N N . THR A 1 310 ? -18.912 0.811 -3.881 1.00 61.03 310 THR A N 1
ATOM 2448 C CA . THR A 1 310 ? -18.917 -0.158 -2.771 1.00 61.03 310 THR A CA 1
ATOM 2449 C C . THR A 1 310 ? -20.198 -0.016 -1.920 1.00 61.03 310 THR A C 1
ATOM 2451 O O . THR A 1 310 ? -20.374 1.002 -1.239 1.00 61.03 310 THR A O 1
ATOM 2454 N N . PRO A 1 311 ? -21.125 -0.996 -1.934 1.00 54.97 311 PRO A N 1
ATOM 2455 C CA . PRO A 1 311 ? -22.388 -0.861 -1.223 1.00 54.97 311 PRO A CA 1
ATOM 2456 C C . PRO A 1 311 ? -22.146 -0.847 0.293 1.00 54.97 311 PRO A C 1
ATOM 2458 O O . PRO A 1 311 ? -21.246 -1.533 0.784 1.00 54.97 311 PRO A O 1
ATOM 2461 N N . PRO A 1 312 ? -22.937 -0.093 1.077 1.00 52.47 312 PRO A N 1
ATOM 2462 C CA . PRO A 1 312 ? -22.733 -0.022 2.515 1.00 52.47 312 PRO A CA 1
ATOM 2463 C C . PRO A 1 312 ? -23.070 -1.373 3.161 1.00 52.47 312 PRO A C 1
ATOM 2465 O O . PRO A 1 312 ? -24.241 -1.720 3.325 1.00 52.47 312 PRO A O 1
ATOM 2468 N N . SER A 1 313 ? -22.046 -2.128 3.567 1.00 62.03 313 SER A N 1
ATOM 2469 C CA . SER A 1 313 ? -22.201 -3.367 4.337 1.00 62.03 313 SER A CA 1
ATOM 2470 C C . SER A 1 313 ? -23.090 -3.138 5.565 1.00 62.03 313 SER A C 1
ATOM 2472 O O . SER A 1 313 ? -22.860 -2.200 6.339 1.00 62.03 313 SER A O 1
ATOM 2474 N N . ARG A 1 314 ? -24.095 -4.003 5.779 1.00 77.81 314 ARG A N 1
ATOM 2475 C CA . ARG A 1 314 ? -24.834 -4.063 7.050 1.00 77.81 314 ARG A CA 1
ATOM 2476 C C . ARG A 1 314 ? -23.902 -4.613 8.120 1.00 77.81 314 ARG A C 1
ATOM 2478 O O . ARG A 1 314 ? -23.665 -5.817 8.188 1.00 77.81 314 ARG A O 1
ATOM 2485 N N . THR A 1 315 ? -23.348 -3.728 8.938 1.00 86.38 315 THR A N 1
ATOM 2486 C CA . THR A 1 315 ? -22.498 -4.123 10.062 1.00 86.38 315 THR A CA 1
ATOM 2487 C C . THR A 1 315 ? -23.126 -3.711 11.374 1.00 86.38 315 THR A C 1
ATOM 2489 O O . THR A 1 315 ? -23.921 -2.773 11.414 1.00 86.38 315 THR A O 1
ATOM 2492 N N . VAL A 1 316 ? -22.770 -4.412 12.442 1.00 91.88 316 VAL A N 1
ATOM 2493 C CA . VAL A 1 316 ? -23.021 -3.981 13.813 1.00 91.88 316 VAL A CA 1
ATOM 2494 C C . VAL A 1 316 ? -21.804 -4.306 14.670 1.00 91.88 316 VAL A C 1
ATOM 2496 O O . VAL A 1 316 ? -21.177 -5.353 14.510 1.00 91.88 316 VAL A O 1
ATOM 2499 N N . GLY A 1 317 ? -21.436 -3.405 15.569 1.00 91.94 317 GLY A N 1
ATOM 2500 C CA . GLY A 1 317 ? -20.324 -3.622 16.485 1.00 91.94 317 GLY A CA 1
ATOM 2501 C C . GLY A 1 317 ? -20.183 -2.507 17.496 1.00 91.94 317 GLY A C 1
ATOM 2502 O O . GLY A 1 317 ? -20.913 -1.517 17.443 1.00 91.94 317 GLY A O 1
ATOM 2503 N N . PHE A 1 318 ? -19.257 -2.672 18.434 1.00 94.94 318 PHE A N 1
ATOM 2504 C CA . PHE A 1 318 ? -18.907 -1.598 19.354 1.00 94.94 318 PHE A CA 1
ATOM 2505 C C . PHE A 1 318 ? -18.365 -0.387 18.584 1.00 94.94 318 PHE A C 1
ATOM 2507 O O . PHE A 1 318 ? -17.669 -0.524 17.583 1.00 94.94 318 PHE A O 1
ATOM 2514 N N . GLU A 1 319 ? -18.681 0.816 19.060 1.00 93.88 319 GLU A N 1
ATOM 2515 C CA . GLU A 1 319 ? -18.208 2.074 18.461 1.00 93.88 319 GLU A CA 1
ATOM 2516 C C . GLU A 1 319 ? -16.673 2.169 18.448 1.00 93.88 319 GLU A C 1
ATOM 2518 O O . GLU A 1 319 ? -16.093 2.782 17.558 1.00 93.88 319 GLU A O 1
ATOM 2523 N N . THR A 1 320 ? -16.014 1.546 19.427 1.00 89.75 320 THR A N 1
ATOM 2524 C CA . THR A 1 320 ? -14.556 1.436 19.517 1.00 89.75 320 THR A CA 1
ATOM 2525 C C . THR A 1 320 ? -14.166 0.161 20.270 1.00 89.75 320 THR A C 1
ATOM 2527 O O . THR A 1 320 ? -14.902 -0.291 21.152 1.00 89.75 320 THR A O 1
ATOM 2530 N N . SER A 1 321 ? -13.003 -0.402 19.934 1.00 87.62 321 SER A N 1
ATOM 2531 C CA . SER A 1 321 ? -12.326 -1.447 20.715 1.00 87.62 321 SER A CA 1
ATOM 2532 C C . SER A 1 321 ? -11.426 -0.875 21.813 1.00 87.62 321 SER A C 1
ATOM 2534 O O . SER A 1 321 ? -10.824 -1.641 22.567 1.00 87.62 321 SER A O 1
ATOM 2536 N N . ASP A 1 322 ? -11.282 0.451 21.884 1.00 89.19 322 ASP A N 1
ATOM 2537 C CA . ASP A 1 322 ? -10.411 1.099 22.856 1.00 89.19 322 ASP A CA 1
ATOM 2538 C C . ASP A 1 322 ? -10.877 0.764 24.278 1.00 89.19 322 ASP A C 1
ATOM 2540 O O . ASP A 1 322 ? -12.052 0.967 24.616 1.00 89.19 322 ASP A O 1
ATOM 2544 N N . PRO A 1 323 ? -9.974 0.255 25.132 1.00 89.12 323 PRO A N 1
ATOM 2545 C CA . PRO A 1 323 ? -10.327 -0.085 26.495 1.00 89.12 323 PRO A CA 1
ATOM 2546 C C . PRO A 1 323 ? -10.722 1.182 27.252 1.00 89.12 323 PRO A C 1
ATOM 2548 O O . PRO A 1 323 ? -9.991 2.174 27.272 1.00 89.12 323 PRO A O 1
ATOM 2551 N N . LYS A 1 324 ? -11.879 1.138 27.909 1.00 93.81 324 LYS A N 1
ATOM 2552 C CA . LYS A 1 324 ? -12.310 2.200 28.823 1.00 93.81 324 LYS A CA 1
ATOM 2553 C C . LYS A 1 324 ? -11.771 1.936 30.219 1.00 93.81 324 LYS A C 1
ATOM 2555 O O . LYS A 1 324 ? -11.560 0.787 30.596 1.00 93.81 324 LYS A O 1
ATOM 2560 N N . THR A 1 325 ? -11.589 2.990 31.004 1.00 93.12 325 THR A N 1
ATOM 2561 C CA . THR A 1 325 ? -11.243 2.897 32.424 1.00 93.12 325 THR A CA 1
ATOM 2562 C C . THR A 1 325 ? -12.327 3.537 33.278 1.00 93.12 325 THR A C 1
ATOM 2564 O O . THR A 1 325 ? -12.950 4.523 32.881 1.00 93.12 325 THR A O 1
ATOM 2567 N N . VAL A 1 326 ? -12.560 2.975 34.459 1.00 94.06 326 VAL A N 1
ATOM 2568 C CA . VAL A 1 326 ? -13.472 3.538 35.458 1.00 94.06 326 VAL A CA 1
ATOM 2569 C C . VAL A 1 326 ? -12.916 3.265 36.848 1.00 94.06 326 VAL A C 1
ATOM 2571 O O . VAL A 1 326 ? -12.361 2.200 37.075 1.00 94.06 326 VAL A O 1
ATOM 2574 N N . SER A 1 327 ? -13.032 4.212 37.774 1.00 91.25 327 SER A N 1
ATOM 2575 C CA . SER A 1 327 ? -12.736 3.951 39.189 1.00 91.25 327 SER A CA 1
ATOM 2576 C C . SER A 1 327 ? -13.877 3.178 39.841 1.00 91.25 327 SER A C 1
ATOM 2578 O O . SER A 1 327 ? -15.026 3.307 39.409 1.00 91.25 327 SER A O 1
ATOM 2580 N N . GLU A 1 328 ? -13.573 2.425 40.895 1.00 89.25 328 GLU A N 1
ATOM 2581 C CA . GLU A 1 328 ? -14.577 1.731 41.700 1.00 89.25 328 GLU A CA 1
ATOM 2582 C C . GLU A 1 328 ? -15.776 2.626 42.085 1.00 89.25 328 GLU A C 1
ATOM 2584 O O . GLU A 1 328 ? -15.648 3.802 42.441 1.00 89.25 328 GLU A O 1
ATOM 2589 N N . GLY A 1 329 ? -16.989 2.075 41.971 1.00 90.38 329 GLY A N 1
ATOM 2590 C CA . GLY A 1 329 ? -18.250 2.809 42.162 1.00 90.38 329 GLY A CA 1
ATOM 2591 C C . GLY A 1 329 ? -18.662 3.754 41.026 1.00 90.38 329 GLY A C 1
ATOM 2592 O O . GLY A 1 329 ? -19.704 4.406 41.124 1.00 90.38 329 GLY A O 1
ATOM 2593 N N . GLY A 1 330 ? -17.872 3.853 39.957 1.00 93.81 330 GLY A N 1
ATOM 2594 C CA . GLY A 1 330 ? -18.195 4.644 38.776 1.00 93.81 330 GLY A CA 1
ATOM 2595 C C . GLY A 1 330 ? -19.161 3.965 37.797 1.00 93.81 330 GLY A C 1
ATOM 2596 O O . GLY A 1 330 ? -19.633 2.842 37.972 1.00 93.81 330 GLY A O 1
ATOM 2597 N N . THR A 1 331 ? -19.484 4.681 36.721 1.00 95.75 331 THR A N 1
ATOM 2598 C CA . THR A 1 331 ? -20.323 4.187 35.620 1.00 95.75 331 THR A CA 1
ATOM 2599 C C . THR A 1 331 ? -19.661 4.512 34.287 1.00 95.75 331 THR A C 1
ATOM 2601 O O . THR A 1 331 ? -19.206 5.634 34.073 1.00 95.75 331 THR A O 1
ATOM 2604 N N . SER A 1 332 ? -19.635 3.540 33.379 1.00 96.31 332 SER A N 1
ATOM 2605 C CA . SER A 1 332 ? -19.147 3.688 32.007 1.00 96.31 332 SER A CA 1
ATOM 2606 C C . SER A 1 332 ? -20.270 3.438 31.009 1.00 96.31 332 SER A C 1
ATOM 2608 O O . SER A 1 332 ? -21.080 2.536 31.186 1.00 96.31 332 SER A O 1
ATOM 2610 N N . THR A 1 333 ? -20.320 4.231 29.938 1.00 96.56 333 THR A N 1
ATOM 2611 C CA . THR A 1 333 ? -21.280 4.039 28.838 1.00 96.56 333 THR A CA 1
ATOM 2612 C C . THR A 1 333 ? -20.561 3.481 27.621 1.00 96.56 333 THR A C 1
ATOM 2614 O O . THR A 1 333 ? -19.550 4.038 27.189 1.00 96.56 333 THR A O 1
ATOM 2617 N N . PHE A 1 334 ? -21.095 2.415 27.042 1.00 96.50 334 PHE A N 1
ATOM 2618 C CA . PHE A 1 334 ? -20.646 1.822 25.787 1.00 96.50 334 PHE A CA 1
ATOM 2619 C C . PHE A 1 334 ? -21.678 2.084 24.697 1.00 96.50 334 PHE A C 1
ATOM 2621 O O . PHE A 1 334 ? -22.863 2.264 24.979 1.00 96.50 334 PHE A O 1
ATOM 2628 N N . ALA A 1 335 ? -21.220 2.123 23.452 1.00 95.50 335 ALA A N 1
ATOM 2629 C CA . ALA A 1 335 ? -22.071 2.321 22.294 1.00 95.50 335 ALA A CA 1
ATOM 2630 C C . ALA A 1 335 ? -21.835 1.211 21.280 1.00 95.50 335 ALA A C 1
ATOM 2632 O O . ALA A 1 335 ? -20.698 0.777 21.090 1.00 95.50 335 ALA A O 1
ATOM 2633 N N . LEU A 1 336 ? -22.912 0.790 20.631 1.00 95.94 336 LEU A N 1
ATOM 2634 C CA . LEU A 1 336 ? -22.871 0.009 19.412 1.00 95.94 336 LEU A CA 1
ATOM 2635 C C . LEU A 1 336 ? -23.294 0.895 18.247 1.00 95.94 336 LEU A C 1
ATOM 2637 O O . LEU A 1 336 ? -24.198 1.728 18.375 1.00 95.94 336 LEU A O 1
ATOM 2641 N N . VAL A 1 337 ? -22.655 0.681 17.106 1.00 94.00 337 VAL A N 1
ATOM 2642 C CA . VAL A 1 337 ? -22.965 1.336 15.840 1.00 94.00 337 VAL A CA 1
ATOM 2643 C C . VAL A 1 337 ? -23.394 0.267 14.849 1.00 94.00 337 VAL A C 1
ATOM 2645 O O . VAL A 1 337 ? -22.781 -0.799 14.789 1.00 94.00 337 VAL A O 1
ATOM 2648 N N . ARG A 1 338 ? -24.440 0.561 14.073 1.00 90.50 338 ARG A N 1
ATOM 2649 C CA . ARG A 1 338 ? -24.826 -0.228 12.906 1.00 90.50 338 ARG A CA 1
ATOM 2650 C C . ARG A 1 338 ? -24.788 0.603 11.628 1.00 90.50 338 ARG A C 1
ATOM 2652 O O . ARG A 1 338 ? -25.127 1.787 11.642 1.00 90.50 338 ARG A O 1
ATOM 2659 N N . THR A 1 339 ? -24.398 -0.033 10.532 1.00 83.56 339 THR A N 1
ATOM 2660 C CA . THR A 1 339 ? -24.339 0.554 9.182 1.00 83.56 339 THR A CA 1
ATOM 2661 C C . THR A 1 339 ? -25.287 -0.175 8.231 1.00 83.56 339 THR A C 1
ATOM 2663 O O . THR A 1 339 ? -25.823 -1.231 8.567 1.00 83.56 339 THR A O 1
ATOM 2666 N N . GLY A 1 340 ? -25.502 0.388 7.040 1.00 78.94 340 GLY A N 1
ATOM 2667 C CA . GLY A 1 340 ? -26.466 -0.119 6.059 1.00 78.94 340 GLY A CA 1
ATOM 2668 C C . GLY A 1 340 ? -27.895 0.400 6.299 1.00 78.94 340 GLY A C 1
ATOM 2669 O O . GLY A 1 340 ? -28.080 1.363 7.046 1.00 78.94 340 GLY A O 1
ATOM 2670 N N . PRO A 1 341 ? -28.915 -0.199 5.652 1.00 74.50 341 PRO A N 1
ATOM 2671 C CA . PRO A 1 341 ? -30.316 0.179 5.838 1.00 74.50 341 PRO A CA 1
ATOM 2672 C C . PRO A 1 341 ? -30.761 0.107 7.307 1.00 74.50 341 PRO A C 1
ATOM 2674 O O . PRO A 1 341 ? -30.493 -0.875 7.998 1.00 74.50 341 PRO A O 1
ATOM 2677 N N . LEU A 1 342 ? -31.451 1.152 7.771 1.00 84.12 342 LEU A N 1
ATOM 2678 C CA . LEU A 1 342 ? -31.908 1.306 9.160 1.00 84.12 342 LEU A CA 1
ATOM 2679 C C . LEU A 1 342 ? -33.430 1.139 9.291 1.00 84.12 342 LEU A C 1
ATOM 2681 O O . LEU A 1 342 ? -34.022 1.607 10.249 1.00 84.12 342 LEU A O 1
ATOM 2685 N N . ASP A 1 343 ? -34.090 0.522 8.322 1.00 80.12 343 ASP A N 1
ATOM 2686 C CA . ASP A 1 343 ? -35.553 0.422 8.206 1.00 80.12 343 ASP A CA 1
ATOM 2687 C C . ASP A 1 343 ? -36.228 -0.505 9.234 1.00 80.12 343 ASP A C 1
ATOM 2689 O O . ASP A 1 343 ? -37.447 -0.465 9.396 1.00 80.12 343 ASP A O 1
ATOM 2693 N N . SER A 1 344 ? -35.448 -1.313 9.949 1.00 82.81 344 SER A N 1
ATOM 2694 C CA . SER A 1 344 ? -35.923 -2.355 10.863 1.00 82.81 344 SER A CA 1
ATOM 2695 C C . SER A 1 344 ? -35.309 -2.242 12.262 1.00 82.81 344 SER A C 1
ATOM 2697 O O . SER A 1 344 ? -34.239 -1.649 12.456 1.00 82.81 344 SER A O 1
ATOM 2699 N N . GLU A 1 345 ? -36.008 -2.797 13.256 1.00 90.62 345 GLU A N 1
ATOM 2700 C CA . GLU A 1 345 ? -35.455 -2.996 14.600 1.00 90.62 345 GLU A CA 1
ATOM 2701 C C . GLU A 1 345 ? -34.355 -4.066 14.590 1.00 90.62 345 GLU A C 1
ATOM 2703 O O . GLU A 1 345 ? -34.411 -5.009 13.804 1.00 90.62 345 GLU A O 1
ATOM 2708 N N . LEU A 1 346 ? -33.362 -3.925 15.473 1.00 89.62 346 LEU A N 1
ATOM 2709 C CA . LEU A 1 346 ? -32.314 -4.927 15.685 1.00 89.62 346 LEU A CA 1
ATOM 2710 C C . LEU A 1 346 ? -31.977 -5.029 17.173 1.00 89.62 346 LEU A C 1
ATOM 2712 O O . LEU A 1 346 ? -31.588 -4.033 17.783 1.00 89.62 346 LEU A O 1
ATOM 2716 N N . ASP A 1 347 ? -32.062 -6.237 17.725 1.00 92.12 347 ASP A N 1
ATOM 2717 C CA . ASP A 1 347 ? -31.661 -6.537 19.099 1.00 92.12 347 ASP A CA 1
ATOM 2718 C C . ASP A 1 347 ? -30.308 -7.250 19.116 1.00 92.12 347 ASP A C 1
ATOM 2720 O O . ASP A 1 347 ? -30.131 -8.291 18.484 1.00 92.12 347 ASP A O 1
ATOM 2724 N N . ILE A 1 348 ? -29.360 -6.709 19.882 1.00 92.56 348 ILE A N 1
ATOM 2725 C CA . ILE A 1 348 ? -28.044 -7.310 20.117 1.00 92.56 348 ILE A CA 1
ATOM 2726 C C . ILE A 1 348 ? -27.898 -7.608 21.603 1.00 92.56 348 ILE A C 1
ATOM 2728 O O . ILE A 1 348 ? -28.103 -6.730 22.431 1.00 92.56 348 ILE A O 1
ATOM 2732 N N . THR A 1 349 ? -27.532 -8.839 21.957 1.00 93.69 349 THR A N 1
ATOM 2733 C CA . THR A 1 349 ? -27.286 -9.213 23.359 1.00 93.69 349 THR A CA 1
ATOM 2734 C C . THR A 1 349 ? -25.793 -9.168 23.666 1.00 93.69 349 THR A C 1
ATOM 2736 O O . THR A 1 349 ? -25.004 -9.821 22.983 1.00 93.69 349 THR A O 1
ATOM 2739 N N . ILE A 1 350 ? -25.420 -8.404 24.693 1.00 95.31 350 ILE A N 1
ATOM 2740 C CA . ILE A 1 350 ? -24.046 -8.250 25.177 1.00 95.31 350 ILE A CA 1
ATOM 2741 C C . ILE A 1 350 ? -23.774 -9.220 26.329 1.00 95.31 350 ILE A C 1
ATOM 2743 O O . ILE A 1 350 ? -24.547 -9.300 27.283 1.00 95.31 350 ILE A O 1
ATOM 2747 N N . PHE A 1 351 ? -22.631 -9.898 26.271 1.00 93.69 351 PHE A N 1
ATOM 2748 C CA . PHE A 1 351 ? -22.163 -10.847 27.274 1.00 93.69 351 PHE A CA 1
ATOM 2749 C C . PHE A 1 351 ? -20.837 -10.370 27.886 1.00 93.69 351 PHE A C 1
ATOM 2751 O O . PHE A 1 351 ? -19.861 -10.214 27.148 1.00 93.69 351 PHE A O 1
ATOM 2758 N N . PRO A 1 352 ? -20.766 -10.142 29.211 1.00 93.75 352 PRO A N 1
ATOM 2759 C CA . PRO A 1 352 ? -19.495 -9.954 29.901 1.00 93.75 352 PRO A CA 1
ATOM 2760 C C . PRO A 1 352 ? -18.725 -11.281 29.994 1.00 93.75 352 PRO A C 1
ATOM 2762 O O . PRO A 1 352 ? -19.314 -12.341 30.223 1.00 93.75 352 PRO A O 1
ATOM 2765 N N . VAL A 1 353 ? -17.406 -11.220 29.822 1.00 91.38 353 VAL A N 1
ATOM 2766 C CA . VAL A 1 353 ? -16.494 -12.369 29.812 1.00 91.38 353 VAL A CA 1
ATOM 2767 C C . VAL A 1 353 ? -15.276 -12.069 30.682 1.00 91.38 353 VAL A C 1
ATOM 2769 O O . VAL A 1 353 ? -14.696 -10.981 30.625 1.00 91.38 353 VAL A O 1
ATOM 2772 N N . ASP A 1 354 ? -14.882 -13.061 31.479 1.00 85.62 354 ASP A N 1
ATOM 2773 C CA . ASP A 1 354 ? -13.665 -13.013 32.285 1.00 85.62 354 ASP A CA 1
ATOM 2774 C C . ASP A 1 354 ? -12.421 -13.005 31.398 1.00 85.62 354 ASP A C 1
ATOM 2776 O O . ASP A 1 354 ? -12.287 -13.818 30.478 1.00 85.62 354 ASP A O 1
ATOM 2780 N N . ARG A 1 355 ? -11.453 -12.140 31.717 1.00 79.69 355 ARG A N 1
ATOM 2781 C CA . ARG A 1 355 ? -10.127 -12.241 31.106 1.00 79.69 355 ARG A CA 1
ATOM 2782 C C . ARG A 1 355 ? -9.294 -13.331 31.784 1.00 79.69 355 ARG A C 1
ATOM 2784 O O . ARG A 1 355 ? -9.263 -13.389 33.012 1.00 79.69 355 ARG A O 1
ATOM 2791 N N . PRO A 1 356 ? -8.512 -14.121 31.023 1.00 59.31 356 PRO A N 1
ATOM 2792 C CA . PRO A 1 356 ? -7.714 -15.224 31.572 1.00 59.31 356 PRO A CA 1
ATOM 2793 C C . PRO A 1 356 ? -6.679 -14.830 32.641 1.00 59.31 356 PRO A C 1
ATOM 2795 O O . PRO A 1 356 ? -6.149 -15.702 33.324 1.00 59.31 356 PRO A O 1
ATOM 2798 N N . SER A 1 357 ? -6.337 -13.543 32.768 1.00 55.62 357 SER A N 1
ATOM 2799 C CA . SER A 1 357 ? -5.244 -13.052 33.614 1.00 55.62 357 SER A CA 1
ATOM 2800 C C . SER A 1 357 ? -5.652 -12.599 35.025 1.00 55.62 357 SER A C 1
ATOM 2802 O O . SER A 1 357 ? -4.774 -12.191 35.782 1.00 55.62 357 SER A O 1
ATOM 2804 N N . GLY A 1 358 ? -6.937 -12.648 35.402 1.00 55.25 358 GLY A N 1
ATOM 2805 C CA . GLY A 1 358 ? -7.421 -12.231 36.728 1.00 55.25 358 GLY A CA 1
ATOM 2806 C C . GLY A 1 358 ? -8.031 -13.393 37.513 1.00 55.25 358 GLY A C 1
ATOM 2807 O O . GLY A 1 358 ? -8.871 -14.116 36.994 1.00 55.25 358 GLY A O 1
ATOM 2808 N N . SER A 1 359 ? -7.644 -13.590 38.777 1.00 58.44 359 SER A N 1
ATOM 2809 C CA . SER A 1 359 ? -8.168 -14.689 39.612 1.00 58.44 359 SER A CA 1
ATOM 2810 C C . SER A 1 359 ? -9.598 -14.459 40.132 1.00 58.44 359 SER A C 1
ATOM 2812 O O . SER A 1 359 ? -10.032 -15.177 41.035 1.00 58.44 359 SER A O 1
ATOM 2814 N N . GLN A 1 360 ? -10.300 -13.433 39.646 1.00 72.25 360 GLN A N 1
ATOM 2815 C CA . GLN A 1 360 ? -11.616 -13.038 40.136 1.00 72.25 360 GLN A CA 1
ATOM 2816 C C . GLN A 1 360 ? -12.618 -12.901 38.985 1.00 72.25 360 GLN A C 1
ATOM 2818 O O . GLN A 1 360 ? -12.250 -12.369 37.938 1.00 72.25 360 GLN A O 1
ATOM 2823 N N . PRO A 1 361 ? -13.865 -13.368 39.176 1.00 85.50 361 PRO A N 1
ATOM 2824 C CA . PRO A 1 361 ? -14.906 -13.270 38.161 1.00 85.50 361 PRO A CA 1
ATOM 2825 C C . PRO A 1 361 ? -15.361 -11.818 37.987 1.00 85.50 361 PRO A C 1
ATOM 2827 O O . PRO A 1 361 ? -15.441 -11.074 38.962 1.00 85.50 361 PRO A O 1
ATOM 2830 N N . TRP A 1 362 ? -15.767 -11.426 36.780 1.00 87.62 362 TRP A N 1
ATOM 2831 C CA . TRP A 1 362 ? -16.291 -10.093 36.462 1.00 87.62 362 TRP A CA 1
ATOM 2832 C C . TRP A 1 362 ? -17.435 -9.675 37.398 1.00 87.62 362 TRP A C 1
ATOM 2834 O O . TRP A 1 362 ? -17.611 -8.493 37.692 1.00 87.62 362 TRP A O 1
ATOM 2844 N N . THR A 1 363 ? -18.182 -10.645 37.931 1.00 89.44 363 THR A N 1
ATOM 2845 C CA . THR A 1 363 ? -19.264 -10.433 38.900 1.00 89.44 363 THR A CA 1
ATOM 2846 C C . THR A 1 363 ? -18.805 -9.820 40.224 1.00 89.44 363 THR A C 1
ATOM 2848 O O . THR A 1 363 ? -19.650 -9.358 40.985 1.00 89.44 363 THR A O 1
ATOM 2851 N N . SER A 1 364 ? -17.505 -9.839 40.547 1.00 87.00 364 SER A N 1
ATOM 2852 C CA . SER A 1 364 ? -16.975 -9.171 41.743 1.00 87.00 364 SER A CA 1
ATOM 2853 C C . SER A 1 364 ? -16.672 -7.686 41.532 1.00 87.00 364 SER A C 1
ATOM 2855 O O . SER A 1 364 ? -16.471 -6.985 42.518 1.00 87.00 364 SER A O 1
ATOM 2857 N N . VAL A 1 365 ? -16.665 -7.196 40.285 1.00 89.62 365 VAL A N 1
ATOM 2858 C CA . VAL A 1 365 ? -16.244 -5.822 39.951 1.00 89.62 365 VAL A CA 1
ATOM 2859 C C . VAL A 1 365 ? -17.287 -5.005 39.193 1.00 89.62 365 VAL A C 1
ATOM 2861 O O . VAL A 1 365 ? -17.233 -3.777 39.239 1.00 89.62 365 VAL A O 1
ATOM 2864 N N . ILE A 1 366 ? -18.260 -5.637 38.527 1.00 94.00 366 ILE A N 1
ATOM 2865 C CA . ILE A 1 366 ? -19.374 -4.937 37.869 1.00 94.00 366 ILE A CA 1
ATOM 2866 C C . ILE A 1 366 ? -20.734 -5.506 38.284 1.00 94.00 366 ILE A C 1
ATOM 2868 O O . ILE A 1 366 ? -20.878 -6.695 38.569 1.00 94.00 366 ILE A O 1
ATOM 2872 N N . ALA A 1 367 ? -21.752 -4.647 38.282 1.00 94.62 367 ALA A N 1
ATOM 2873 C CA . ALA A 1 367 ? -23.142 -5.060 38.444 1.00 94.62 367 ALA A CA 1
ATOM 2874 C C . ALA A 1 367 ? -23.669 -5.789 37.183 1.00 94.62 367 ALA A C 1
ATOM 2876 O O . ALA A 1 367 ? -23.141 -5.574 36.087 1.00 94.62 367 ALA A O 1
ATOM 2877 N N . PRO A 1 368 ? -24.733 -6.613 37.296 1.00 94.69 368 PRO A N 1
ATOM 2878 C CA . PRO A 1 368 ? -25.408 -7.190 36.134 1.00 94.69 368 PRO A CA 1
ATOM 2879 C C . PRO A 1 368 ? -25.853 -6.119 35.129 1.00 94.69 368 PRO A C 1
ATOM 2881 O O . PRO A 1 368 ? -26.324 -5.050 35.523 1.00 94.69 368 PRO A O 1
ATOM 2884 N N . LEU A 1 369 ? -25.735 -6.417 33.832 1.00 95.25 369 LEU A N 1
ATOM 2885 C CA . LEU A 1 369 ? -26.191 -5.512 32.775 1.00 95.25 369 LEU A CA 1
ATOM 2886 C C . LEU A 1 369 ? -27.720 -5.355 32.817 1.00 95.25 369 LEU A C 1
ATOM 2888 O O . LEU A 1 369 ? -28.450 -6.327 33.034 1.00 95.25 369 LEU A O 1
ATOM 2892 N N . ALA A 1 370 ? -28.201 -4.133 32.576 1.00 91.94 370 ALA A N 1
ATOM 2893 C CA . ALA A 1 370 ? -29.629 -3.854 32.436 1.00 91.94 370 ALA A CA 1
ATOM 2894 C C . ALA A 1 370 ? -30.248 -4.675 31.288 1.00 91.94 370 ALA A C 1
ATOM 2896 O O . ALA A 1 370 ? -29.557 -5.018 30.328 1.00 91.94 370 ALA A O 1
ATOM 2897 N N . ASP A 1 371 ? -31.535 -5.018 31.411 1.00 91.69 371 ASP A N 1
ATOM 2898 C CA . ASP A 1 371 ? -32.305 -5.800 30.427 1.00 91.69 371 ASP A CA 1
ATOM 2899 C C . ASP A 1 371 ? -31.629 -7.108 29.972 1.00 91.69 371 ASP A C 1
ATOM 2901 O O . ASP A 1 371 ? -31.804 -7.568 28.845 1.00 91.69 371 ASP A O 1
ATOM 2905 N N . GLY A 1 372 ? -30.816 -7.717 30.844 1.00 90.00 372 GLY A N 1
ATOM 2906 C CA . GLY A 1 372 ? -30.074 -8.937 30.518 1.00 90.00 372 GLY A CA 1
ATOM 2907 C C . GLY A 1 372 ? -29.006 -8.743 29.436 1.00 90.00 372 GLY A C 1
ATOM 2908 O O . GLY A 1 372 ? -28.601 -9.719 28.812 1.00 90.00 372 GLY A O 1
ATOM 2909 N N . GLY A 1 373 ? -28.562 -7.502 29.203 1.00 92.50 373 GLY A N 1
ATOM 2910 C CA . GLY A 1 373 ? -27.568 -7.153 28.188 1.00 92.50 373 GLY A CA 1
ATOM 2911 C C . GLY A 1 373 ? -28.144 -6.878 26.798 1.00 92.50 373 GLY A C 1
ATOM 2912 O O . GLY A 1 373 ? -27.367 -6.701 25.862 1.00 92.50 373 GLY A O 1
ATOM 2913 N N . VAL A 1 374 ? -29.471 -6.839 26.629 1.00 93.50 374 VAL A N 1
ATOM 2914 C CA . VAL A 1 374 ? -30.093 -6.527 25.333 1.00 93.50 374 VAL A CA 1
ATOM 2915 C C . VAL A 1 374 ? -29.956 -5.037 25.012 1.00 93.50 374 VAL A C 1
ATOM 2917 O O . VAL A 1 374 ? -30.381 -4.171 25.772 1.00 93.50 374 VAL A O 1
ATOM 2920 N N . VAL A 1 375 ? -29.396 -4.739 23.843 1.00 94.56 375 VAL A N 1
ATOM 2921 C CA . VAL A 1 375 ? -29.288 -3.404 23.254 1.00 94.56 375 VAL A CA 1
ATOM 2922 C C . VAL A 1 375 ? -30.129 -3.367 21.986 1.00 94.56 375 VAL A C 1
ATOM 2924 O O . VAL A 1 375 ? -29.824 -4.053 21.010 1.00 94.56 375 VAL A O 1
ATOM 2927 N N . ARG A 1 376 ? -31.185 -2.551 22.001 1.00 92.94 376 ARG A N 1
ATOM 2928 C CA . ARG A 1 376 ? -32.136 -2.415 20.892 1.00 92.94 376 ARG A CA 1
ATOM 2929 C C . ARG A 1 376 ? -31.831 -1.193 20.033 1.00 92.94 376 ARG A C 1
ATOM 2931 O O . ARG A 1 376 ? -31.742 -0.076 20.544 1.00 92.94 376 ARG A O 1
ATOM 2938 N N . PHE A 1 377 ? -31.753 -1.396 18.724 1.00 93.75 377 PHE A N 1
ATOM 2939 C CA . PHE A 1 377 ? -31.802 -0.340 17.718 1.00 93.75 377 PHE A CA 1
ATOM 2940 C C . PHE A 1 377 ? -33.234 -0.189 17.207 1.00 93.75 377 PHE A C 1
ATOM 2942 O O . PHE A 1 377 ? -33.817 -1.145 16.703 1.00 93.75 377 PHE A O 1
ATOM 2949 N N . GLN A 1 378 ? -33.782 1.019 17.294 1.00 93.88 378 GLN A N 1
ATOM 2950 C CA . GLN A 1 378 ? -35.056 1.389 16.675 1.00 93.88 378 GLN A CA 1
ATOM 2951 C C . GLN A 1 378 ? -34.890 1.643 15.162 1.00 93.88 378 GLN A C 1
ATOM 2953 O O . GLN A 1 378 ? -33.773 1.939 14.713 1.00 93.88 378 GLN A O 1
ATOM 2958 N N . PRO A 1 379 ? -35.962 1.588 14.347 1.00 89.44 379 PRO A N 1
ATOM 2959 C CA . PRO A 1 379 ? -35.886 1.999 12.948 1.00 89.44 379 PRO A CA 1
ATOM 2960 C C . PRO A 1 379 ? -35.369 3.446 12.836 1.00 89.44 379 PRO A C 1
ATOM 2962 O O . PRO A 1 379 ? -35.757 4.325 13.602 1.00 89.44 379 PRO A O 1
ATOM 2965 N N . GLY A 1 380 ? -34.440 3.688 11.917 1.00 86.81 380 GLY A N 1
ATOM 2966 C CA . GLY A 1 380 ? -33.715 4.944 11.720 1.00 86.81 380 GLY A CA 1
ATOM 2967 C C . GLY A 1 380 ? -32.503 5.139 12.639 1.00 86.81 380 GLY A C 1
ATOM 2968 O O . GLY A 1 380 ? -31.714 6.053 12.411 1.00 86.81 380 GLY A O 1
ATOM 2969 N N . GLN A 1 381 ? -32.308 4.296 13.658 1.00 92.69 381 GLN A N 1
ATOM 2970 C CA . GLN A 1 381 ? -31.219 4.451 14.624 1.00 92.69 381 GLN A CA 1
ATOM 2971 C C . GLN A 1 381 ? -29.943 3.743 14.154 1.00 92.69 381 GLN A C 1
ATOM 2973 O O . GLN A 1 381 ? -29.938 2.526 13.992 1.00 92.69 381 GLN A O 1
ATOM 2978 N N . SER A 1 382 ? -28.842 4.479 13.993 1.00 91.19 382 SER A N 1
ATOM 2979 C CA . SER A 1 382 ? -27.513 3.922 13.676 1.00 91.19 382 SER A CA 1
ATOM 2980 C C . SER A 1 382 ? -26.630 3.697 14.905 1.00 91.19 382 SER A C 1
ATOM 2982 O O . SER A 1 382 ? -25.595 3.049 14.799 1.00 91.19 382 SER A O 1
ATOM 2984 N N . ARG A 1 383 ? -27.019 4.212 16.077 1.00 95.25 383 ARG A N 1
ATOM 2985 C CA . ARG A 1 383 ? -26.228 4.150 17.313 1.00 95.25 383 ARG A CA 1
ATOM 2986 C C . ARG A 1 383 ? -27.108 3.884 18.528 1.00 95.25 383 ARG A C 1
ATOM 2988 O O . ARG A 1 383 ? -28.044 4.643 18.772 1.00 95.25 383 ARG A O 1
ATOM 2995 N N . ALA A 1 384 ? -26.774 2.866 19.311 1.00 95.88 384 ALA A N 1
ATOM 2996 C CA . ALA A 1 384 ? -27.442 2.515 20.567 1.00 95.88 384 ALA A CA 1
ATOM 2997 C C . ALA A 1 384 ? -26.409 2.365 21.694 1.00 95.88 384 ALA A C 1
ATOM 2999 O O . ALA A 1 384 ? -25.230 2.152 21.425 1.00 95.88 384 ALA A O 1
ATOM 3000 N N . THR A 1 385 ? -26.813 2.515 22.956 1.00 96.06 385 THR A N 1
ATOM 3001 C CA . THR A 1 385 ? -25.881 2.530 24.100 1.00 96.06 385 THR A CA 1
ATOM 3002 C C . THR A 1 385 ? -26.347 1.648 25.245 1.00 96.06 385 THR A C 1
ATOM 3004 O O . THR A 1 385 ? -27.548 1.525 25.464 1.00 96.06 385 THR A O 1
ATOM 3007 N N . PHE A 1 386 ? -25.401 1.140 26.034 1.00 95.88 386 PHE A N 1
ATOM 3008 C CA . PHE A 1 386 ? -25.660 0.498 27.325 1.00 95.88 386 PHE A CA 1
ATOM 3009 C C . PHE A 1 386 ? -24.676 0.996 28.387 1.00 95.88 386 PHE A C 1
ATOM 3011 O O . PHE A 1 386 ? -23.611 1.534 28.067 1.00 95.88 386 PHE A O 1
ATOM 3018 N N . GLN A 1 387 ? -25.042 0.845 29.659 1.00 96.56 387 GLN A N 1
ATOM 3019 C CA . GLN A 1 387 ? -24.230 1.277 30.795 1.00 96.56 387 GLN A CA 1
ATOM 3020 C C . GLN A 1 387 ? -23.685 0.085 31.578 1.00 96.56 387 GLN A C 1
ATOM 3022 O O . GLN A 1 387 ? -24.349 -0.939 31.722 1.00 96.56 387 GLN A O 1
ATOM 3027 N N . VAL A 1 388 ? -22.479 0.260 32.110 1.00 97.12 388 VAL A N 1
ATOM 3028 C CA . VAL A 1 388 ? -21.806 -0.668 33.016 1.00 97.12 388 VAL A CA 1
ATOM 3029 C C . VAL A 1 388 ? -21.496 0.083 34.303 1.00 97.12 388 VAL A C 1
ATOM 3031 O O . VAL A 1 388 ? -20.843 1.127 34.269 1.00 97.12 388 VAL A O 1
ATOM 3034 N N . VAL A 1 389 ? -21.964 -0.443 35.431 1.00 96.19 389 VAL A N 1
ATOM 3035 C CA . VAL A 1 389 ? -21.731 0.127 36.764 1.00 96.19 389 VAL A CA 1
ATOM 3036 C C . VAL A 1 389 ? -20.683 -0.723 37.473 1.00 96.19 389 VAL A C 1
ATOM 3038 O O . VAL A 1 389 ? -20.894 -1.924 37.646 1.00 96.19 389 VAL A O 1
ATOM 3041 N N . SER A 1 390 ? -19.563 -0.118 37.871 1.00 94.25 390 SER A N 1
ATOM 3042 C CA . SER A 1 390 ? -18.548 -0.795 38.686 1.00 94.25 390 SER A CA 1
ATOM 3043 C C . SER A 1 390 ? -18.960 -0.806 40.154 1.00 94.25 390 SER A C 1
ATOM 3045 O O . SER A 1 390 ? -19.518 0.174 40.654 1.00 94.25 390 SER A O 1
ATOM 3047 N N . LEU A 1 391 ? -18.655 -1.893 40.852 1.00 93.25 391 LEU A N 1
ATOM 3048 C CA . LEU A 1 391 ? -18.869 -2.013 42.291 1.00 93.25 391 LEU A CA 1
ATOM 3049 C C . LEU A 1 391 ? -17.823 -1.179 43.046 1.00 93.25 391 LEU A C 1
ATOM 3051 O O . LEU A 1 391 ? -16.761 -0.880 42.505 1.00 93.25 391 LEU A O 1
ATOM 3055 N N . LYS A 1 392 ? -18.163 -0.736 44.259 1.00 91.06 392 LYS A N 1
ATOM 3056 C CA . LYS A 1 392 ? -17.244 -0.034 45.160 1.00 91.06 392 LYS A CA 1
ATOM 3057 C C . LYS A 1 392 ? -16.985 -0.878 46.387 1.00 91.06 392 LYS A C 1
ATOM 3059 O O . LYS A 1 392 ? -17.959 -1.296 47.022 1.00 91.06 392 LYS A O 1
ATOM 3064 N N . ASP A 1 393 ? -15.721 -1.034 46.760 1.00 85.62 393 ASP A N 1
ATOM 3065 C CA . ASP A 1 393 ? -15.374 -1.549 48.073 1.00 85.62 393 ASP A CA 1
ATOM 3066 C C . ASP A 1 393 ? -14.205 -0.788 48.728 1.00 85.62 393 ASP A C 1
ATOM 3068 O O . ASP A 1 393 ? -14.179 0.441 48.670 1.00 85.62 393 ASP A O 1
ATOM 3072 N N . SER A 1 394 ? -13.391 -1.476 49.522 1.00 85.06 394 SER A N 1
ATOM 3073 C CA . SER A 1 394 ? -12.276 -0.905 50.294 1.00 85.06 394 SER A CA 1
ATOM 3074 C C . SER A 1 394 ? -11.112 -1.899 50.398 1.00 85.06 394 SER A C 1
ATOM 3076 O O . SER A 1 394 ? -10.416 -1.963 51.419 1.00 85.06 394 SER A O 1
ATOM 3078 N N . THR A 1 395 ? -11.033 -2.817 49.440 1.00 81.25 395 THR A N 1
ATOM 3079 C CA . THR A 1 395 ? -10.070 -3.909 49.398 1.00 81.25 395 THR A CA 1
ATOM 3080 C C . THR A 1 395 ? -9.024 -3.571 48.358 1.00 81.25 395 THR A C 1
ATOM 3082 O O . THR A 1 395 ? -9.319 -3.629 47.175 1.00 81.25 395 THR A O 1
ATOM 3085 N N . GLU A 1 396 ? -7.777 -3.386 48.784 1.00 80.56 396 GLU A N 1
ATOM 3086 C CA . GLU A 1 396 ? -6.672 -3.201 47.843 1.00 80.56 396 GLU A CA 1
ATOM 3087 C C . GLU A 1 396 ? -6.544 -4.409 46.899 1.00 80.56 396 GLU A C 1
ATOM 3089 O O . GLU A 1 396 ? -6.281 -5.547 47.319 1.00 80.56 396 GLU A O 1
ATOM 3094 N N . ARG A 1 397 ? -6.709 -4.153 45.602 1.00 77.50 397 ARG A N 1
ATOM 3095 C CA . ARG A 1 397 ? -6.578 -5.133 44.522 1.00 77.50 397 ARG A CA 1
ATOM 3096 C C . ARG A 1 397 ? -5.722 -4.573 43.380 1.00 77.50 397 ARG A C 1
ATOM 3098 O O . ARG A 1 397 ? -5.300 -3.419 43.366 1.00 77.50 397 ARG A O 1
ATOM 3105 N N . PRO A 1 398 ? -5.278 -5.419 42.441 1.00 81.31 398 PRO A N 1
ATOM 3106 C CA . PRO A 1 398 ? -4.854 -4.958 41.122 1.00 81.31 398 PRO A CA 1
ATOM 3107 C C . PRO A 1 398 ? -6.052 -4.459 40.313 1.00 81.31 398 PRO A C 1
ATOM 3109 O O . PRO A 1 398 ? -7.153 -4.959 40.510 1.00 81.31 398 PRO A O 1
ATOM 3112 N N . ASP A 1 399 ? -5.818 -3.560 39.358 1.00 85.81 399 ASP A N 1
ATOM 3113 C CA . ASP A 1 399 ? -6.835 -3.174 38.376 1.00 85.81 399 ASP A CA 1
ATOM 3114 C C . ASP A 1 399 ? -7.341 -4.412 37.614 1.00 85.81 399 ASP A C 1
ATOM 3116 O O . ASP A 1 399 ? -6.549 -5.250 37.163 1.00 85.81 399 ASP A O 1
ATOM 3120 N N . ILE A 1 400 ? -8.661 -4.532 37.458 1.00 87.31 400 ILE A N 1
ATOM 3121 C CA . ILE A 1 400 ? -9.310 -5.705 36.852 1.00 87.31 400 ILE A CA 1
ATOM 3122 C C . ILE A 1 400 ? -9.961 -5.303 35.533 1.00 87.31 400 ILE A C 1
ATOM 3124 O O . ILE A 1 400 ? -10.706 -4.328 35.467 1.00 87.31 400 ILE A O 1
ATOM 3128 N N . SER A 1 401 ? -9.718 -6.079 34.475 1.00 89.88 401 SER A N 1
ATOM 3129 C CA . SER A 1 401 ? -10.350 -5.869 33.172 1.00 89.88 401 SER A CA 1
ATOM 3130 C C . SER A 1 401 ? -11.446 -6.894 32.876 1.00 89.88 401 SER A C 1
ATOM 3132 O O . SER A 1 401 ? -11.240 -8.091 33.068 1.00 89.88 401 SER A O 1
ATOM 3134 N N . VAL A 1 402 ? -12.561 -6.423 32.318 1.00 92.00 402 VAL A N 1
ATOM 3135 C CA . VAL A 1 402 ? -13.699 -7.219 31.835 1.00 92.00 402 VAL A CA 1
ATOM 3136 C C . VAL A 1 402 ? -13.871 -6.984 30.334 1.00 92.00 402 VAL A C 1
ATOM 3138 O O . VAL A 1 402 ? -13.822 -5.834 29.886 1.00 92.00 402 VAL A O 1
ATOM 3141 N N . ASP A 1 403 ? -14.076 -8.055 29.567 1.00 93.56 403 ASP A N 1
ATOM 3142 C CA . ASP A 1 403 ? -14.418 -7.972 28.144 1.00 93.56 403 ASP A CA 1
ATOM 3143 C C . ASP A 1 403 ? -15.927 -8.117 27.937 1.00 93.56 403 ASP A C 1
ATOM 3145 O O . ASP A 1 403 ? -16.604 -8.841 28.660 1.00 93.56 403 ASP A O 1
ATOM 3149 N N . PHE A 1 404 ? -16.455 -7.440 26.926 1.00 94.56 404 PHE A N 1
ATOM 3150 C CA . PHE A 1 404 ? -17.840 -7.526 26.484 1.00 94.56 404 PHE A CA 1
ATOM 3151 C C . PHE A 1 404 ? -17.854 -8.018 25.046 1.00 94.56 404 PHE A C 1
ATOM 3153 O O . PHE A 1 404 ? -17.211 -7.414 24.190 1.00 94.56 404 PHE A O 1
ATOM 3160 N N . VAL A 1 405 ? -18.600 -9.086 24.782 1.00 93.31 405 VAL A N 1
ATOM 3161 C CA . VAL A 1 405 ? -18.762 -9.683 23.449 1.00 93.31 405 VAL A CA 1
ATOM 3162 C C . VAL A 1 405 ? -20.239 -9.774 23.085 1.00 93.31 405 VAL A C 1
ATOM 3164 O O . VAL A 1 405 ? -21.105 -9.688 23.952 1.00 93.31 405 VAL A O 1
ATOM 3167 N N . PHE A 1 406 ? -20.550 -9.971 21.811 1.00 91.75 406 PHE A N 1
ATOM 3168 C CA . PHE A 1 406 ? -21.908 -10.257 21.349 1.00 91.75 406 PHE A CA 1
ATOM 3169 C C . PHE A 1 406 ? -21.878 -11.252 20.193 1.00 91.75 406 PHE A C 1
ATOM 3171 O O . PHE A 1 406 ? -20.853 -11.423 19.538 1.00 91.75 406 PHE A O 1
ATOM 3178 N N . ASN A 1 407 ? -23.025 -11.872 19.925 1.00 80.69 407 ASN A N 1
ATOM 3179 C CA . ASN A 1 407 ? -23.242 -12.672 18.724 1.00 80.69 407 ASN A CA 1
ATOM 3180 C C . ASN A 1 407 ? -24.337 -12.026 17.881 1.00 80.69 407 ASN A C 1
ATOM 3182 O O . ASN A 1 407 ? -25.389 -11.645 18.401 1.00 80.69 407 ASN A O 1
ATOM 3186 N N . VAL A 1 408 ? -24.098 -11.931 16.576 1.00 71.06 408 VAL A N 1
ATOM 3187 C CA . VAL A 1 408 ? -25.118 -11.522 15.611 1.00 71.06 408 VAL A CA 1
ATOM 3188 C C . VAL A 1 408 ? -25.830 -12.781 15.137 1.00 71.06 408 VAL A C 1
ATOM 3190 O O . VAL A 1 408 ? -25.268 -13.568 14.384 1.00 71.06 408 VAL A O 1
ATOM 3193 N N . ASN A 1 409 ? -27.058 -12.995 15.608 1.00 63.69 409 ASN A N 1
ATOM 3194 C CA . ASN A 1 409 ? -27.875 -14.140 15.190 1.00 63.69 409 ASN A CA 1
ATOM 3195 C C . ASN A 1 409 ? -28.720 -13.842 13.934 1.00 63.69 409 ASN A C 1
ATOM 3197 O O . ASN A 1 409 ? -29.434 -14.724 13.461 1.00 63.69 409 ASN A O 1
ATOM 3201 N N . ASP A 1 410 ? -28.657 -12.616 13.405 1.00 67.81 410 ASP A N 1
ATOM 3202 C CA . ASP A 1 410 ? -29.342 -12.214 12.176 1.00 67.81 410 ASP A CA 1
ATOM 3203 C C . ASP A 1 410 ? -28.419 -12.439 10.958 1.00 67.81 410 ASP A C 1
ATOM 3205 O O . ASP A 1 410 ? -27.361 -11.807 10.880 1.00 67.81 410 ASP A O 1
ATOM 3209 N N . PRO A 1 411 ? -28.787 -13.306 9.993 1.00 56.88 411 PRO A N 1
ATOM 3210 C CA . PRO A 1 411 ? -27.958 -13.617 8.826 1.00 56.88 411 PRO A CA 1
ATOM 3211 C C . PRO A 1 411 ? -27.697 -12.413 7.901 1.00 56.88 411 PRO A C 1
ATOM 3213 O O . PRO A 1 411 ? -26.871 -12.519 6.996 1.00 56.88 411 PRO A O 1
ATOM 3216 N N . GLY A 1 412 ? -28.380 -11.280 8.105 1.00 68.50 412 GLY A N 1
ATOM 3217 C CA . GLY A 1 412 ? -28.205 -10.053 7.329 1.00 68.50 412 GLY A CA 1
ATOM 3218 C C . GLY A 1 412 ? -27.182 -9.049 7.876 1.00 68.50 412 GLY A C 1
ATOM 3219 O O . GLY A 1 412 ? -27.016 -8.000 7.251 1.00 68.50 412 GLY A O 1
ATOM 3220 N N . TYR A 1 413 ? -26.524 -9.316 9.011 1.00 75.12 413 TYR A N 1
ATOM 3221 C CA . TYR A 1 413 ? -25.560 -8.402 9.639 1.00 75.12 413 TYR A CA 1
ATOM 3222 C C . TYR A 1 413 ? -24.202 -9.077 9.892 1.00 75.12 413 TYR A C 1
ATOM 3224 O O . TYR A 1 413 ? -24.130 -10.167 10.453 1.00 75.12 413 TYR A O 1
ATOM 3232 N N . ALA A 1 414 ? -23.109 -8.396 9.538 1.00 78.81 414 ALA A N 1
ATOM 3233 C CA . ALA A 1 414 ? -21.749 -8.800 9.906 1.00 78.81 414 ALA A CA 1
ATOM 3234 C C . ALA A 1 414 ? -21.269 -8.073 11.177 1.00 78.81 414 ALA A C 1
ATOM 3236 O O . ALA A 1 414 ? -21.607 -6.909 11.404 1.00 78.81 414 ALA A O 1
ATOM 3237 N N . SER A 1 415 ? -20.442 -8.725 11.999 1.00 80.69 415 SER A N 1
ATOM 3238 C CA . SER A 1 415 ? -19.796 -8.069 13.144 1.00 80.69 415 SER A CA 1
ATOM 3239 C C . SER A 1 415 ? -18.629 -7.189 12.683 1.00 80.69 415 SER A C 1
ATOM 3241 O O . SER A 1 415 ? -17.724 -7.702 12.025 1.00 80.69 415 SER A O 1
ATOM 3243 N N . SER A 1 416 ? -18.602 -5.905 13.052 1.00 83.12 416 SER A N 1
ATOM 3244 C CA . SER A 1 416 ? -17.456 -5.018 12.779 1.00 83.12 416 SER A CA 1
ATOM 3245 C C . SER A 1 416 ? -16.426 -5.055 13.914 1.00 83.12 416 SER A C 1
ATOM 3247 O O . SER A 1 416 ? -15.351 -5.627 13.764 1.00 83.12 416 SER A O 1
ATOM 3249 N N . VAL A 1 417 ? -16.773 -4.504 15.080 1.00 88.62 417 VAL A N 1
ATOM 3250 C CA . VAL A 1 417 ? -15.970 -4.566 16.312 1.00 88.62 417 VAL A CA 1
ATOM 3251 C C . VAL A 1 417 ? -16.684 -5.479 17.300 1.00 88.62 417 VAL A C 1
ATOM 3253 O O . VAL A 1 417 ? -17.683 -5.080 17.891 1.00 88.62 417 VAL A O 1
ATOM 3256 N N . ALA A 1 418 ? -16.196 -6.710 17.450 1.00 87.94 418 ALA A N 1
ATOM 3257 C CA . ALA A 1 418 ? -16.879 -7.771 18.199 1.00 87.94 418 ALA A CA 1
ATOM 3258 C C . ALA A 1 418 ? -16.663 -7.725 19.721 1.00 87.94 418 ALA A C 1
ATOM 3260 O O . ALA A 1 418 ? -17.434 -8.336 20.461 1.00 87.94 418 ALA A O 1
ATOM 3261 N N . THR A 1 419 ? -15.641 -6.999 20.184 1.00 91.19 419 THR A N 1
ATOM 3262 C CA . THR A 1 419 ? -15.258 -6.942 21.599 1.00 91.19 419 THR A CA 1
ATOM 3263 C C . THR A 1 419 ? -14.994 -5.508 22.041 1.00 91.19 419 THR A C 1
ATOM 3265 O O . THR A 1 419 ? -14.335 -4.750 21.329 1.00 91.19 419 THR A O 1
ATOM 3268 N N . ALA A 1 420 ? -15.458 -5.159 23.237 1.00 93.81 420 ALA A N 1
ATOM 3269 C CA . ALA A 1 420 ? -15.056 -3.957 23.961 1.00 93.81 420 ALA A CA 1
ATOM 3270 C C . ALA A 1 420 ? -14.566 -4.330 25.360 1.00 93.81 420 ALA A C 1
ATOM 3272 O O . ALA A 1 420 ? -14.935 -5.376 25.888 1.00 93.81 420 ALA A O 1
ATOM 3273 N N . SER A 1 421 ? -13.762 -3.469 25.978 1.00 93.88 421 SER A N 1
ATOM 3274 C CA . SER A 1 421 ? -13.141 -3.770 27.270 1.00 93.88 421 SER A CA 1
ATOM 3275 C C . SER A 1 421 ? -13.299 -2.627 28.261 1.00 93.88 421 SER A C 1
ATOM 3277 O O . SER A 1 421 ? -13.250 -1.451 27.891 1.00 93.88 421 SER A O 1
ATOM 3279 N N . LEU A 1 422 ? -13.435 -2.979 29.537 1.00 94.31 422 LEU A N 1
ATOM 3280 C CA . LEU A 1 422 ? -13.429 -2.053 30.666 1.00 94.31 422 LEU A CA 1
ATOM 3281 C C . LEU A 1 422 ? -12.365 -2.478 31.673 1.00 94.31 422 LEU A C 1
ATOM 3283 O O . LEU A 1 422 ? -12.364 -3.629 32.088 1.00 94.31 422 LEU A O 1
ATOM 3287 N N . THR A 1 423 ? -11.517 -1.554 32.110 1.00 92.00 423 THR A N 1
ATOM 3288 C CA . THR A 1 423 ? -10.630 -1.729 33.265 1.00 92.00 423 THR A CA 1
ATOM 3289 C C . THR A 1 423 ? -11.178 -0.942 34.449 1.00 92.00 423 THR A C 1
ATOM 3291 O O . THR A 1 423 ? -11.318 0.280 34.379 1.00 92.00 423 THR A O 1
ATOM 3294 N N . VAL A 1 424 ? -11.482 -1.642 35.536 1.00 90.81 424 VAL A N 1
ATOM 3295 C CA . VAL A 1 424 ? -11.841 -1.048 36.823 1.00 90.81 424 VAL A CA 1
ATOM 3296 C C . VAL A 1 424 ? -10.549 -0.771 37.591 1.00 90.81 424 VAL A C 1
ATOM 3298 O O . VAL A 1 424 ? -9.760 -1.689 37.812 1.00 90.81 424 VAL A O 1
ATOM 3301 N N . LEU A 1 425 ? -10.317 0.501 37.915 1.00 88.12 425 LEU A N 1
ATOM 3302 C CA . LEU A 1 425 ? -9.139 0.987 38.628 1.00 88.12 425 LEU A CA 1
ATOM 3303 C C . LEU A 1 425 ? -9.368 0.908 40.135 1.00 88.12 425 LEU A C 1
ATOM 3305 O O . LEU A 1 425 ? -10.348 1.477 40.627 1.00 88.12 425 LEU A O 1
ATOM 3309 N N . ASP A 1 426 ? -8.428 0.274 40.829 1.00 84.56 426 ASP A N 1
ATOM 3310 C CA . ASP A 1 426 ? -8.368 0.227 42.290 1.00 84.56 426 ASP A CA 1
ATOM 3311 C C . ASP A 1 426 ? -7.899 1.591 42.826 1.00 84.56 426 ASP A C 1
ATOM 3313 O O . ASP A 1 426 ? -6.823 2.081 42.462 1.00 84.56 426 ASP A O 1
ATOM 3317 N N . ASP A 1 427 ? -8.712 2.254 43.653 1.00 78.25 427 ASP A N 1
ATOM 3318 C CA . ASP A 1 427 ? -8.399 3.575 44.215 1.00 78.25 427 ASP A CA 1
ATOM 3319 C C . ASP A 1 427 ? -7.837 3.532 45.648 1.00 78.25 427 ASP A C 1
ATOM 3321 O O . ASP A 1 427 ? -7.667 4.582 46.275 1.00 78.25 427 ASP A O 1
ATOM 3325 N N . ASP A 1 428 ? -7.423 2.349 46.116 1.00 79.88 428 ASP A N 1
ATOM 3326 C CA . ASP A 1 428 ? -6.985 2.099 47.493 1.00 79.88 428 ASP A CA 1
ATOM 3327 C C . ASP A 1 428 ? -5.435 2.155 47.713 1.00 79.88 428 ASP A C 1
ATOM 3329 O O . ASP A 1 428 ? -4.972 1.998 48.846 1.00 79.88 428 ASP A O 1
ATOM 3333 N N . ARG A 1 429 ? -4.590 2.457 46.692 1.00 66.62 429 ARG A N 1
ATOM 3334 C CA . ARG A 1 429 ? -3.086 2.497 46.775 1.00 66.62 429 ARG A CA 1
ATOM 3335 C C . ARG A 1 429 ? -2.412 3.897 46.935 1.00 66.62 429 ARG A C 1
ATOM 3337 O O . ARG A 1 429 ? -2.871 4.875 46.340 1.00 66.62 429 ARG A O 1
ATOM 3344 N N . PRO A 1 430 ? -1.240 4.037 47.621 1.00 61.59 430 PRO A N 1
ATOM 3345 C CA . PRO A 1 430 ? -0.507 5.319 47.793 1.00 61.59 430 PRO A CA 1
ATOM 3346 C C . PRO A 1 430 ? 0.366 5.776 46.587 1.00 61.59 430 PRO A C 1
ATOM 3348 O O . PRO A 1 430 ? 0.899 4.959 45.840 1.00 61.59 430 PRO A O 1
ATOM 3351 N N . ARG A 1 431 ? 0.577 7.101 46.409 1.00 72.50 431 ARG A N 1
ATOM 3352 C CA . ARG A 1 431 ? 1.262 7.737 45.240 1.00 72.50 431 ARG A CA 1
ATOM 3353 C C . ARG A 1 431 ? 2.746 8.113 45.505 1.00 72.50 431 ARG A C 1
ATOM 3355 O O . ARG A 1 431 ? 3.045 8.677 46.551 1.00 72.50 431 ARG A O 1
ATOM 3362 N N . VAL A 1 432 ? 3.670 7.880 44.549 1.00 83.31 432 VAL A N 1
ATOM 3363 C CA . VAL A 1 432 ? 5.144 8.129 44.660 1.00 83.31 432 VAL A CA 1
ATOM 3364 C C . VAL A 1 432 ? 5.702 9.090 43.591 1.00 83.31 432 VAL A C 1
ATOM 3366 O O . VAL A 1 432 ? 5.164 9.147 42.487 1.00 83.31 432 VAL A O 1
ATOM 3369 N N . SER A 1 433 ? 6.795 9.819 43.873 1.00 90.19 433 SER A N 1
ATOM 3370 C CA . SER A 1 433 ? 7.513 10.688 42.912 1.00 90.19 433 SER A CA 1
ATOM 3371 C C . SER A 1 433 ? 8.650 9.941 42.199 1.00 90.19 433 SER A C 1
ATOM 3373 O O . SER A 1 433 ? 9.466 9.284 42.843 1.00 90.19 433 SER A O 1
ATOM 3375 N N . LEU A 1 434 ? 8.764 10.090 40.881 1.00 93.25 434 LEU A N 1
ATOM 3376 C CA . LEU A 1 434 ? 9.770 9.413 40.052 1.00 93.25 434 LEU A CA 1
ATOM 3377 C C . LEU A 1 434 ? 10.679 10.449 39.385 1.00 93.25 434 LEU A C 1
ATOM 3379 O O . LEU A 1 434 ? 10.162 11.406 38.813 1.00 93.25 434 LEU A O 1
ATOM 3383 N N . VAL A 1 435 ? 12.005 10.289 39.453 1.00 95.50 435 VAL A N 1
ATOM 3384 C CA . VAL A 1 435 ? 12.984 11.242 38.887 1.00 95.50 435 VAL A CA 1
ATOM 3385 C C . VAL A 1 435 ? 14.023 10.532 38.021 1.00 95.50 435 VAL A C 1
ATOM 3387 O O . VAL A 1 435 ? 14.575 9.519 38.439 1.00 95.50 435 VAL A O 1
ATOM 3390 N N . ARG A 1 436 ? 14.355 11.089 36.853 1.00 94.69 436 ARG A N 1
ATOM 3391 C CA . ARG A 1 436 ? 15.398 10.566 35.947 1.00 94.69 436 ARG A CA 1
ATOM 3392 C C . ARG A 1 436 ? 16.235 11.676 35.314 1.00 94.69 436 ARG A C 1
ATOM 3394 O O . ARG A 1 436 ? 15.801 12.826 35.267 1.00 94.69 436 ARG A O 1
ATOM 3401 N N . ILE A 1 437 ? 17.409 11.333 34.783 1.00 94.19 437 ILE A N 1
ATOM 3402 C CA . ILE A 1 437 ? 18.196 12.234 33.924 1.00 94.19 437 ILE A CA 1
ATOM 3403 C C . ILE A 1 437 ? 17.516 12.320 32.550 1.00 94.19 437 ILE A C 1
ATOM 3405 O O . ILE A 1 437 ? 17.216 11.292 31.944 1.00 94.19 437 ILE A O 1
ATOM 3409 N N . ALA A 1 438 ? 17.268 13.531 32.048 1.00 89.38 438 ALA A N 1
ATOM 3410 C CA . ALA A 1 438 ? 16.738 13.721 30.699 1.00 89.38 438 ALA A CA 1
ATOM 3411 C C . ALA A 1 438 ? 17.728 13.160 29.663 1.00 89.38 438 ALA A C 1
ATOM 3413 O O . ALA A 1 438 ? 18.929 13.416 29.754 1.00 89.38 438 ALA A O 1
ATOM 3414 N N . ASN A 1 439 ? 17.231 12.409 28.676 1.00 82.19 439 ASN A N 1
ATOM 3415 C CA . ASN A 1 439 ? 18.043 11.750 27.640 1.00 82.19 439 ASN A CA 1
ATOM 3416 C C . ASN A 1 439 ? 19.123 10.784 28.177 1.00 82.19 439 ASN A C 1
ATOM 3418 O O . ASN A 1 439 ? 20.134 10.547 27.507 1.00 82.19 439 ASN A O 1
ATOM 3422 N N . SER A 1 440 ? 18.913 10.211 29.371 1.00 76.44 440 SER A N 1
ATOM 3423 C CA . SER A 1 440 ? 19.842 9.263 29.996 1.00 76.44 440 SER A CA 1
ATOM 3424 C C . SER A 1 440 ? 20.243 8.133 29.044 1.00 76.44 440 SER A C 1
ATOM 3426 O O . SER A 1 440 ? 19.380 7.528 28.408 1.00 76.44 440 SER A O 1
ATOM 3428 N N . GLY A 1 441 ? 21.538 7.816 28.981 1.00 65.44 441 GLY A N 1
ATOM 3429 C CA . GLY A 1 441 ? 22.073 6.752 28.119 1.00 65.44 441 GLY A CA 1
ATOM 3430 C C . GLY A 1 441 ? 22.492 7.209 26.717 1.00 65.44 441 GLY A C 1
ATOM 3431 O O . GLY A 1 441 ? 23.078 6.421 25.979 1.00 65.44 441 GLY A O 1
ATOM 3432 N N . THR A 1 442 ? 22.269 8.478 26.366 1.00 73.50 442 THR A N 1
ATOM 3433 C CA . THR A 1 442 ? 22.825 9.089 25.147 1.00 73.50 442 THR A CA 1
ATOM 3434 C C . THR A 1 442 ? 24.133 9.801 25.480 1.00 73.50 442 THR A C 1
ATOM 3436 O O . THR A 1 442 ? 24.234 10.446 26.524 1.00 73.50 442 THR A O 1
ATOM 3439 N N . LEU A 1 443 ? 25.149 9.710 24.616 1.00 72.00 443 LEU A N 1
ATOM 3440 C CA . LEU A 1 443 ? 26.377 10.491 24.778 1.00 72.00 443 LEU A CA 1
ATOM 3441 C C . LEU A 1 443 ? 26.050 11.984 24.615 1.00 72.00 443 LEU A C 1
ATOM 3443 O O . LEU A 1 443 ? 25.625 12.410 23.544 1.00 72.00 443 LEU A O 1
ATOM 3447 N N . HIS A 1 444 ? 26.244 12.772 25.673 1.00 84.31 444 HIS A N 1
ATOM 3448 C CA . HIS A 1 444 ? 26.045 14.219 25.628 1.00 84.31 444 HIS A CA 1
ATOM 3449 C C . HIS A 1 444 ? 27.349 14.869 25.157 1.00 84.31 444 HIS A C 1
ATOM 3451 O O . HIS A 1 444 ? 28.368 14.758 25.837 1.00 84.31 444 HIS A O 1
ATOM 3457 N N . ILE A 1 445 ? 27.324 15.511 23.991 1.00 88.50 445 ILE A N 1
ATOM 3458 C CA . ILE A 1 445 ? 28.488 16.162 23.384 1.00 88.50 445 ILE A CA 1
ATOM 3459 C C . ILE A 1 445 ? 28.239 17.669 23.346 1.00 88.50 445 ILE A C 1
ATOM 3461 O O . ILE A 1 445 ? 27.189 18.090 22.870 1.00 88.50 445 ILE A O 1
ATOM 3465 N N . VAL A 1 446 ? 29.195 18.456 23.834 1.00 91.62 446 VAL A N 1
ATOM 3466 C CA . VAL A 1 446 ? 29.149 19.929 23.864 1.00 91.62 446 VAL A CA 1
ATOM 3467 C C . VAL A 1 446 ? 30.477 20.464 23.335 1.00 91.62 446 VAL A C 1
ATOM 3469 O O . VAL A 1 446 ? 31.508 19.834 23.561 1.00 91.62 446 VAL A O 1
ATOM 3472 N N . ARG A 1 447 ? 30.489 21.592 22.625 1.00 89.94 447 ARG A N 1
ATOM 3473 C CA . ARG A 1 447 ? 31.745 22.257 22.222 1.00 89.94 447 ARG A CA 1
ATOM 3474 C C . ARG A 1 447 ? 32.260 23.174 23.325 1.00 89.94 447 ARG A C 1
ATOM 3476 O O . ARG A 1 447 ? 31.457 23.745 24.061 1.00 89.94 447 ARG A O 1
ATOM 3483 N N . GLU A 1 448 ? 33.573 23.362 23.437 1.00 88.94 448 GLU A N 1
ATOM 3484 C CA . GLU A 1 448 ? 34.111 24.300 24.433 1.00 88.94 448 GLU A CA 1
ATOM 3485 C C . GLU A 1 448 ? 33.582 25.727 24.245 1.00 88.94 448 GLU A C 1
ATOM 3487 O O . GLU A 1 448 ? 33.186 26.366 25.225 1.00 88.94 448 GLU A O 1
ATOM 3492 N N . SER A 1 449 ? 33.403 26.149 22.989 1.00 89.31 449 SER A N 1
ATOM 3493 C CA . SER A 1 449 ? 32.836 27.452 22.629 1.00 89.31 449 SER A CA 1
ATOM 3494 C C . SER A 1 449 ? 31.400 27.699 23.121 1.00 89.31 449 SER A C 1
ATOM 3496 O O . SER A 1 449 ? 30.947 28.849 23.171 1.00 89.31 449 SER A O 1
ATOM 3498 N N . GLU A 1 450 ? 30.671 26.655 23.535 1.00 91.88 450 GLU A N 1
ATOM 3499 C CA . GLU A 1 450 ? 29.339 26.782 24.140 1.00 91.88 450 GLU A CA 1
ATOM 3500 C C . GLU A 1 450 ? 29.395 27.283 25.594 1.00 91.88 450 GLU A C 1
ATOM 3502 O O . GLU A 1 450 ? 28.371 27.714 26.132 1.00 91.88 450 GLU A O 1
ATOM 3507 N N . LYS A 1 451 ? 30.582 27.287 26.228 1.00 91.62 451 LYS A N 1
ATOM 3508 C CA . LYS A 1 451 ? 30.899 27.857 27.562 1.00 91.62 451 LYS A CA 1
ATOM 3509 C C . LYS A 1 451 ? 30.147 27.273 28.748 1.00 91.62 451 LYS A C 1
ATOM 3511 O O . LYS A 1 451 ? 30.470 27.573 29.899 1.00 91.62 451 LYS A O 1
ATOM 3516 N N . GLN A 1 452 ? 29.144 26.448 28.507 1.00 93.19 452 GLN A N 1
ATOM 3517 C CA . GLN A 1 452 ? 28.406 25.749 29.535 1.00 93.19 452 GLN A CA 1
ATOM 3518 C C . GLN A 1 452 ? 27.768 24.484 28.978 1.00 93.19 452 GLN A C 1
ATOM 3520 O O . GLN A 1 452 ? 27.362 24.426 27.824 1.00 93.19 452 GLN A O 1
ATOM 3525 N N . VAL A 1 453 ? 27.598 23.502 29.850 1.00 92.38 453 VAL A N 1
ATOM 3526 C CA . VAL A 1 453 ? 26.761 22.327 29.611 1.00 92.38 453 VAL A CA 1
ATOM 3527 C C . VAL A 1 453 ? 25.525 22.415 30.491 1.00 92.38 453 VAL A C 1
ATOM 3529 O O . VAL A 1 453 ? 25.622 22.699 31.686 1.00 92.38 453 VAL A O 1
ATOM 3532 N N . ILE A 1 454 ? 24.356 22.176 29.899 1.00 92.44 454 ILE A N 1
ATOM 3533 C CA . ILE A 1 454 ? 23.065 22.203 30.586 1.00 92.44 454 ILE A CA 1
ATOM 3534 C C . ILE A 1 454 ? 22.596 20.766 30.796 1.00 92.44 454 ILE A C 1
ATOM 3536 O O . ILE A 1 454 ? 22.433 20.015 29.839 1.00 92.44 454 ILE A O 1
ATOM 3540 N N . LEU A 1 455 ? 22.346 20.387 32.048 1.00 92.38 455 LEU A N 1
ATOM 3541 C CA . LEU A 1 455 ? 21.780 19.086 32.399 1.00 92.38 455 LEU A CA 1
ATOM 3542 C C . LEU A 1 455 ? 20.403 19.276 33.031 1.00 92.38 455 LEU A C 1
ATOM 3544 O O . LEU A 1 455 ? 20.194 20.169 33.857 1.00 92.38 455 LEU A O 1
ATOM 3548 N N . THR A 1 456 ? 19.476 18.408 32.639 1.00 95.00 456 THR A N 1
ATOM 3549 C CA . THR A 1 456 ? 18.073 18.457 33.052 1.00 95.00 456 THR A CA 1
ATOM 3550 C C . THR A 1 456 ? 17.691 17.136 33.697 1.00 95.00 456 THR A C 1
ATOM 3552 O O . THR A 1 456 ? 18.000 16.071 33.164 1.00 95.00 456 THR A O 1
ATOM 3555 N N . LEU A 1 457 ? 17.006 17.202 34.835 1.00 96.94 457 LEU A N 1
ATOM 3556 C CA . LEU A 1 457 ? 16.278 16.072 35.399 1.00 96.94 457 LEU A CA 1
ATOM 3557 C C . LEU A 1 457 ? 14.788 16.226 35.106 1.00 96.94 457 LEU A C 1
ATOM 3559 O O . LEU A 1 457 ? 14.256 17.335 35.157 1.00 96.94 457 LEU A O 1
ATOM 3563 N N . GLU A 1 458 ? 14.120 15.107 34.862 1.00 96.50 458 GLU A N 1
ATOM 3564 C CA . GLU A 1 458 ? 12.674 15.023 34.663 1.00 96.50 458 GLU A CA 1
ATOM 3565 C C . GLU A 1 458 ? 12.021 14.328 35.852 1.00 96.50 458 GLU A C 1
ATOM 3567 O O . GLU A 1 458 ? 12.574 13.373 36.402 1.00 96.50 458 GLU A O 1
ATOM 3572 N N . ARG A 1 459 ? 10.828 14.792 36.224 1.00 94.88 459 ARG A N 1
ATOM 3573 C CA . ARG A 1 459 ? 10.016 14.240 37.305 1.00 94.88 459 ARG A CA 1
ATOM 3574 C C . ARG A 1 459 ? 8.624 13.860 36.809 1.00 94.88 459 ARG A C 1
ATOM 3576 O O . ARG A 1 459 ? 7.980 14.628 36.100 1.00 94.88 459 ARG A O 1
ATOM 3583 N N . SER A 1 460 ? 8.147 12.700 37.253 1.00 90.50 460 SER A N 1
ATOM 3584 C CA . SER A 1 460 ? 6.789 12.193 37.032 1.00 90.50 460 SER A CA 1
ATOM 3585 C C . SER A 1 460 ? 6.219 11.544 38.307 1.00 90.50 460 SER A C 1
ATOM 3587 O O . SER A 1 460 ? 6.840 11.605 39.374 1.00 90.50 460 SER A O 1
ATOM 3589 N N . GLY A 1 461 ? 5.019 10.963 38.228 1.00 89.19 461 GLY A N 1
ATOM 3590 C CA . GLY A 1 461 ? 4.309 10.412 39.386 1.00 89.19 461 GLY A CA 1
ATOM 3591 C C . GLY A 1 461 ? 3.676 11.509 40.248 1.00 89.19 461 GLY A C 1
ATOM 3592 O O . GLY A 1 461 ? 3.030 12.417 39.730 1.00 89.19 461 GLY A O 1
ATOM 3593 N N . ASP A 1 462 ? 3.851 11.437 41.566 1.00 86.62 462 ASP A N 1
ATOM 3594 C CA . ASP A 1 462 ? 3.389 12.467 42.497 1.00 86.62 462 ASP A CA 1
ATOM 3595 C C . ASP A 1 462 ? 4.203 13.760 42.337 1.00 86.62 462 ASP A C 1
ATOM 3597 O O . ASP A 1 462 ? 5.420 13.785 42.551 1.00 86.62 462 ASP A O 1
ATOM 3601 N N . LEU A 1 463 ? 3.518 14.850 41.997 1.00 90.25 463 LEU A N 1
ATOM 3602 C CA . LEU A 1 463 ? 4.096 16.183 41.824 1.00 90.25 463 LEU A CA 1
ATOM 3603 C C . LEU A 1 463 ? 3.775 17.125 42.993 1.00 90.25 463 LEU A C 1
ATOM 3605 O O . LEU A 1 463 ? 4.249 18.257 43.007 1.00 90.25 463 LEU A O 1
ATOM 3609 N N . SER A 1 464 ? 2.990 16.687 43.979 1.00 85.62 464 SER A N 1
ATOM 3610 C CA . SER A 1 464 ? 2.423 17.567 45.012 1.00 85.62 464 SER A CA 1
ATOM 3611 C C . SER A 1 464 ? 3.456 18.142 45.989 1.00 85.62 464 SER A C 1
ATOM 3613 O O . SER A 1 464 ? 3.263 19.226 46.536 1.00 85.62 464 SER A O 1
ATOM 3615 N N . LYS A 1 465 ? 4.575 17.442 46.196 1.00 86.25 465 LYS A N 1
ATOM 3616 C CA . LYS A 1 465 ? 5.634 17.805 47.154 1.00 86.25 465 LYS A CA 1
ATOM 3617 C C . LYS A 1 465 ? 6.896 18.355 46.490 1.00 86.25 465 LYS A C 1
ATOM 3619 O O . LYS A 1 465 ? 7.160 18.078 45.323 1.00 86.25 465 LYS A O 1
ATOM 3624 N N . ARG A 1 466 ? 7.714 19.105 47.236 1.00 95.00 466 ARG A N 1
ATOM 3625 C CA . ARG A 1 466 ? 9.071 19.511 46.816 1.00 95.00 466 ARG A CA 1
ATOM 3626 C C . ARG A 1 466 ? 10.005 18.295 46.823 1.00 95.00 466 ARG A C 1
ATOM 3628 O O . ARG A 1 466 ? 10.011 17.564 47.808 1.00 95.00 466 ARG A O 1
ATOM 3635 N N . VAL A 1 467 ? 10.816 18.111 45.778 1.00 96.56 467 VAL A N 1
ATOM 3636 C CA . VAL A 1 467 ? 11.776 16.993 45.650 1.00 96.56 467 VAL A CA 1
ATOM 3637 C C . VAL A 1 467 ? 13.205 17.511 45.500 1.00 96.56 467 VAL A C 1
ATOM 3639 O O . VAL A 1 467 ? 13.444 18.449 44.742 1.00 96.56 467 VAL A O 1
ATOM 3642 N N . VAL A 1 468 ? 14.157 16.893 46.208 1.00 97.38 468 VAL A N 1
ATOM 3643 C CA . VAL A 1 468 ? 15.588 17.250 46.175 1.00 97.38 468 VAL A CA 1
ATOM 3644 C C . VAL A 1 468 ? 16.453 16.032 45.854 1.00 97.38 468 VAL A C 1
ATOM 3646 O O . VAL A 1 468 ? 16.369 15.011 46.540 1.00 97.38 468 VAL A O 1
ATOM 3649 N N . VAL A 1 469 ? 17.324 16.161 44.848 1.00 97.56 469 VAL A N 1
ATOM 3650 C CA . VAL A 1 469 ? 18.234 15.097 44.385 1.00 97.56 469 VAL A CA 1
ATOM 3651 C C . VAL A 1 469 ? 19.685 15.606 44.353 1.00 97.56 469 VAL A C 1
ATOM 3653 O O . VAL A 1 469 ? 19.990 16.498 43.563 1.00 97.56 469 VAL A O 1
ATOM 3656 N N . PRO A 1 470 ? 20.597 15.086 45.196 1.00 97.81 470 PRO A N 1
ATOM 3657 C CA . PRO A 1 470 ? 22.019 15.447 45.174 1.00 97.81 470 PRO A CA 1
ATOM 3658 C C . PRO A 1 470 ? 22.750 14.988 43.903 1.00 97.81 470 PRO A C 1
ATOM 3660 O O . PRO A 1 470 ? 22.359 13.993 43.294 1.00 97.81 470 PRO A O 1
ATOM 3663 N N . PHE A 1 471 ? 23.849 15.657 43.539 1.00 96.62 471 PHE A N 1
ATOM 3664 C CA . PHE A 1 471 ? 24.740 15.238 42.452 1.00 96.62 471 PHE A CA 1
ATOM 3665 C C . PHE A 1 471 ? 26.232 15.505 42.730 1.00 96.62 471 PHE A C 1
ATOM 3667 O O . PHE A 1 471 ? 26.581 16.356 43.556 1.00 96.62 471 PHE A O 1
ATOM 3674 N N . SER A 1 472 ? 27.109 14.836 41.973 1.00 95.62 472 SER A N 1
ATOM 3675 C CA . SER A 1 472 ? 28.546 15.131 41.868 1.00 95.62 472 SER A CA 1
ATOM 3676 C C . SER A 1 472 ? 29.051 15.111 40.417 1.00 95.62 472 SER A C 1
ATOM 3678 O O . SER A 1 472 ? 28.547 14.357 39.588 1.00 95.62 472 SER A O 1
ATOM 3680 N N . ILE A 1 473 ? 30.042 15.957 40.113 1.00 93.88 473 ILE A N 1
ATOM 3681 C CA . ILE A 1 473 ? 30.769 16.027 38.837 1.00 93.88 473 ILE A CA 1
ATOM 3682 C C . ILE A 1 473 ? 32.181 15.484 39.043 1.00 93.88 473 ILE A C 1
ATOM 3684 O O . ILE A 1 473 ? 32.920 15.990 39.893 1.00 93.88 473 ILE A O 1
ATOM 3688 N N . VAL A 1 474 ? 32.563 14.486 38.246 1.00 88.88 474 VAL A N 1
ATOM 3689 C CA . VAL A 1 474 ? 33.868 13.816 38.323 1.00 88.88 474 VAL A CA 1
ATOM 3690 C C . VAL A 1 474 ? 34.534 13.805 36.940 1.00 88.88 474 VAL A C 1
ATOM 3692 O O . VAL A 1 474 ? 33.991 13.189 36.020 1.00 88.88 474 VAL A O 1
ATOM 3695 N N . PRO A 1 475 ? 35.700 14.454 36.755 1.00 84.94 475 PRO A N 1
ATOM 3696 C CA . PRO A 1 475 ? 36.495 14.323 35.532 1.00 84.94 475 PRO A CA 1
ATOM 3697 C C . PRO A 1 475 ? 36.967 12.875 35.335 1.00 84.94 475 PRO A C 1
ATOM 3699 O O . PRO A 1 475 ? 37.425 12.248 36.290 1.00 84.94 475 PRO A O 1
ATOM 3702 N N . ILE A 1 476 ? 36.861 12.345 34.112 1.00 80.25 476 ILE A N 1
ATOM 3703 C CA . ILE A 1 476 ? 37.237 10.956 33.793 1.00 80.25 476 ILE A CA 1
ATOM 3704 C C . ILE A 1 476 ? 38.599 10.908 33.094 1.00 80.25 476 ILE A C 1
ATOM 3706 O O . ILE A 1 476 ? 39.510 10.224 33.557 1.00 80.25 476 ILE A O 1
ATOM 3710 N N . SER A 1 477 ? 38.738 11.606 31.964 1.00 69.75 477 SER A N 1
ATOM 3711 C CA . SER A 1 477 ? 39.940 11.560 31.125 1.00 69.75 477 SER A CA 1
ATOM 3712 C C . SER A 1 477 ? 40.025 12.760 30.186 1.00 69.75 477 SER A C 1
ATOM 3714 O O . SER A 1 477 ? 39.000 13.325 29.810 1.00 69.75 477 SER A O 1
ATOM 3716 N N . GLY A 1 478 ? 41.242 13.089 29.751 1.00 65.44 478 GLY A N 1
ATOM 3717 C CA . GLY A 1 478 ? 41.506 14.223 28.865 1.00 65.44 478 GLY A CA 1
ATOM 3718 C C . GLY A 1 478 ? 41.834 15.495 29.641 1.00 65.44 478 GLY A C 1
ATOM 3719 O O . GLY A 1 478 ? 42.342 15.433 30.763 1.00 65.44 478 GLY A O 1
ATOM 3720 N N . GLN A 1 479 ? 41.576 16.646 29.022 1.00 72.56 479 GLN A N 1
ATOM 3721 C CA . GLN A 1 479 ? 41.715 17.947 29.674 1.00 72.56 479 GLN A CA 1
ATOM 3722 C C . GLN A 1 479 ? 40.486 18.269 30.531 1.00 72.56 479 GLN A C 1
ATOM 3724 O O . GLN A 1 479 ? 39.360 17.874 30.222 1.00 72.56 479 GLN A O 1
ATOM 3729 N N . THR A 1 480 ? 40.703 18.994 31.627 1.00 79.06 480 THR A N 1
ATOM 3730 C CA . THR A 1 480 ? 39.628 19.372 32.551 1.00 79.06 480 THR A CA 1
ATOM 3731 C C . THR A 1 480 ? 38.946 20.648 32.068 1.00 79.06 480 THR A C 1
ATOM 3733 O O . THR A 1 480 ? 39.368 21.749 32.407 1.00 79.06 480 THR A O 1
ATOM 3736 N N . TYR A 1 481 ? 37.866 20.482 31.306 1.00 83.88 481 TYR A N 1
ATOM 3737 C CA . TYR A 1 481 ? 37.013 21.579 30.834 1.00 83.88 481 TYR A CA 1
ATOM 3738 C C . TYR A 1 481 ? 35.995 22.056 31.876 1.00 83.88 481 TYR A C 1
ATOM 3740 O O . TYR A 1 481 ? 35.609 23.222 31.881 1.00 83.88 481 TYR A O 1
ATOM 3748 N N . VAL A 1 482 ? 35.582 21.162 32.780 1.00 86.56 482 VAL A N 1
ATOM 3749 C CA . VAL A 1 482 ? 34.629 21.433 33.864 1.00 86.56 482 VAL A CA 1
ATOM 3750 C C . VAL A 1 482 ? 35.249 20.986 35.185 1.00 86.56 482 VAL A C 1
ATOM 3752 O O . VAL A 1 482 ? 35.718 19.853 35.310 1.00 86.56 482 VAL A O 1
ATOM 3755 N N . ALA A 1 483 ? 35.258 21.868 36.185 1.00 86.00 483 ALA A N 1
ATOM 3756 C CA . ALA A 1 483 ? 35.794 21.554 37.506 1.00 86.00 483 ALA A CA 1
ATOM 3757 C C . ALA A 1 483 ? 34.905 20.551 38.265 1.00 86.00 483 ALA A C 1
ATOM 3759 O O . ALA A 1 483 ? 33.675 20.584 38.168 1.00 86.00 483 ALA A O 1
ATOM 3760 N N . ALA A 1 484 ? 35.535 19.691 39.070 1.00 89.94 484 ALA A N 1
ATOM 3761 C CA . ALA A 1 484 ? 34.825 18.799 39.980 1.00 89.94 484 ALA A CA 1
ATOM 3762 C C . ALA A 1 484 ? 34.020 19.609 41.009 1.00 89.94 484 ALA A C 1
ATOM 3764 O O . ALA A 1 484 ? 34.545 20.536 41.627 1.00 89.94 484 ALA A O 1
ATOM 3765 N N . GLN A 1 485 ? 32.748 19.259 41.194 1.00 92.62 485 GLN A N 1
ATOM 3766 C CA . GLN A 1 485 ? 31.835 19.966 42.097 1.00 92.62 485 GLN A CA 1
ATOM 3767 C C . GLN A 1 485 ? 30.651 19.087 42.514 1.00 92.62 485 GLN A C 1
ATOM 3769 O O . GLN A 1 485 ? 30.337 18.098 41.855 1.00 92.62 485 GLN A O 1
ATOM 3774 N N . THR A 1 486 ? 29.973 19.460 43.597 1.00 95.56 486 THR A N 1
ATOM 3775 C CA . THR A 1 486 ? 28.765 18.790 44.108 1.00 95.56 486 THR A CA 1
ATOM 3776 C C . THR A 1 486 ? 27.629 19.789 44.284 1.00 95.56 486 THR A C 1
ATOM 3778 O O . THR A 1 486 ? 27.881 20.965 44.541 1.00 95.56 486 THR A O 1
ATOM 3781 N N . GLY A 1 487 ? 26.383 19.325 44.226 1.00 95.94 487 GLY A N 1
ATOM 3782 C CA . GLY A 1 487 ? 25.216 20.176 44.455 1.00 95.94 487 GLY A CA 1
ATOM 3783 C C . GLY A 1 487 ? 23.915 19.385 44.520 1.00 95.94 487 GLY A C 1
ATOM 3784 O O . GLY A 1 487 ? 23.923 18.180 44.756 1.00 95.94 487 GLY A O 1
ATOM 3785 N N . THR A 1 488 ? 22.788 20.061 44.311 1.00 96.56 488 THR A N 1
ATOM 3786 C CA . THR A 1 488 ? 21.453 19.445 44.266 1.00 96.56 488 THR A CA 1
ATOM 3787 C C . THR A 1 488 ? 20.668 19.918 43.048 1.00 96.56 488 THR A C 1
ATOM 3789 O O . THR A 1 488 ? 20.827 21.052 42.596 1.00 96.56 488 THR A O 1
ATOM 3792 N N . PHE A 1 489 ? 19.790 19.066 42.530 1.00 97.62 489 PHE A N 1
ATOM 3793 C CA . PHE A 1 489 ? 18.643 19.444 41.711 1.00 97.62 489 PHE A CA 1
ATOM 3794 C C . PHE A 1 489 ? 17.413 19.563 42.608 1.00 97.62 489 PHE A C 1
ATOM 3796 O O . PHE A 1 489 ? 17.221 18.750 43.515 1.00 97.62 489 PHE A O 1
ATOM 3803 N N . GLU A 1 490 ? 16.579 20.569 42.357 1.00 96.88 490 GLU A N 1
ATOM 3804 C CA . GLU A 1 490 ? 15.386 20.833 43.159 1.00 96.88 490 GLU A CA 1
ATOM 3805 C C . GLU A 1 490 ? 14.163 21.009 42.266 1.00 96.88 490 GLU A C 1
ATOM 3807 O O . GLU A 1 490 ? 14.159 21.847 41.366 1.00 96.88 490 GLU A O 1
ATOM 3812 N N . PHE A 1 491 ? 13.113 20.248 42.558 1.00 97.00 491 PHE A N 1
ATOM 3813 C CA . PHE A 1 491 ? 11.796 20.389 41.952 1.00 97.00 491 PHE A CA 1
ATOM 3814 C C . PHE A 1 491 ? 10.863 21.028 42.972 1.00 97.00 491 PHE A C 1
ATOM 3816 O O . PHE A 1 491 ? 10.646 20.477 44.055 1.00 97.00 491 PHE A O 1
ATOM 3823 N N . GLN A 1 492 ? 10.277 22.169 42.625 1.00 95.50 492 GLN A N 1
ATOM 3824 C CA . GLN A 1 492 ? 9.169 22.730 43.398 1.00 95.50 492 GLN A CA 1
ATOM 3825 C C . GLN A 1 492 ? 7.901 21.869 43.223 1.00 95.50 492 GLN A C 1
ATOM 3827 O O . GLN A 1 492 ? 7.824 21.089 42.268 1.00 95.50 492 GLN A O 1
ATOM 3832 N N . PRO A 1 493 ? 6.903 21.967 44.121 1.00 93.12 493 PRO A N 1
ATOM 3833 C CA . PRO A 1 493 ? 5.586 21.378 43.889 1.00 93.12 493 PRO A CA 1
ATOM 3834 C C . PRO A 1 493 ? 5.043 21.727 42.495 1.00 93.12 493 PRO A C 1
ATOM 3836 O O . PRO A 1 493 ? 5.126 22.874 42.062 1.00 93.12 493 PRO A O 1
ATOM 3839 N N . GLY A 1 494 ? 4.536 20.727 41.776 1.00 88.75 494 GLY A N 1
ATOM 3840 C CA . GLY A 1 494 ? 4.049 20.840 40.399 1.00 88.75 494 GLY A CA 1
ATOM 3841 C C . GLY A 1 494 ? 5.138 20.865 39.318 1.00 88.75 494 GLY A C 1
ATOM 3842 O O . GLY A 1 494 ? 4.812 20.709 38.145 1.00 88.75 494 GLY A O 1
ATOM 3843 N N . ALA A 1 495 ? 6.420 21.026 39.670 1.00 94.31 495 ALA A N 1
ATOM 3844 C CA . ALA A 1 495 ? 7.499 21.092 38.686 1.00 94.31 495 ALA A CA 1
ATOM 3845 C C . ALA A 1 495 ? 7.836 19.705 38.118 1.00 94.31 495 ALA A C 1
ATOM 3847 O O . ALA A 1 495 ? 8.107 18.759 38.863 1.00 94.31 495 ALA A O 1
ATOM 3848 N N . THR A 1 496 ? 7.887 19.614 36.791 1.00 95.50 496 THR A N 1
ATOM 3849 C CA . THR A 1 496 ? 8.235 18.395 36.042 1.00 95.50 496 THR A CA 1
ATOM 3850 C C . THR A 1 496 ? 9.697 18.356 35.602 1.00 95.50 496 THR A C 1
ATOM 3852 O O . THR A 1 496 ? 10.172 17.310 35.170 1.00 95.50 496 THR A O 1
ATOM 3855 N N . GLN A 1 497 ? 10.435 19.465 35.725 1.00 96.94 497 GLN A N 1
ATOM 3856 C CA . GLN A 1 497 ? 11.839 19.565 35.323 1.00 96.94 497 GLN A CA 1
ATOM 3857 C C . GLN A 1 497 ? 12.670 20.364 36.332 1.00 96.94 497 GLN A C 1
ATOM 3859 O O . GLN A 1 497 ? 12.178 21.309 36.951 1.00 96.94 497 GLN A O 1
ATOM 3864 N N . ALA A 1 498 ? 13.944 19.994 36.459 1.00 96.81 498 ALA A N 1
ATOM 3865 C CA . ALA A 1 498 ? 14.959 20.749 37.185 1.00 96.81 498 ALA A CA 1
ATOM 3866 C C . ALA A 1 498 ? 16.221 20.860 36.321 1.00 96.81 498 ALA A C 1
ATOM 3868 O O . ALA A 1 498 ? 16.747 19.848 35.863 1.00 96.81 498 ALA A O 1
ATOM 3869 N N . VAL A 1 499 ? 16.714 22.082 36.109 1.00 94.81 499 VAL A N 1
ATOM 3870 C CA . VAL A 1 499 ? 17.815 22.379 35.178 1.00 94.81 499 VAL A CA 1
ATOM 3871 C C . VAL A 1 499 ? 19.013 22.961 35.930 1.00 94.81 499 VAL A C 1
ATOM 3873 O O . VAL A 1 499 ? 18.852 23.792 36.828 1.00 94.81 499 VAL A O 1
ATOM 3876 N N . ARG A 1 500 ? 20.225 22.542 35.556 1.00 94.06 500 ARG A N 1
ATOM 3877 C CA . ARG A 1 500 ? 21.502 23.090 36.045 1.00 94.06 500 ARG A CA 1
ATOM 3878 C C . ARG A 1 500 ? 22.440 23.336 34.867 1.00 94.06 500 ARG A C 1
ATOM 3880 O O . ARG A 1 500 ? 22.520 22.502 33.971 1.00 94.06 500 ARG A O 1
ATOM 3887 N N . SER A 1 501 ? 23.171 24.448 34.901 1.00 93.25 501 SER A N 1
ATOM 3888 C CA . SER A 1 501 ? 24.282 24.713 33.988 1.00 93.25 501 SER A CA 1
ATOM 3889 C C . SER A 1 501 ? 25.622 24.583 34.709 1.00 93.25 501 SER A C 1
ATOM 3891 O O . SER A 1 501 ? 25.753 24.943 35.881 1.00 93.25 501 SER A O 1
ATOM 3893 N N . PHE A 1 502 ? 26.618 24.064 33.998 1.00 92.12 502 PHE A N 1
ATOM 3894 C CA . PHE A 1 502 ? 27.990 23.923 34.474 1.00 92.12 502 PHE A CA 1
ATOM 3895 C C . PHE A 1 502 ? 28.915 24.645 33.507 1.00 92.12 502 PHE A C 1
ATOM 3897 O O . PHE A 1 502 ? 28.861 24.380 32.311 1.00 92.12 502 PHE A O 1
ATOM 3904 N N . ALA A 1 503 ? 29.742 25.557 34.014 1.00 91.56 503 ALA A N 1
ATOM 3905 C CA . ALA A 1 503 ? 30.655 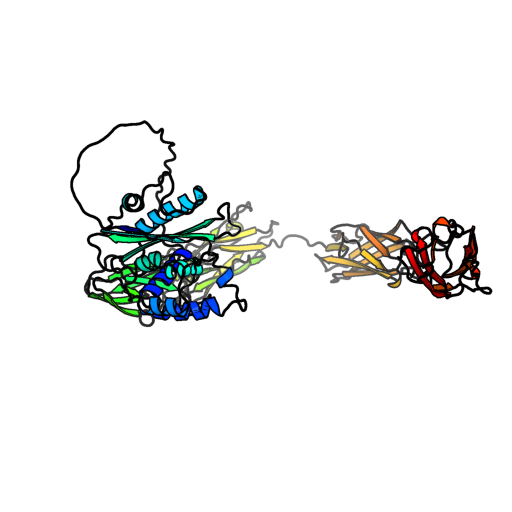26.332 33.184 1.00 91.56 503 ALA A CA 1
ATOM 3906 C C . ALA A 1 503 ? 31.744 25.443 32.562 1.00 91.56 503 ALA A C 1
ATOM 3908 O O . ALA A 1 503 ? 32.325 24.596 33.244 1.00 91.56 503 ALA A O 1
ATOM 3909 N N . ILE A 1 504 ? 32.018 25.689 31.284 1.00 91.94 504 ILE A N 1
ATOM 3910 C CA . ILE A 1 504 ? 33.104 25.109 30.499 1.00 91.94 504 ILE A CA 1
ATOM 3911 C C . ILE A 1 504 ? 34.173 26.191 30.307 1.00 91.94 504 ILE A C 1
ATOM 3913 O O . ILE A 1 504 ? 33.850 27.337 29.990 1.00 91.94 504 ILE A O 1
ATOM 3917 N N . ALA A 1 505 ? 35.439 25.838 30.526 1.00 87.31 505 ALA A N 1
ATOM 3918 C CA . ALA A 1 505 ? 36.565 26.704 30.195 1.00 87.31 505 ALA A CA 1
ATOM 3919 C C . ALA A 1 505 ? 36.788 26.718 28.671 1.00 87.31 505 ALA A C 1
ATOM 3921 O O . ALA A 1 505 ? 37.173 25.698 28.113 1.00 87.31 505 ALA A O 1
ATOM 3922 N N . ASP A 1 506 ? 36.535 27.866 28.044 1.00 86.56 506 ASP A N 1
ATOM 3923 C CA . ASP A 1 506 ? 36.702 28.144 26.608 1.00 86.56 506 ASP A CA 1
ATOM 3924 C C . ASP A 1 506 ? 37.946 29.015 26.395 1.00 86.56 506 ASP A C 1
ATOM 3926 O O . ASP A 1 506 ? 38.106 30.028 27.098 1.00 86.56 506 ASP A O 1
ATOM 3930 N N . ASP A 1 507 ? 38.819 28.651 25.454 1.00 82.69 507 ASP A N 1
ATOM 3931 C CA . ASP A 1 507 ? 39.892 29.546 25.025 1.00 82.69 507 ASP A CA 1
ATOM 3932 C C . ASP A 1 507 ? 40.161 29.552 23.513 1.00 82.69 507 ASP A C 1
ATOM 3934 O O . ASP A 1 507 ? 39.256 29.825 22.742 1.00 82.69 507 ASP A O 1
ATOM 3938 N N . ALA A 1 508 ? 41.427 29.551 23.101 1.00 81.06 508 ALA A N 1
ATOM 3939 C CA . ALA A 1 508 ? 41.824 29.768 21.706 1.00 81.06 508 ALA A CA 1
ATOM 3940 C C . ALA A 1 508 ? 42.994 28.850 21.324 1.00 81.06 508 ALA A C 1
ATOM 3942 O O . ALA A 1 508 ? 43.846 29.193 20.490 1.00 81.06 508 ALA A O 1
ATOM 3943 N N . VAL A 1 509 ? 43.124 27.733 22.037 1.00 78.44 509 VAL A N 1
ATOM 3944 C CA . VAL A 1 509 ? 44.248 26.811 21.982 1.00 78.44 509 VAL A CA 1
ATOM 3945 C C . VAL A 1 509 ? 43.743 25.397 21.745 1.00 78.44 509 VAL A C 1
ATOM 3947 O O . VAL A 1 509 ? 43.393 24.710 22.688 1.00 78.44 509 VAL A O 1
ATOM 3950 N N . ALA A 1 510 ? 43.913 24.903 20.518 1.00 79.50 510 ALA A N 1
ATOM 3951 C CA . ALA A 1 510 ? 43.483 23.557 20.148 1.00 79.50 510 ALA A CA 1
ATOM 3952 C C . ALA A 1 510 ? 44.110 22.421 20.990 1.00 79.50 510 ALA A C 1
ATOM 3954 O O . ALA A 1 510 ? 45.323 22.145 20.890 1.00 79.50 510 ALA A O 1
ATOM 3955 N N . ARG A 1 511 ? 43.277 21.722 21.766 1.00 77.38 511 ARG A N 1
ATOM 3956 C CA . ARG A 1 511 ? 43.584 20.634 22.711 1.00 77.38 511 ARG A CA 1
ATOM 3957 C C . ARG A 1 511 ? 43.045 19.270 22.255 1.00 77.38 511 ARG A C 1
ATOM 3959 O O . ARG A 1 511 ? 42.757 19.033 21.086 1.00 77.38 511 ARG A O 1
ATOM 3966 N N . ILE A 1 512 ? 43.038 18.327 23.197 1.00 79.31 512 ILE A N 1
ATOM 3967 C CA . ILE A 1 512 ? 42.314 17.059 23.111 1.00 79.31 512 ILE A CA 1
ATOM 3968 C C . ILE A 1 512 ? 40.971 17.207 23.829 1.00 79.31 512 ILE A C 1
ATOM 3970 O O . ILE A 1 512 ? 40.911 17.881 24.859 1.00 79.31 512 ILE A O 1
ATOM 3974 N N . ASP A 1 513 ? 39.950 16.511 23.337 1.00 84.38 513 ASP A N 1
ATOM 3975 C CA . ASP A 1 513 ? 38.616 16.497 23.942 1.00 84.38 513 ASP A CA 1
ATOM 3976 C C . ASP A 1 513 ? 38.652 16.041 25.414 1.00 84.38 513 ASP A C 1
ATOM 3978 O O . ASP A 1 513 ? 39.457 15.189 25.818 1.00 84.38 513 ASP A O 1
ATOM 3982 N N . GLY A 1 514 ? 37.766 16.613 26.229 1.00 86.50 514 GLY A N 1
ATOM 3983 C CA . GLY A 1 514 ? 37.592 16.257 27.636 1.00 86.50 514 GLY A CA 1
ATOM 3984 C C . GLY A 1 514 ? 36.365 15.392 27.886 1.00 86.50 514 GLY A C 1
ATOM 3985 O O . GLY A 1 514 ? 35.381 15.443 27.149 1.00 86.50 514 GLY A O 1
ATOM 3986 N N . VAL A 1 515 ? 36.399 14.610 28.966 1.00 89.06 515 VAL A N 1
ATOM 3987 C CA . VAL A 1 515 ? 35.261 13.789 29.398 1.00 89.06 515 VAL A CA 1
ATOM 3988 C C . VAL A 1 515 ? 35.069 13.887 30.909 1.00 89.06 515 VAL A C 1
ATOM 3990 O O . VAL A 1 515 ? 36.011 13.690 31.683 1.00 89.06 515 VAL A O 1
ATOM 3993 N N . PHE A 1 516 ? 33.833 14.136 31.341 1.00 90.56 516 PHE A N 1
ATOM 3994 C CA . PHE A 1 516 ? 33.437 14.096 32.751 1.00 90.56 516 PHE A CA 1
ATOM 3995 C C . PHE A 1 516 ? 32.122 13.334 32.942 1.00 90.56 516 PHE A C 1
ATOM 3997 O O . PHE A 1 516 ? 31.388 13.068 31.991 1.00 90.56 516 PHE A O 1
ATOM 4004 N N . SER A 1 517 ? 31.826 12.974 34.188 1.00 90.31 517 SER A N 1
ATOM 4005 C CA . SER A 1 517 ? 30.598 12.288 34.583 1.00 90.31 517 SER A CA 1
ATOM 4006 C C . SER A 1 517 ? 29.807 13.097 35.611 1.00 90.31 517 SER A C 1
ATOM 4008 O O . SER A 1 517 ? 30.383 13.589 36.584 1.00 90.31 517 SER A O 1
ATOM 4010 N N . LEU A 1 518 ? 28.492 13.217 35.398 1.00 92.81 518 LEU A N 1
ATOM 4011 C CA . LEU A 1 518 ? 27.504 13.613 36.403 1.00 92.81 518 LEU A CA 1
ATOM 4012 C C . LEU A 1 518 ? 26.932 12.356 37.068 1.00 92.81 518 LEU A C 1
ATOM 4014 O O . LEU A 1 518 ? 26.376 11.501 36.383 1.00 92.81 518 LEU A O 1
ATOM 4018 N N . ARG A 1 519 ? 26.968 12.288 38.401 1.00 93.75 519 ARG A N 1
ATOM 4019 C CA . ARG A 1 519 ? 26.387 11.191 39.192 1.00 93.75 519 ARG A CA 1
ATOM 4020 C C . ARG A 1 519 ? 25.312 11.708 40.136 1.00 93.75 519 ARG A C 1
ATOM 4022 O O . ARG A 1 519 ? 25.571 12.650 40.882 1.00 93.75 519 ARG A O 1
ATOM 4029 N N . LEU A 1 520 ? 24.135 11.088 40.132 1.00 96.25 520 LEU A N 1
ATOM 4030 C CA . LEU A 1 520 ? 23.056 11.369 41.081 1.00 96.25 520 LEU A CA 1
ATOM 4031 C C . LEU A 1 520 ? 23.246 10.576 42.378 1.00 96.25 520 LEU A C 1
ATOM 4033 O O . LEU A 1 520 ? 23.610 9.401 42.361 1.00 96.25 520 LEU A O 1
ATOM 4037 N N . GLY A 1 521 ? 22.980 11.226 43.509 1.00 94.94 521 GLY A N 1
ATOM 4038 C CA . GLY A 1 521 ? 22.927 10.597 44.827 1.00 94.94 521 GLY A CA 1
ATOM 4039 C C . GLY A 1 521 ? 21.510 10.175 45.218 1.00 94.94 521 GLY A C 1
ATOM 4040 O O . GLY A 1 521 ? 20.536 10.495 44.537 1.00 94.94 521 GLY A O 1
ATOM 4041 N N . THR A 1 522 ? 21.384 9.489 46.355 1.00 94.75 522 THR A N 1
ATOM 4042 C CA . THR A 1 522 ? 20.084 9.105 46.926 1.00 94.75 522 THR A CA 1
ATOM 4043 C C . THR A 1 522 ? 19.186 10.337 47.118 1.00 94.75 522 THR A C 1
ATOM 4045 O O . THR A 1 522 ? 19.644 11.314 47.721 1.00 94.75 522 THR A O 1
ATOM 4048 N N . PRO A 1 523 ? 17.922 10.320 46.645 1.00 96.00 523 PRO A N 1
ATOM 4049 C CA . PRO A 1 523 ? 16.987 11.418 46.870 1.00 96.00 523 PRO A CA 1
ATOM 4050 C C . PRO A 1 523 ? 16.838 11.739 48.359 1.00 96.00 523 PRO A C 1
ATOM 4052 O O . PRO A 1 523 ? 16.678 10.842 49.184 1.00 96.00 523 PRO A O 1
ATOM 4055 N N . ALA A 1 524 ? 16.855 13.027 48.705 1.00 94.50 524 ALA A N 1
ATOM 4056 C CA . ALA A 1 524 ? 16.709 13.476 50.092 1.00 94.50 524 ALA A CA 1
ATOM 4057 C C . ALA A 1 524 ? 15.235 13.545 50.549 1.00 94.50 524 ALA A C 1
ATOM 4059 O O . ALA A 1 524 ? 14.954 13.840 51.709 1.00 94.50 524 ALA A O 1
ATOM 4060 N N . THR A 1 525 ? 14.288 13.301 49.640 1.00 91.06 525 THR A N 1
ATOM 4061 C CA . THR A 1 525 ? 12.840 13.385 49.873 1.00 91.06 525 THR A CA 1
ATOM 4062 C C . THR A 1 525 ? 12.223 11.983 49.934 1.00 91.06 525 THR A C 1
ATOM 4064 O O . THR A 1 525 ? 12.471 11.168 49.048 1.00 91.06 525 THR A O 1
ATOM 406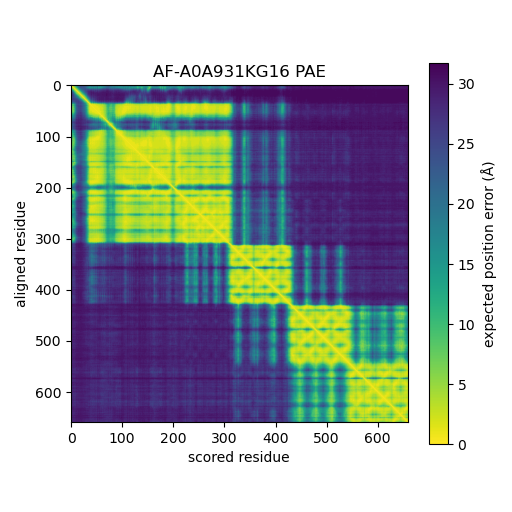7 N N . ALA A 1 526 ? 11.389 11.707 50.946 1.00 85.19 526 ALA A N 1
ATOM 4068 C CA . ALA A 1 526 ? 10.668 10.435 51.084 1.00 85.19 526 ALA A CA 1
ATOM 4069 C C . ALA A 1 526 ? 9.716 10.163 49.901 1.00 85.19 526 ALA A C 1
ATOM 4071 O O . ALA A 1 526 ? 9.266 11.092 49.220 1.00 85.19 526 ALA A O 1
ATOM 4072 N N . ASP A 1 527 ? 9.435 8.883 49.645 1.00 87.62 527 ASP A N 1
ATOM 4073 C CA . ASP A 1 527 ? 8.646 8.365 48.510 1.00 87.62 527 ASP A CA 1
ATOM 4074 C C . ASP A 1 527 ? 9.060 8.968 47.158 1.00 87.62 527 ASP A C 1
ATOM 4076 O O . ASP A 1 527 ? 8.230 9.269 46.299 1.00 87.62 527 ASP A O 1
ATOM 4080 N N . THR A 1 528 ? 10.369 9.185 47.001 1.00 90.88 528 THR A N 1
ATOM 4081 C CA . THR A 1 528 ? 11.006 9.580 45.745 1.00 90.88 528 THR A CA 1
ATOM 4082 C C . THR A 1 528 ? 11.936 8.469 45.286 1.00 90.88 528 THR A C 1
ATOM 4084 O O . THR A 1 528 ? 12.794 8.021 46.047 1.00 90.88 528 THR A O 1
ATOM 4087 N N . ARG A 1 529 ? 11.798 8.045 44.029 1.00 92.69 529 ARG A N 1
ATOM 4088 C CA . ARG A 1 529 ? 12.625 6.997 43.425 1.00 92.69 529 ARG A CA 1
ATOM 4089 C C . ARG A 1 529 ? 13.353 7.527 42.192 1.00 92.69 529 ARG A C 1
ATOM 4091 O O . ARG A 1 529 ? 12.762 8.251 41.394 1.00 92.69 529 ARG A O 1
ATOM 4098 N N . LEU A 1 530 ? 14.626 7.157 42.043 1.00 93.12 530 LEU A N 1
ATOM 4099 C CA . LEU A 1 530 ? 15.370 7.384 40.803 1.00 93.12 530 LEU A CA 1
ATOM 4100 C C . LEU A 1 530 ? 15.011 6.311 39.773 1.00 93.12 530 LEU A C 1
ATOM 4102 O O . LEU A 1 530 ? 14.910 5.133 40.118 1.00 93.12 530 LEU A O 1
ATOM 4106 N N . GLU A 1 531 ? 14.849 6.715 38.520 1.00 90.50 531 GLU A N 1
ATOM 4107 C CA . GLU A 1 531 ? 14.576 5.825 37.397 1.00 90.50 531 GLU A CA 1
ATOM 4108 C C . GLU A 1 531 ? 15.655 5.960 36.324 1.00 90.50 531 GLU A C 1
ATOM 4110 O O . GLU A 1 531 ? 16.097 7.060 35.993 1.00 90.50 531 GLU A O 1
ATOM 4115 N N . GLY A 1 532 ? 16.067 4.821 35.766 1.00 87.44 532 GLY A N 1
ATOM 4116 C CA . GLY A 1 532 ? 17.114 4.763 34.751 1.00 87.44 532 GLY A CA 1
ATOM 4117 C C . GLY A 1 532 ? 18.537 4.946 35.303 1.00 87.44 532 GLY A C 1
ATOM 4118 O O . GLY A 1 532 ? 18.773 4.802 36.506 1.00 87.44 532 GLY A O 1
ATOM 4119 N N . PRO A 1 533 ? 19.512 5.209 34.413 1.00 87.88 533 PRO A N 1
ATOM 4120 C CA . PRO A 1 533 ? 20.900 5.439 34.791 1.00 87.88 533 PRO A CA 1
ATOM 4121 C C . PRO A 1 533 ? 21.049 6.624 35.749 1.00 87.88 533 PRO A C 1
ATOM 4123 O O . PRO A 1 533 ? 20.556 7.721 35.494 1.00 87.88 533 PRO A O 1
ATOM 4126 N N . VAL A 1 534 ? 21.797 6.411 36.830 1.00 91.12 534 VAL A N 1
ATOM 4127 C CA . VAL A 1 534 ? 22.143 7.455 37.813 1.00 91.12 534 VAL A CA 1
ATOM 4128 C C . VAL A 1 534 ? 23.441 8.188 37.464 1.00 91.12 534 VAL A C 1
ATOM 4130 O O . VAL A 1 534 ? 23.903 9.032 38.226 1.00 91.12 534 VAL A O 1
ATOM 4133 N N . GLU A 1 535 ? 24.040 7.857 36.323 1.00 90.50 535 GLU A N 1
ATOM 4134 C CA . GLU A 1 535 ? 25.281 8.432 35.821 1.00 90.50 535 GLU A CA 1
ATOM 4135 C C . GLU A 1 535 ? 25.101 8.879 34.365 1.00 90.50 535 GLU A C 1
ATOM 4137 O O . GLU A 1 535 ? 24.554 8.135 33.548 1.00 90.50 535 GLU A O 1
ATOM 4142 N N . GLN A 1 536 ? 25.578 10.083 34.042 1.00 90.38 536 GLN A N 1
ATOM 4143 C CA . GLN A 1 536 ? 25.589 10.641 32.692 1.00 90.38 536 GLN A CA 1
ATOM 4144 C C . GLN A 1 536 ? 26.999 11.108 32.338 1.00 90.38 536 GLN A C 1
ATOM 4146 O O . GLN A 1 536 ? 27.556 11.990 32.991 1.00 90.38 536 GLN A O 1
ATOM 4151 N N . VAL A 1 537 ? 27.556 10.541 31.269 1.00 89.25 537 VAL A N 1
ATOM 4152 C CA . VAL A 1 537 ? 28.860 10.942 30.729 1.00 89.25 537 VAL A CA 1
ATOM 4153 C C . VAL A 1 537 ? 28.668 12.070 29.719 1.00 89.25 537 VAL A C 1
ATOM 4155 O O . VAL A 1 537 ? 27.763 12.018 28.880 1.00 89.25 537 VAL A O 1
ATOM 4158 N N . VAL A 1 538 ? 29.524 13.083 29.806 1.00 90.00 538 VAL A N 1
ATOM 4159 C CA . VAL A 1 538 ? 29.538 14.245 28.918 1.00 90.00 538 VAL A CA 1
ATOM 4160 C C . VAL A 1 538 ? 30.923 14.376 28.292 1.00 90.00 538 VAL A C 1
ATOM 4162 O O . VAL A 1 538 ? 31.933 14.354 28.999 1.00 90.00 538 VAL A O 1
ATOM 4165 N N . SER A 1 539 ? 30.960 14.525 26.969 1.00 90.50 539 SER A N 1
ATOM 4166 C CA . SER A 1 539 ? 32.163 14.836 26.201 1.00 90.50 539 SER A CA 1
ATOM 4167 C C . SER A 1 539 ? 32.161 16.315 25.827 1.00 90.50 539 SER A C 1
ATOM 4169 O O . SER A 1 539 ? 31.176 16.823 25.292 1.00 90.50 539 SER A O 1
ATOM 4171 N N . VAL A 1 540 ? 33.264 16.999 26.118 1.00 90.38 540 VAL A N 1
ATOM 4172 C CA . VAL A 1 540 ? 33.512 18.380 25.701 1.00 90.38 540 VAL A CA 1
ATOM 4173 C C . VAL A 1 540 ? 34.523 18.353 24.563 1.00 90.38 540 VAL A C 1
ATOM 4175 O O . VAL A 1 540 ? 35.640 17.874 24.755 1.00 90.38 540 VAL A O 1
ATOM 4178 N N . ILE A 1 541 ? 34.106 18.815 23.388 1.00 88.25 541 ILE A N 1
ATOM 4179 C CA . ILE A 1 541 ? 34.907 18.836 22.164 1.00 88.25 541 ILE A CA 1
ATOM 4180 C C . ILE A 1 541 ? 35.643 20.164 22.065 1.00 88.25 541 ILE A C 1
ATOM 4182 O O . ILE A 1 541 ? 35.013 21.221 22.126 1.00 88.25 541 ILE A O 1
ATOM 4186 N N . ASP A 1 542 ? 36.950 20.085 21.850 1.00 85.38 542 ASP A N 1
ATOM 4187 C CA . ASP A 1 542 ? 37.789 21.234 21.520 1.00 85.38 542 ASP A CA 1
ATOM 4188 C C . ASP A 1 542 ? 37.509 21.672 20.074 1.00 85.38 542 ASP A C 1
ATOM 4190 O O . ASP A 1 542 ? 37.699 20.898 19.129 1.00 85.38 542 ASP A O 1
ATOM 4194 N N . ASP A 1 543 ? 37.000 22.889 19.877 1.00 84.38 543 ASP A N 1
ATOM 4195 C CA . ASP A 1 543 ? 36.656 23.420 18.552 1.00 84.38 543 ASP A CA 1
ATOM 4196 C C . ASP A 1 543 ? 37.579 24.546 18.067 1.00 84.38 543 ASP A C 1
ATOM 4198 O O . ASP A 1 543 ? 37.280 25.244 17.091 1.00 84.38 543 ASP A O 1
ATOM 4202 N N . ASP A 1 544 ? 38.758 24.641 18.674 1.00 84.12 544 ASP A N 1
ATOM 4203 C CA . ASP A 1 544 ? 39.774 25.618 18.331 1.00 84.12 544 ASP A CA 1
ATOM 4204 C C . ASP A 1 544 ? 40.568 25.268 17.057 1.00 84.12 544 ASP A C 1
ATOM 4206 O O . ASP A 1 544 ? 40.932 24.113 16.788 1.00 84.12 544 ASP A O 1
ATOM 4210 N N . PRO A 1 545 ? 40.914 26.268 16.223 1.00 80.62 545 PRO A N 1
ATOM 4211 C CA . PRO A 1 545 ? 41.616 26.025 14.973 1.00 80.62 545 PRO A CA 1
ATOM 4212 C C . PRO A 1 545 ? 43.067 25.579 15.205 1.00 80.62 545 PRO A C 1
ATOM 4214 O O . PRO A 1 545 ? 43.881 26.266 15.826 1.00 80.62 545 PRO A O 1
ATOM 4217 N N . LYS A 1 546 ? 43.445 24.449 14.598 1.00 83.75 546 LYS A N 1
ATOM 4218 C CA . LYS A 1 546 ? 44.840 23.979 14.577 1.00 83.75 546 LYS A CA 1
ATOM 4219 C C . LYS A 1 546 ? 45.726 24.853 13.661 1.00 83.75 546 LYS A C 1
ATOM 4221 O O . LYS A 1 546 ? 45.243 25.319 12.626 1.00 83.75 546 LYS A O 1
ATOM 4226 N N . PRO A 1 547 ? 47.035 25.012 13.967 1.00 86.50 547 PRO A N 1
ATOM 4227 C CA . PRO A 1 547 ? 47.989 25.734 13.120 1.00 86.50 547 PRO A CA 1
ATOM 4228 C C . PRO A 1 547 ? 47.963 25.292 11.650 1.00 86.50 547 PRO A C 1
ATOM 4230 O O . PRO A 1 547 ? 48.036 24.095 11.356 1.00 86.50 547 PRO A O 1
ATOM 4233 N N . LYS A 1 548 ? 47.954 26.255 10.723 1.00 87.38 548 LYS A N 1
ATOM 4234 C CA . LYS A 1 548 ? 47.950 26.015 9.268 1.00 87.38 548 LYS A CA 1
ATOM 4235 C C . LYS A 1 548 ? 49.120 26.691 8.562 1.00 87.38 548 LYS A C 1
ATOM 4237 O O . LYS A 1 548 ? 49.608 27.748 8.964 1.00 87.38 548 LYS A O 1
ATOM 4242 N N . LEU A 1 549 ? 49.554 26.077 7.464 1.00 88.31 549 LEU A N 1
ATOM 4243 C CA . LEU A 1 549 ? 50.551 26.649 6.569 1.00 88.31 549 LEU A CA 1
ATOM 4244 C C . LEU A 1 549 ? 49.919 27.796 5.766 1.00 88.31 549 LEU A C 1
ATOM 4246 O O . LEU A 1 549 ? 49.004 27.569 4.980 1.00 88.31 549 LEU A O 1
ATOM 4250 N N . VAL A 1 550 ? 50.409 29.023 5.955 1.00 90.12 550 VAL A N 1
ATOM 4251 C CA . VAL A 1 550 ? 49.836 30.225 5.319 1.00 90.12 550 VAL A CA 1
ATOM 4252 C C . VAL A 1 550 ? 50.630 30.732 4.126 1.00 90.12 550 VAL A C 1
ATOM 4254 O O . VAL A 1 550 ? 50.084 31.433 3.277 1.00 90.12 550 VAL A O 1
ATOM 4257 N N . ARG A 1 551 ? 51.932 30.436 4.059 1.00 91.44 551 ARG A N 1
ATOM 4258 C CA . ARG A 1 551 ? 52.782 30.927 2.970 1.00 91.44 551 ARG A CA 1
ATOM 4259 C C . ARG A 1 551 ? 53.994 30.042 2.761 1.00 91.44 551 ARG A C 1
ATOM 4261 O O . ARG A 1 551 ? 54.728 29.793 3.712 1.00 91.44 551 ARG A O 1
ATOM 4268 N N . VAL A 1 552 ? 54.281 29.696 1.509 1.00 93.62 552 VAL A N 1
ATOM 4269 C CA . VAL A 1 552 ? 55.591 29.183 1.085 1.00 93.62 552 VAL A CA 1
ATOM 4270 C C . VAL A 1 552 ? 56.205 30.169 0.098 1.00 93.62 552 VAL A C 1
ATOM 4272 O O . VAL A 1 552 ? 55.516 30.679 -0.778 1.00 93.62 552 VAL A O 1
ATOM 4275 N N . ALA A 1 553 ? 57.489 30.479 0.256 1.00 92.81 553 ALA A N 1
ATOM 4276 C CA . ALA A 1 553 ? 58.196 31.417 -0.607 1.00 92.81 553 ALA A CA 1
ATOM 4277 C C . ALA A 1 553 ? 59.644 30.981 -0.847 1.00 92.81 553 ALA A C 1
ATOM 4279 O O . ALA A 1 553 ? 60.288 30.403 0.027 1.00 92.81 553 ALA A O 1
ATOM 4280 N N . GLY A 1 554 ? 60.176 31.316 -2.018 1.00 89.88 554 GLY A N 1
ATOM 4281 C CA . GLY A 1 554 ? 61.583 31.155 -2.373 1.00 89.88 554 GLY A CA 1
ATOM 4282 C C . GLY A 1 554 ? 62.122 32.448 -2.970 1.00 89.88 554 GLY A C 1
ATOM 4283 O O . GLY A 1 554 ? 61.371 33.222 -3.556 1.00 89.88 554 GLY A O 1
ATOM 4284 N N . ARG A 1 555 ? 63.426 32.701 -2.830 1.00 87.62 555 ARG A N 1
ATOM 4285 C CA . ARG A 1 555 ? 64.087 33.829 -3.499 1.00 87.62 555 ARG A CA 1
ATOM 4286 C C . ARG A 1 555 ? 65.266 33.327 -4.313 1.00 87.62 555 ARG A C 1
ATOM 4288 O O . ARG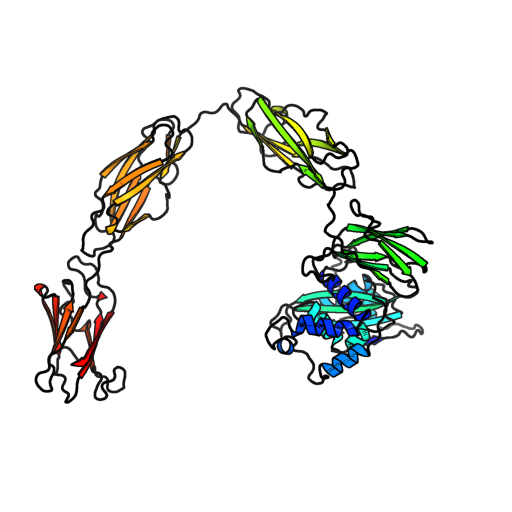 A 1 555 ? 66.217 32.775 -3.759 1.00 87.62 555 ARG A O 1
ATOM 4295 N N . ARG A 1 556 ? 65.219 33.551 -5.625 1.00 85.19 556 ARG A N 1
ATOM 4296 C CA . ARG A 1 556 ? 66.327 33.228 -6.526 1.00 85.19 556 ARG A CA 1
ATOM 4297 C C . ARG A 1 556 ? 67.458 34.236 -6.384 1.00 85.19 556 ARG A C 1
ATOM 4299 O O . ARG A 1 556 ? 67.234 35.440 -6.278 1.00 85.19 556 ARG A O 1
ATOM 4306 N N . ASN A 1 557 ? 68.684 33.730 -6.421 1.00 82.62 557 ASN A N 1
ATOM 4307 C CA . ASN A 1 557 ? 69.876 34.532 -6.645 1.00 82.62 557 ASN A CA 1
ATOM 4308 C C . ASN A 1 557 ? 70.417 34.182 -8.036 1.00 82.62 557 ASN A C 1
ATOM 4310 O O . ASN A 1 557 ? 70.928 33.079 -8.256 1.00 82.62 557 ASN A O 1
ATOM 4314 N N . ARG A 1 558 ? 70.242 35.101 -8.993 1.00 83.50 558 ARG A N 1
ATOM 4315 C CA . ARG A 1 558 ? 70.370 34.826 -10.434 1.00 83.50 558 ARG A CA 1
ATOM 4316 C C . ARG A 1 558 ? 69.478 33.637 -10.830 1.00 83.50 558 ARG A C 1
ATOM 4318 O O . ARG A 1 558 ? 68.285 33.639 -10.561 1.00 83.50 558 ARG A O 1
ATOM 4325 N N . GLN A 1 559 ? 70.049 32.602 -11.439 1.00 83.31 559 GLN A N 1
ATOM 4326 C CA . GLN A 1 559 ? 69.328 31.416 -11.907 1.00 83.31 559 GLN A CA 1
ATOM 4327 C C . GLN A 1 559 ? 69.173 30.330 -10.835 1.00 83.31 559 GLN A C 1
ATOM 4329 O O . GLN A 1 559 ? 68.621 29.280 -11.136 1.00 83.31 559 GLN A O 1
ATOM 4334 N N . SER A 1 560 ? 69.650 30.561 -9.606 1.00 84.50 560 SER A N 1
ATOM 4335 C CA . SER A 1 560 ? 69.767 29.530 -8.573 1.00 84.50 560 SER A CA 1
ATOM 4336 C C . SER A 1 560 ? 68.836 29.779 -7.386 1.00 84.50 560 SER A C 1
ATOM 4338 O O . SER A 1 560 ? 68.797 30.888 -6.850 1.00 84.50 560 SER A O 1
ATOM 4340 N N . LEU A 1 561 ? 68.160 28.731 -6.915 1.00 90.38 561 LEU A N 1
ATOM 4341 C CA . LEU A 1 561 ? 67.399 28.713 -5.664 1.00 90.38 561 LEU A CA 1
ATOM 4342 C C . LEU A 1 561 ? 68.034 27.721 -4.680 1.00 90.38 561 LEU A C 1
ATOM 4344 O O . LEU A 1 561 ? 68.316 26.581 -5.040 1.00 90.38 561 LEU A O 1
ATOM 4348 N N . ASN A 1 562 ? 68.286 28.168 -3.447 1.00 91.12 562 ASN A N 1
ATOM 4349 C CA . ASN A 1 562 ? 69.008 27.381 -2.434 1.00 91.12 562 ASN A CA 1
ATOM 4350 C C . ASN A 1 562 ? 68.127 26.916 -1.268 1.00 91.12 562 ASN A C 1
ATOM 4352 O O . ASN A 1 562 ? 68.491 25.973 -0.568 1.00 91.12 562 ASN A O 1
ATOM 4356 N N . ALA A 1 563 ? 67.011 27.600 -1.018 1.00 94.25 563 ALA A N 1
ATOM 4357 C CA . ALA A 1 563 ? 66.114 27.284 0.081 1.00 94.25 563 ALA A CA 1
ATOM 4358 C C . ALA A 1 563 ? 64.707 27.832 -0.170 1.00 94.25 563 ALA A C 1
ATOM 4360 O O . ALA A 1 563 ? 64.533 28.806 -0.911 1.00 94.25 563 ALA A O 1
ATOM 4361 N N . LEU A 1 564 ? 63.735 27.232 0.511 1.00 95.94 564 LEU A N 1
ATOM 4362 C CA . LEU A 1 564 ? 62.370 27.737 0.641 1.00 95.94 564 LEU A CA 1
ATOM 4363 C C . LEU A 1 564 ? 62.074 28.105 2.093 1.00 95.94 564 LEU A C 1
ATOM 4365 O O . LEU A 1 564 ? 62.669 27.561 3.023 1.00 95.94 564 LEU A O 1
ATOM 4369 N N . THR A 1 565 ? 61.115 29.000 2.277 1.00 95.25 565 THR A N 1
ATOM 4370 C CA . THR A 1 565 ? 60.616 29.433 3.576 1.00 95.25 565 THR A CA 1
ATOM 4371 C C . THR A 1 565 ? 59.124 29.145 3.659 1.00 95.25 565 THR A C 1
ATOM 4373 O O . THR A 1 565 ? 58.376 29.625 2.812 1.00 95.25 565 THR A O 1
ATOM 4376 N N . ALA A 1 566 ? 58.690 28.406 4.678 1.00 94.25 566 ALA A N 1
ATOM 4377 C CA . ALA A 1 566 ? 57.288 28.072 4.924 1.00 94.25 566 ALA A CA 1
ATOM 4378 C C . ALA A 1 566 ? 56.831 28.695 6.256 1.00 94.25 566 ALA A C 1
ATOM 4380 O O . ALA A 1 566 ? 57.516 28.544 7.265 1.00 94.25 566 ALA A O 1
ATOM 4381 N N . VAL A 1 567 ? 55.721 29.431 6.272 1.00 93.56 567 VAL A N 1
ATOM 4382 C CA . VAL A 1 567 ? 55.235 30.200 7.433 1.00 93.56 567 VAL A CA 1
ATOM 4383 C C . VAL A 1 567 ? 53.876 29.675 7.874 1.00 93.56 567 VAL A C 1
ATOM 4385 O O . VAL A 1 567 ? 53.000 29.481 7.034 1.00 93.56 567 VAL A O 1
ATOM 4388 N N . PHE A 1 568 ? 53.712 29.487 9.181 1.00 91.62 568 PHE A N 1
ATOM 4389 C CA . PHE A 1 568 ? 52.465 29.097 9.836 1.00 91.62 568 PHE A CA 1
ATOM 4390 C C . PHE A 1 568 ? 51.821 30.289 10.550 1.00 91.62 568 PHE A C 1
ATOM 4392 O O . PHE A 1 568 ? 52.506 31.236 10.946 1.00 91.62 568 PHE A O 1
ATOM 4399 N N . ASP A 1 569 ? 50.505 30.249 10.724 1.00 88.81 569 ASP A N 1
ATOM 4400 C CA . ASP A 1 569 ? 49.760 31.277 11.459 1.00 88.81 569 ASP A CA 1
ATOM 4401 C C . ASP A 1 569 ? 49.871 31.150 12.981 1.00 88.81 569 ASP A C 1
ATOM 4403 O O . ASP A 1 569 ? 49.759 32.158 13.673 1.00 88.81 569 ASP A O 1
ATOM 4407 N N . ALA A 1 570 ? 50.199 29.970 13.499 1.00 85.94 570 ALA A N 1
ATOM 4408 C CA . ALA A 1 570 ? 50.436 29.711 14.916 1.00 85.94 570 ALA A CA 1
ATOM 4409 C C . ALA A 1 570 ? 51.749 28.928 15.139 1.00 85.94 570 ALA A C 1
ATOM 4411 O O . ALA A 1 570 ? 52.254 28.271 14.223 1.00 85.94 570 ALA A O 1
ATOM 4412 N N . PRO A 1 571 ? 52.373 29.032 16.328 1.00 84.81 571 PRO A N 1
ATOM 4413 C CA . PRO A 1 571 ? 53.572 28.263 16.640 1.00 84.81 571 PRO A CA 1
ATOM 4414 C C . PRO A 1 571 ? 53.265 26.762 16.766 1.00 84.81 571 PRO A C 1
ATOM 4416 O O . PRO A 1 571 ? 52.212 26.368 17.250 1.00 84.81 571 PRO A O 1
ATOM 4419 N N . ILE A 1 572 ? 54.230 25.929 16.382 1.00 84.62 572 ILE A N 1
ATOM 4420 C CA . ILE A 1 572 ? 54.214 24.460 16.491 1.00 84.62 572 ILE A CA 1
ATOM 4421 C C . ILE A 1 572 ? 55.384 23.941 17.362 1.00 84.62 572 ILE A C 1
ATOM 4423 O O . ILE A 1 572 ? 56.338 24.682 17.623 1.00 84.62 572 ILE A O 1
ATOM 4427 N N . SER A 1 573 ? 55.335 22.673 17.783 1.00 75.50 573 SER A N 1
ATOM 4428 C CA . SER A 1 573 ? 56.246 22.012 18.751 1.00 75.50 573 SER A CA 1
ATOM 4429 C C . SER A 1 573 ? 56.457 20.520 18.376 1.00 75.50 573 SER A C 1
ATOM 4431 O O . SER A 1 573 ? 55.703 20.006 17.559 1.00 75.50 573 SER A O 1
ATOM 4433 N N . ASN A 1 574 ? 57.422 19.710 18.857 1.00 66.75 574 ASN A N 1
ATOM 4434 C CA . ASN A 1 574 ? 58.829 19.891 19.294 1.00 66.75 574 ASN A CA 1
ATOM 4435 C C . ASN A 1 574 ? 59.623 18.542 19.220 1.00 66.75 574 ASN A C 1
ATOM 4437 O O . ASN A 1 574 ? 60.390 18.201 20.111 1.00 66.75 574 ASN A O 1
ATOM 4441 N N . ALA A 1 575 ? 59.490 17.751 18.144 1.00 65.44 575 ALA A N 1
ATOM 4442 C CA . ALA A 1 575 ? 60.439 16.645 17.864 1.00 65.44 575 ALA A CA 1
ATOM 4443 C C . ALA A 1 575 ? 60.787 16.524 16.371 1.00 65.44 575 ALA A C 1
ATOM 4445 O O . ALA A 1 575 ? 61.951 16.397 15.997 1.00 65.44 575 ALA A O 1
ATOM 4446 N N . ASN A 1 576 ? 59.785 16.665 15.498 1.00 81.00 576 ASN A N 1
ATOM 4447 C CA . ASN A 1 576 ? 59.951 16.521 14.050 1.00 81.00 576 ASN A CA 1
ATOM 4448 C C . ASN A 1 576 ? 60.182 17.842 13.299 1.00 81.00 576 ASN A C 1
ATOM 4450 O O . ASN A 1 576 ? 60.324 17.832 12.081 1.00 81.00 576 ASN A O 1
ATOM 4454 N N . THR A 1 577 ? 60.283 18.987 13.984 1.00 85.62 577 THR A N 1
ATOM 4455 C CA . THR A 1 577 ? 60.427 20.310 13.336 1.00 85.62 577 THR A CA 1
ATOM 4456 C C . THR A 1 577 ? 61.743 20.491 12.567 1.00 85.62 577 THR A C 1
ATOM 4458 O O . THR A 1 577 ? 61.883 21.433 11.790 1.00 85.62 577 THR A O 1
ATOM 4461 N N . LYS A 1 578 ? 62.707 19.583 12.754 1.00 87.62 578 LYS A N 1
ATOM 4462 C CA . LYS A 1 578 ? 63.965 19.512 11.989 1.00 87.62 578 LYS A CA 1
ATOM 4463 C C . LYS A 1 578 ? 64.037 18.304 11.048 1.00 87.62 578 LYS A C 1
ATOM 4465 O O . LYS A 1 578 ? 65.039 18.121 10.359 1.00 87.62 578 LYS A O 1
ATOM 4470 N N . ASN A 1 579 ? 63.004 17.463 11.029 1.00 90.44 579 ASN A N 1
ATOM 4471 C CA . ASN A 1 579 ? 62.985 16.239 10.244 1.00 90.44 579 ASN A CA 1
ATOM 4472 C C . ASN A 1 579 ? 62.802 16.585 8.760 1.00 90.44 579 ASN A C 1
ATOM 4474 O O . ASN A 1 579 ? 61.809 17.189 8.368 1.00 90.44 579 ASN A O 1
ATOM 4478 N N . VAL A 1 580 ? 63.767 16.212 7.921 1.00 91.56 580 VAL A N 1
ATOM 4479 C CA . VAL A 1 580 ? 63.672 16.426 6.469 1.00 91.56 580 VAL A CA 1
ATOM 4480 C C . VAL A 1 580 ? 62.646 15.494 5.818 1.00 91.56 580 VAL A C 1
ATOM 4482 O O . VAL A 1 580 ? 62.056 15.860 4.811 1.00 91.56 580 VAL A O 1
ATOM 4485 N N . GLY A 1 581 ? 62.409 14.311 6.397 1.00 90.44 581 GLY A N 1
ATOM 4486 C CA . GLY A 1 581 ? 61.587 13.246 5.814 1.00 90.44 581 GLY A CA 1
ATOM 4487 C C . GLY A 1 581 ? 60.080 13.484 5.884 1.00 90.44 581 GLY A C 1
ATOM 4488 O O . GLY A 1 581 ? 59.324 12.721 5.293 1.00 90.44 581 GLY A O 1
ATOM 4489 N N . ILE A 1 582 ? 59.636 14.531 6.584 1.00 91.06 582 ILE A N 1
ATOM 4490 C CA . ILE A 1 582 ? 58.229 14.961 6.573 1.00 91.06 582 ILE A CA 1
ATOM 4491 C C . ILE A 1 582 ? 57.935 15.939 5.428 1.00 91.06 582 ILE A C 1
ATOM 4493 O O . ILE A 1 582 ? 56.783 16.306 5.236 1.00 91.06 582 ILE A O 1
ATOM 4497 N N . TRP A 1 583 ? 58.957 16.361 4.675 1.00 94.12 583 TRP A N 1
ATOM 4498 C CA . TRP A 1 583 ? 58.827 17.262 3.534 1.00 94.12 583 TRP A CA 1
ATOM 4499 C C . TRP A 1 583 ? 59.159 16.538 2.231 1.00 94.12 583 TRP A C 1
ATOM 4501 O O . TRP A 1 583 ? 60.179 15.856 2.122 1.00 94.12 583 TRP A O 1
ATOM 4511 N N . ARG A 1 584 ? 58.343 16.766 1.204 1.00 94.44 584 ARG A N 1
ATOM 4512 C CA . ARG A 1 584 ? 58.626 16.381 -0.179 1.00 94.44 584 ARG A CA 1
ATOM 4513 C C . ARG A 1 584 ? 58.524 17.614 -1.065 1.00 94.44 584 ARG A C 1
ATOM 4515 O O . ARG A 1 584 ? 57.554 18.357 -0.971 1.00 94.44 584 ARG A O 1
ATOM 4522 N N . ILE A 1 585 ? 59.533 17.838 -1.901 1.00 94.19 585 ILE A N 1
ATOM 4523 C CA . ILE A 1 585 ? 59.556 18.939 -2.865 1.00 94.19 585 ILE A CA 1
ATOM 4524 C C . ILE A 1 585 ? 59.771 18.334 -4.246 1.00 94.19 585 ILE A C 1
ATOM 4526 O O . ILE A 1 585 ? 60.787 17.676 -4.471 1.00 94.19 585 ILE A O 1
ATOM 4530 N N . THR A 1 586 ? 58.828 18.568 -5.147 1.00 93.56 586 THR A N 1
ATOM 4531 C CA . THR A 1 586 ? 58.911 18.189 -6.559 1.00 93.56 586 THR A CA 1
ATOM 4532 C C . THR A 1 586 ? 59.095 19.454 -7.386 1.00 93.56 586 THR A C 1
ATOM 4534 O O . THR A 1 586 ? 58.359 20.411 -7.179 1.00 93.56 586 THR A O 1
ATOM 4537 N N . ASP A 1 587 ? 60.087 19.475 -8.266 1.00 90.56 587 ASP A N 1
ATOM 4538 C CA . ASP A 1 587 ? 60.330 20.495 -9.290 1.00 90.56 587 ASP A CA 1
ATOM 4539 C C . ASP A 1 587 ? 59.697 20.008 -10.597 1.00 90.56 587 ASP A C 1
ATOM 4541 O O . ASP A 1 587 ? 59.949 18.868 -10.982 1.00 90.56 587 ASP A O 1
ATOM 4545 N N . ALA A 1 588 ? 58.901 20.849 -11.254 1.00 88.25 588 ALA A N 1
ATOM 4546 C CA . ALA A 1 588 ? 58.141 20.545 -12.472 1.00 88.25 588 ALA A CA 1
ATOM 4547 C C . ALA A 1 588 ? 59.010 20.434 -13.740 1.00 88.25 588 ALA A C 1
ATOM 4549 O O . ALA A 1 588 ? 58.533 20.634 -14.848 1.00 88.25 588 ALA A O 1
ATOM 4550 N N . GLY A 1 589 ? 60.320 20.255 -13.578 1.00 83.88 589 GLY A N 1
ATOM 4551 C CA . GLY A 1 589 ? 61.234 20.069 -14.693 1.00 83.88 589 GLY A CA 1
ATOM 4552 C C . GLY A 1 589 ? 61.325 21.262 -15.652 1.00 83.88 589 GLY A C 1
ATOM 4553 O O . GLY A 1 589 ? 61.234 22.435 -15.279 1.00 83.88 589 GLY A O 1
ATOM 4554 N N . THR A 1 590 ? 61.627 20.949 -16.907 1.00 83.31 590 THR A N 1
ATOM 4555 C CA . THR A 1 590 ? 61.874 21.923 -17.977 1.00 83.31 590 THR A CA 1
ATOM 4556 C C . THR A 1 590 ? 60.582 22.351 -18.662 1.00 83.31 590 THR A C 1
ATOM 4558 O O . THR A 1 590 ? 60.512 23.488 -19.141 1.00 83.31 590 THR A O 1
ATOM 4561 N N . ASP A 1 591 ? 59.578 21.472 -18.712 1.00 83.25 591 ASP A N 1
ATOM 4562 C CA . ASP A 1 591 ? 58.270 21.794 -19.287 1.00 83.25 591 ASP A CA 1
ATOM 4563 C C . ASP A 1 591 ? 57.431 22.712 -18.373 1.00 83.25 591 ASP A C 1
ATOM 4565 O O . ASP A 1 591 ? 56.571 23.456 -18.856 1.00 83.25 591 ASP A O 1
ATOM 4569 N N . GLY A 1 592 ? 57.754 22.748 -17.075 1.00 83.50 592 GLY A N 1
ATOM 4570 C CA . GLY A 1 592 ? 57.088 23.581 -16.081 1.00 83.50 592 GLY A CA 1
ATOM 4571 C C . GLY A 1 592 ? 55.700 23.070 -15.689 1.00 83.50 592 GLY A C 1
ATOM 4572 O O . GLY A 1 592 ? 54.911 23.845 -15.138 1.00 83.50 592 GLY A O 1
ATOM 4573 N N . ILE A 1 593 ? 55.384 21.805 -15.970 1.00 87.38 593 ILE A N 1
ATOM 4574 C CA . ILE A 1 593 ? 54.096 21.174 -15.687 1.00 87.38 593 ILE A CA 1
ATOM 4575 C C . ILE A 1 593 ? 54.308 20.071 -14.648 1.00 87.38 593 ILE A C 1
ATOM 4577 O O . ILE A 1 593 ? 55.008 19.107 -14.884 1.00 87.38 593 ILE A O 1
ATOM 4581 N N . LEU A 1 594 ? 53.668 20.188 -13.482 1.00 87.94 594 LEU A N 1
ATOM 4582 C CA . LEU A 1 594 ? 53.760 19.156 -12.444 1.00 87.94 594 LEU A CA 1
ATOM 4583 C C . LEU A 1 594 ? 53.049 17.866 -12.880 1.00 87.94 594 LEU A C 1
ATOM 4585 O O . LEU A 1 594 ? 51.904 17.907 -13.336 1.00 87.94 594 LEU A O 1
ATOM 4589 N N . GLY A 1 595 ? 53.675 16.723 -12.616 1.00 86.75 595 GLY A N 1
ATOM 4590 C CA . GLY A 1 595 ? 53.154 15.385 -12.899 1.00 86.75 595 GLY A CA 1
ATOM 4591 C C . GLY A 1 595 ? 53.610 14.796 -14.235 1.00 86.75 595 GLY A C 1
ATOM 4592 O O . GLY A 1 595 ? 53.081 13.759 -14.641 1.00 86.75 595 GLY A O 1
ATOM 4593 N N . THR A 1 596 ? 54.561 15.432 -14.917 1.00 88.69 596 THR A N 1
ATOM 4594 C CA . THR A 1 596 ? 55.135 14.957 -16.181 1.00 88.69 596 THR A CA 1
ATOM 4595 C C . THR A 1 596 ? 56.421 14.160 -15.943 1.00 88.69 596 THR A C 1
ATOM 4597 O O . THR A 1 596 ? 56.876 13.964 -14.814 1.00 88.69 596 THR A O 1
ATOM 4600 N N . ALA A 1 597 ? 56.984 13.589 -17.011 1.00 87.94 597 ALA A N 1
ATOM 4601 C CA . ALA A 1 597 ? 58.110 12.659 -16.911 1.00 87.94 597 ALA A CA 1
ATOM 4602 C C . ALA A 1 597 ? 59.426 13.322 -16.459 1.00 87.94 597 ALA A C 1
ATOM 4604 O O . ALA A 1 597 ? 60.339 12.615 -16.028 1.00 87.94 597 ALA A O 1
ATOM 4605 N N . ASP A 1 598 ? 59.541 14.647 -16.566 1.00 84.75 598 ASP A N 1
ATOM 4606 C CA . ASP A 1 598 ? 60.708 15.425 -16.148 1.00 84.75 598 ASP A CA 1
ATOM 4607 C C . ASP A 1 598 ? 60.601 16.002 -14.726 1.00 84.75 598 ASP A C 1
ATOM 4609 O O . ASP A 1 598 ? 61.547 16.654 -14.269 1.00 84.75 598 ASP A O 1
ATOM 4613 N N . ASP A 1 599 ? 59.526 15.688 -13.992 1.00 89.38 599 ASP A N 1
ATOM 4614 C CA . ASP A 1 599 ? 59.392 16.002 -12.570 1.00 89.38 599 ASP A CA 1
ATOM 4615 C C . ASP A 1 599 ? 60.565 15.430 -11.758 1.00 89.38 599 ASP A C 1
ATOM 4617 O O . ASP A 1 599 ? 60.809 14.219 -11.695 1.00 89.38 599 ASP A O 1
ATOM 4621 N N . ALA A 1 600 ? 61.268 16.305 -11.042 1.00 88.81 600 ALA A N 1
ATOM 4622 C CA . ALA A 1 600 ? 62.432 15.937 -10.248 1.00 88.81 600 ALA A CA 1
ATOM 4623 C C . ALA A 1 600 ? 62.198 16.187 -8.756 1.00 88.81 600 ALA A C 1
ATOM 4625 O O . ALA A 1 600 ? 61.742 17.246 -8.334 1.00 88.81 600 ALA A O 1
ATOM 4626 N N . THR A 1 601 ? 62.572 15.231 -7.903 1.00 91.81 601 THR A N 1
ATOM 4627 C CA . THR A 1 601 ? 62.522 15.444 -6.448 1.00 91.81 601 THR A CA 1
ATOM 4628 C C . THR A 1 601 ? 63.727 16.261 -5.974 1.00 91.81 601 THR A C 1
ATOM 4630 O O . THR A 1 601 ? 64.880 15.879 -6.187 1.00 91.81 601 THR A O 1
ATOM 4633 N N . ILE A 1 602 ? 63.472 17.350 -5.248 1.00 92.38 602 ILE A N 1
ATOM 4634 C CA . ILE A 1 602 ? 64.506 18.174 -4.620 1.00 92.38 602 ILE A CA 1
ATOM 4635 C C . ILE A 1 602 ? 64.832 17.629 -3.229 1.00 92.38 602 ILE A C 1
ATOM 4637 O O . ILE A 1 602 ? 64.047 17.727 -2.286 1.00 92.38 602 ILE A O 1
ATOM 4641 N N . ALA A 1 603 ? 66.039 17.083 -3.083 1.00 93.75 603 ALA A N 1
ATOM 4642 C CA . ALA A 1 603 ? 66.534 16.612 -1.795 1.00 93.75 603 ALA A CA 1
ATOM 4643 C C . ALA A 1 603 ? 66.875 17.784 -0.858 1.00 93.75 603 ALA A C 1
ATOM 4645 O O . ALA A 1 603 ? 67.627 18.693 -1.226 1.00 93.75 603 ALA A O 1
ATOM 4646 N N . LEU A 1 604 ? 66.399 17.722 0.386 1.00 95.69 604 LEU A N 1
ATOM 4647 C CA . LEU A 1 604 ? 66.742 18.677 1.440 1.00 95.69 604 LEU A CA 1
ATOM 4648 C C . LEU A 1 604 ? 68.018 18.258 2.182 1.00 95.69 604 LEU A C 1
ATOM 4650 O O . LEU A 1 604 ? 68.221 17.089 2.496 1.00 95.69 604 LEU A O 1
ATOM 4654 N N . ARG A 1 605 ? 68.880 19.233 2.485 1.00 94.75 605 ARG A N 1
ATOM 4655 C CA . ARG A 1 605 ? 70.027 19.074 3.389 1.00 94.75 605 ARG A CA 1
ATOM 4656 C C . ARG A 1 605 ? 69.598 19.161 4.848 1.00 94.75 605 ARG A C 1
ATOM 4658 O O . ARG A 1 605 ? 70.100 18.406 5.670 1.00 94.75 605 ARG A O 1
ATOM 4665 N N . ALA A 1 606 ? 68.752 20.137 5.168 1.00 94.50 606 ALA A N 1
ATOM 4666 C CA . ALA A 1 606 ? 68.328 20.427 6.532 1.00 94.50 606 ALA A CA 1
ATOM 4667 C C . ALA A 1 606 ? 67.040 21.255 6.542 1.00 94.50 606 ALA A C 1
ATOM 4669 O O . ALA A 1 606 ? 66.842 22.112 5.675 1.00 94.50 606 ALA A O 1
ATOM 4670 N N . VAL A 1 607 ? 66.226 21.058 7.576 1.00 94.44 607 VAL A N 1
ATOM 4671 C CA . VAL A 1 607 ? 65.064 21.892 7.894 1.00 94.44 607 VAL A CA 1
ATOM 4672 C C . VAL A 1 607 ? 65.310 22.578 9.234 1.00 94.44 607 VAL A C 1
ATOM 4674 O O . VAL A 1 607 ? 65.667 21.923 10.211 1.00 94.44 607 VAL A O 1
ATOM 4677 N N . ASN A 1 608 ? 65.128 23.897 9.280 1.00 92.19 608 ASN A N 1
ATOM 4678 C CA . ASN A 1 608 ? 65.227 24.683 10.510 1.00 92.19 608 ASN A CA 1
ATOM 4679 C C . ASN A 1 608 ? 63.879 25.329 10.808 1.00 92.19 608 ASN A C 1
ATOM 4681 O O . ASN A 1 608 ? 63.286 25.908 9.906 1.00 92.19 608 ASN A O 1
ATOM 4685 N N . TYR A 1 609 ? 63.427 25.290 12.059 1.00 92.50 609 TYR A N 1
ATOM 4686 C CA . TYR A 1 609 ? 62.196 25.948 12.489 1.00 92.50 609 TYR A CA 1
ATOM 4687 C C . TYR A 1 609 ? 62.483 27.005 13.557 1.00 92.50 609 TYR A C 1
ATOM 4689 O O . TYR A 1 609 ? 63.244 26.757 14.494 1.00 92.50 609 TYR A O 1
ATOM 4697 N N . LYS A 1 610 ? 61.856 28.178 13.425 1.00 90.75 610 LYS A N 1
ATOM 4698 C CA . LYS A 1 610 ? 61.935 29.278 14.391 1.00 90.75 610 LYS A CA 1
ATOM 4699 C C . LYS A 1 610 ? 60.538 29.607 14.912 1.00 90.75 610 LYS A C 1
ATOM 4701 O O . LYS A 1 610 ? 59.745 30.227 14.207 1.00 90.75 610 LYS A O 1
ATOM 4706 N N . ALA A 1 611 ? 60.262 29.229 16.163 1.00 84.56 611 ALA A N 1
ATOM 4707 C CA . ALA A 1 611 ? 58.945 29.385 16.787 1.00 84.56 611 ALA A CA 1
ATOM 4708 C C . ALA A 1 611 ? 58.483 30.845 16.880 1.00 84.56 611 ALA A C 1
ATOM 4710 O O . ALA A 1 611 ? 57.333 31.144 16.573 1.00 84.56 611 ALA A O 1
ATOM 4711 N N . SER A 1 612 ? 59.393 31.769 17.208 1.00 86.00 612 SER A N 1
ATOM 4712 C CA . SER A 1 612 ? 59.059 33.193 17.352 1.00 86.00 612 SER A CA 1
ATOM 4713 C C . SER A 1 612 ? 58.586 33.843 16.047 1.00 86.00 612 SER A C 1
ATOM 4715 O O . SER A 1 612 ? 57.867 34.833 16.083 1.00 86.00 612 SER A O 1
ATOM 4717 N N . THR A 1 613 ? 58.990 33.300 14.894 1.00 89.62 613 THR A N 1
ATOM 4718 C CA . THR A 1 613 ? 58.552 33.769 13.570 1.00 89.62 613 THR A CA 1
ATOM 4719 C C . THR A 1 613 ? 57.653 32.757 12.862 1.00 89.62 613 THR A C 1
ATOM 4721 O O . THR A 1 613 ? 57.302 32.977 11.707 1.00 89.62 613 THR A O 1
ATOM 4724 N N . ARG A 1 614 ? 57.305 31.637 13.515 1.00 91.81 614 ARG A N 1
ATOM 4725 C CA . ARG A 1 614 ? 56.448 30.562 12.976 1.00 91.81 614 ARG A CA 1
ATOM 4726 C C . ARG A 1 614 ? 56.929 30.051 11.613 1.00 91.81 614 ARG A C 1
ATOM 4728 O O . ARG A 1 614 ? 56.139 29.750 10.725 1.00 91.81 614 ARG A O 1
ATOM 4735 N N . THR A 1 615 ? 58.248 30.034 11.413 1.00 92.62 615 THR A N 1
ATOM 4736 C CA . THR A 1 615 ? 58.860 29.871 10.088 1.00 92.62 615 THR A CA 1
ATOM 4737 C C . THR A 1 615 ? 59.740 28.630 10.020 1.00 92.62 615 THR A C 1
ATOM 4739 O O . THR A 1 615 ? 60.647 28.474 10.837 1.00 92.62 615 THR A O 1
ATOM 4742 N N . PHE A 1 616 ? 59.532 27.808 8.996 1.00 94.31 616 PHE A N 1
ATOM 4743 C CA . PHE A 1 616 ? 60.472 26.798 8.526 1.00 94.31 616 PHE A CA 1
ATOM 4744 C C . PHE A 1 616 ? 61.363 27.335 7.406 1.00 94.31 616 PHE A C 1
ATOM 4746 O O . PHE A 1 616 ? 60.882 27.990 6.484 1.00 94.31 616 PHE A O 1
ATOM 4753 N N . THR A 1 617 ? 62.643 26.978 7.433 1.00 95.12 617 THR A N 1
ATOM 4754 C CA . THR A 1 617 ? 63.592 27.147 6.329 1.00 95.12 617 THR A CA 1
ATOM 4755 C C . THR A 1 617 ? 64.004 25.770 5.815 1.00 95.12 617 THR A C 1
ATOM 4757 O O . THR A 1 617 ? 64.648 25.006 6.538 1.00 95.12 617 THR A O 1
ATOM 4760 N N . LEU A 1 618 ? 63.640 25.463 4.570 1.00 96.44 618 LEU A N 1
ATOM 4761 C CA . LEU A 1 618 ? 63.916 24.206 3.875 1.00 96.44 618 LEU A CA 1
ATOM 4762 C C . LEU A 1 618 ? 65.164 24.382 3.003 1.00 96.44 618 LEU A C 1
ATOM 4764 O O . LEU A 1 618 ? 65.098 25.003 1.945 1.00 96.44 618 LEU A O 1
ATOM 4768 N N . ASN A 1 619 ? 66.315 23.876 3.445 1.00 95.62 619 ASN A N 1
ATOM 4769 C CA . ASN A 1 619 ? 67.595 24.090 2.762 1.00 95.62 619 ASN A CA 1
ATOM 4770 C C . ASN A 1 619 ? 67.864 22.963 1.768 1.00 95.62 619 ASN A C 1
ATOM 4772 O O . ASN A 1 619 ? 67.899 21.796 2.162 1.00 95.62 619 ASN A O 1
ATOM 4776 N N . PHE A 1 620 ? 68.099 23.291 0.500 1.00 94.75 620 PHE A N 1
ATOM 4777 C CA . PHE A 1 620 ? 68.302 22.291 -0.546 1.00 94.75 620 PHE A CA 1
ATOM 4778 C C . PHE A 1 620 ? 69.702 21.670 -0.446 1.00 94.75 620 PHE A C 1
ATOM 4780 O O . PHE A 1 620 ? 70.677 22.334 -0.089 1.00 94.75 620 PHE A O 1
ATOM 4787 N N . ARG A 1 621 ? 69.824 20.376 -0.768 1.00 93.69 621 ARG A N 1
ATOM 4788 C CA . ARG A 1 621 ? 71.113 19.662 -0.799 1.00 93.69 621 ARG A CA 1
ATOM 4789 C C . ARG A 1 621 ? 71.984 20.096 -1.969 1.00 93.69 621 ARG A C 1
ATOM 4791 O O . ARG A 1 621 ? 73.201 20.184 -1.823 1.00 93.69 621 ARG A O 1
ATOM 4798 N N . LYS A 1 622 ? 71.361 20.378 -3.111 1.00 89.38 622 LYS A N 1
ATOM 4799 C CA . LYS A 1 622 ? 71.975 21.035 -4.265 1.00 89.38 622 LYS A CA 1
ATOM 4800 C C . LYS A 1 622 ? 71.063 22.184 -4.698 1.00 89.38 622 LYS A C 1
ATOM 4802 O O . LYS A 1 622 ? 69.848 22.011 -4.634 1.00 89.38 622 LYS A O 1
ATOM 4807 N N . PRO A 1 623 ? 71.608 23.334 -5.124 1.00 86.44 623 PRO A N 1
ATOM 4808 C CA . PRO A 1 623 ? 70.773 24.421 -5.616 1.00 86.44 623 PRO A CA 1
ATOM 4809 C C . PRO A 1 623 ? 69.982 23.981 -6.852 1.00 86.44 623 PRO A C 1
ATOM 4811 O O . PRO A 1 623 ? 70.580 23.395 -7.757 1.00 86.44 623 PRO A O 1
ATOM 4814 N N . SER A 1 624 ? 68.686 24.299 -6.918 1.00 85.56 624 SER A N 1
ATOM 4815 C CA . SER A 1 624 ? 67.928 24.161 -8.170 1.00 85.56 624 SER A CA 1
ATOM 4816 C C . SER A 1 624 ? 68.283 25.327 -9.093 1.00 85.56 624 SER A C 1
ATOM 4818 O O . SER A 1 624 ? 68.459 26.462 -8.629 1.00 85.56 624 SER A O 1
ATOM 4820 N N . ARG A 1 625 ? 68.475 25.044 -10.385 1.00 83.19 625 ARG A N 1
ATOM 4821 C CA . ARG A 1 625 ? 68.955 26.009 -11.379 1.00 83.19 625 ARG A CA 1
ATOM 4822 C C . ARG A 1 625 ? 68.108 25.943 -12.640 1.00 83.19 625 ARG A C 1
ATOM 4824 O O . ARG A 1 625 ? 68.061 24.905 -13.282 1.00 83.19 625 ARG A O 1
ATOM 4831 N N . SER A 1 626 ? 67.538 27.075 -13.041 1.00 80.00 626 SER A N 1
ATOM 4832 C CA . SER A 1 626 ? 66.851 27.214 -14.330 1.00 80.00 626 SER A CA 1
ATOM 4833 C C . SER A 1 626 ? 67.023 28.623 -14.896 1.00 80.00 626 SER A C 1
ATOM 4835 O O . SER A 1 626 ? 67.265 29.578 -14.152 1.00 80.00 626 SER A O 1
ATOM 4837 N N . LYS A 1 627 ? 66.911 28.757 -16.223 1.00 75.69 627 LYS A N 1
ATOM 4838 C CA . LYS A 1 627 ? 66.846 30.052 -16.922 1.00 75.69 627 LYS A CA 1
ATOM 4839 C C . LYS A 1 627 ? 65.430 30.643 -16.915 1.00 75.69 627 LYS A C 1
ATOM 4841 O O . LYS A 1 627 ? 65.296 31.858 -17.011 1.00 75.69 627 LYS A O 1
ATOM 4846 N N . THR A 1 628 ? 64.407 29.807 -16.762 1.00 77.69 628 THR A N 1
ATOM 4847 C CA . THR A 1 628 ? 62.982 30.171 -16.702 1.00 77.69 628 THR A CA 1
ATOM 4848 C C . THR A 1 628 ? 62.485 30.172 -15.253 1.00 77.69 628 THR A C 1
ATOM 4850 O O . THR A 1 628 ? 63.287 30.036 -14.323 1.00 77.69 628 THR A O 1
ATOM 4853 N N . ALA A 1 629 ? 61.193 30.435 -15.030 1.00 76.81 629 ALA A N 1
ATOM 4854 C CA . ALA A 1 629 ? 60.573 30.316 -13.708 1.00 76.81 629 ALA A CA 1
ATOM 4855 C C . ALA A 1 629 ? 60.597 28.854 -13.241 1.00 76.81 629 ALA A C 1
ATOM 4857 O O . ALA A 1 629 ? 60.376 27.958 -14.050 1.00 76.81 629 ALA A O 1
ATOM 4858 N N . LEU A 1 630 ? 60.864 28.629 -11.957 1.00 81.94 630 LEU A N 1
ATOM 4859 C CA . LEU A 1 630 ? 60.839 27.294 -11.355 1.00 81.94 630 LEU A CA 1
ATOM 4860 C C . LEU A 1 630 ? 59.454 27.060 -10.750 1.00 81.94 630 LEU A C 1
ATOM 4862 O O . LEU A 1 630 ? 58.950 27.941 -10.053 1.00 81.94 630 LEU A O 1
ATOM 4866 N N . ILE A 1 631 ? 58.842 25.907 -11.008 1.00 89.69 631 ILE A N 1
ATOM 4867 C CA . ILE A 1 631 ? 57.527 25.544 -10.465 1.00 89.69 631 ILE A CA 1
ATOM 4868 C C . ILE A 1 631 ? 57.713 24.331 -9.561 1.00 89.69 631 ILE A C 1
ATOM 4870 O O . ILE A 1 631 ? 58.265 23.322 -9.978 1.00 89.69 631 ILE A O 1
ATOM 4874 N N . TYR A 1 632 ? 57.261 24.441 -8.316 1.00 92.38 632 TYR A N 1
ATOM 4875 C CA . TYR A 1 632 ? 57.408 23.402 -7.307 1.00 92.38 632 TYR A CA 1
ATOM 4876 C C . TYR A 1 632 ? 56.068 22.974 -6.738 1.00 92.38 632 TYR A C 1
ATOM 4878 O O . TYR A 1 632 ? 55.214 23.824 -6.497 1.00 92.38 632 TYR A O 1
ATOM 4886 N N . ARG A 1 633 ? 55.962 21.695 -6.378 1.00 93.94 633 ARG A N 1
ATOM 4887 C CA . ARG A 1 633 ? 54.979 21.184 -5.420 1.00 93.94 633 ARG A CA 1
ATOM 4888 C C . ARG A 1 633 ? 55.669 20.827 -4.117 1.00 93.94 633 ARG A C 1
ATOM 4890 O O . ARG A 1 633 ? 56.564 19.984 -4.086 1.00 93.94 633 ARG A O 1
ATOM 4897 N N . ILE A 1 634 ? 55.243 21.459 -3.033 1.00 94.44 634 ILE A N 1
ATOM 4898 C CA . ILE A 1 634 ? 55.719 21.201 -1.678 1.00 94.44 634 ILE A CA 1
ATOM 4899 C C . ILE A 1 634 ? 54.631 20.432 -0.941 1.00 94.44 634 ILE A C 1
ATOM 4901 O O . ILE A 1 634 ? 53.489 20.867 -0.892 1.00 94.44 634 ILE A O 1
ATOM 4905 N N . THR A 1 635 ? 54.978 19.291 -0.359 1.00 93.19 635 THR A N 1
ATOM 4906 C CA . THR A 1 635 ? 54.093 18.499 0.501 1.00 93.19 635 THR A CA 1
ATOM 4907 C C . THR A 1 635 ? 54.726 18.343 1.878 1.00 93.19 635 THR A C 1
ATOM 4909 O O . THR A 1 635 ? 55.903 17.994 1.980 1.00 93.19 635 THR A O 1
ATOM 4912 N N . LEU A 1 636 ? 53.947 18.592 2.926 1.00 92.31 636 LEU A N 1
ATOM 4913 C CA . LEU A 1 636 ? 54.309 18.396 4.326 1.00 92.31 636 LEU A CA 1
ATOM 4914 C C . LEU A 1 636 ? 53.378 17.359 4.955 1.00 92.31 636 LEU A C 1
ATOM 4916 O O . LEU A 1 636 ? 52.171 17.561 4.979 1.00 92.31 636 LEU A O 1
ATOM 4920 N N . ASP A 1 637 ? 53.937 16.302 5.533 1.00 91.12 637 ASP A N 1
ATOM 4921 C CA . ASP A 1 637 ? 53.226 15.357 6.399 1.00 91.12 637 ASP A CA 1
ATOM 4922 C C . ASP A 1 637 ? 52.998 15.988 7.788 1.00 91.12 637 ASP A C 1
ATOM 4924 O O . ASP A 1 637 ? 53.780 15.789 8.725 1.00 91.12 637 ASP A O 1
ATOM 4928 N N . ALA A 1 638 ? 51.969 16.839 7.903 1.00 87.06 638 ALA A N 1
ATOM 4929 C CA . ALA A 1 638 ? 51.744 17.652 9.099 1.00 87.06 638 ALA A CA 1
ATOM 4930 C C . ALA A 1 638 ? 51.239 16.832 10.295 1.00 87.06 638 ALA A C 1
ATOM 4932 O O . ALA A 1 638 ? 51.434 17.258 11.429 1.00 87.06 638 ALA A O 1
ATOM 4933 N N . ALA A 1 639 ? 50.704 15.626 10.077 1.00 85.88 639 ALA A N 1
ATOM 4934 C CA . ALA A 1 639 ? 50.296 14.707 11.145 1.00 85.88 639 ALA A CA 1
ATOM 4935 C C . ALA A 1 639 ? 51.456 14.299 12.077 1.00 85.88 639 ALA A C 1
ATOM 4937 O O . ALA A 1 639 ? 51.237 13.873 13.209 1.00 85.88 639 ALA A O 1
ATOM 4938 N N . LYS A 1 640 ? 52.708 14.464 11.627 1.00 87.12 640 LYS A N 1
ATOM 4939 C CA . LYS A 1 640 ? 53.922 14.249 12.434 1.00 87.12 640 LYS A CA 1
ATOM 4940 C C . LYS A 1 640 ? 54.344 15.464 13.266 1.00 87.12 640 LYS A C 1
ATOM 4942 O O . LYS A 1 640 ? 55.366 15.396 13.959 1.00 87.12 640 LYS A O 1
ATOM 4947 N N . LEU A 1 641 ? 53.611 16.572 13.177 1.00 87.38 641 LEU A N 1
ATOM 4948 C CA . LEU A 1 641 ? 53.805 17.793 13.957 1.00 87.38 641 LEU A CA 1
ATOM 4949 C C . LEU A 1 641 ? 52.679 17.949 14.985 1.00 87.38 641 LEU A C 1
ATOM 4951 O O . LEU A 1 641 ? 51.562 17.483 14.768 1.00 87.38 641 LEU A O 1
ATOM 4955 N N . THR A 1 642 ? 52.968 18.646 16.084 1.00 85.00 642 THR A N 1
ATOM 4956 C CA . THR A 1 642 ? 51.990 18.930 17.137 1.00 85.00 642 THR A CA 1
ATOM 4957 C C . THR A 1 642 ? 51.914 20.422 17.470 1.00 85.00 642 THR A C 1
ATOM 4959 O O . THR A 1 642 ? 52.838 21.204 17.204 1.00 85.00 642 THR A O 1
ATOM 4962 N N . THR A 1 643 ? 50.795 20.831 18.069 1.00 81.62 643 THR A N 1
ATOM 4963 C CA . THR A 1 643 ? 50.655 22.122 18.755 1.00 81.62 643 THR A CA 1
ATOM 4964 C C . THR A 1 643 ? 51.605 22.184 19.965 1.00 81.62 643 THR A C 1
ATOM 4966 O O . THR A 1 643 ? 52.109 21.148 20.414 1.00 81.62 643 THR A O 1
ATOM 4969 N N . PRO A 1 644 ? 51.870 23.374 20.541 1.00 75.62 644 PRO A N 1
ATOM 4970 C CA . PRO A 1 644 ? 52.701 23.520 21.740 1.00 75.62 644 PRO A CA 1
ATOM 4971 C C . PRO A 1 644 ? 52.286 22.649 22.930 1.00 75.62 644 PRO A C 1
ATOM 4973 O O . PRO A 1 644 ? 53.145 22.291 23.731 1.00 75.62 644 PRO A O 1
ATOM 4976 N N . ILE A 1 645 ? 51.010 22.269 23.004 1.00 72.88 645 ILE A N 1
ATOM 4977 C CA . ILE A 1 645 ? 50.432 21.447 24.072 1.00 72.88 645 ILE A CA 1
ATOM 4978 C C . ILE A 1 645 ? 50.244 19.967 23.687 1.00 72.88 645 ILE A C 1
ATOM 4980 O O . ILE A 1 645 ? 49.687 19.202 24.466 1.00 72.88 645 ILE A O 1
ATOM 4984 N N . GLY A 1 646 ? 50.744 19.540 22.520 1.00 73.50 646 GLY A N 1
ATOM 4985 C CA . GLY A 1 646 ? 50.847 18.121 22.152 1.00 73.50 646 GLY A CA 1
ATOM 4986 C C . GLY A 1 646 ? 49.780 17.586 21.192 1.00 73.50 646 GLY A C 1
ATOM 4987 O O . GLY A 1 646 ? 49.863 16.420 20.814 1.00 73.50 646 GLY A O 1
ATOM 4988 N N . THR A 1 647 ? 48.836 18.408 20.732 1.00 80.12 647 THR A N 1
ATOM 4989 C CA . THR A 1 647 ? 47.776 17.986 19.798 1.00 80.12 647 THR A CA 1
ATOM 4990 C C . THR A 1 647 ? 48.328 17.811 18.373 1.00 80.12 647 THR A C 1
ATOM 4992 O O . THR A 1 647 ? 48.915 18.760 17.849 1.00 80.12 647 THR A O 1
ATOM 4995 N N . PRO A 1 648 ? 48.156 16.658 17.696 1.00 82.12 648 PRO A N 1
ATOM 4996 C CA . PRO A 1 648 ? 48.600 16.472 16.309 1.00 82.12 648 PRO A CA 1
ATOM 4997 C C . PRO A 1 648 ? 47.888 17.398 15.309 1.00 82.12 648 PRO A C 1
ATOM 4999 O O . PRO A 1 648 ? 46.675 17.622 15.416 1.00 82.12 648 PRO A O 1
ATOM 5002 N N . LEU A 1 649 ? 48.623 17.912 14.313 1.00 85.69 649 LEU A N 1
ATOM 5003 C CA . LEU A 1 649 ? 48.045 18.711 13.221 1.00 85.69 649 LEU A CA 1
ATOM 5004 C C . LEU A 1 649 ? 47.319 17.835 12.187 1.00 85.69 649 LEU A C 1
ATOM 5006 O O . LEU A 1 649 ? 47.554 16.634 12.081 1.00 85.69 649 LEU A O 1
ATOM 5010 N N . ASN A 1 650 ? 46.440 18.453 11.397 1.00 81.38 650 ASN A N 1
ATOM 5011 C CA . ASN A 1 650 ? 45.626 17.749 10.405 1.00 81.38 650 ASN A CA 1
ATOM 5012 C C . ASN A 1 650 ? 46.355 17.595 9.053 1.00 81.38 650 ASN A C 1
ATOM 5014 O O . ASN A 1 650 ? 46.811 18.588 8.488 1.00 81.38 650 ASN A O 1
ATOM 5018 N N . GLY A 1 651 ? 46.350 16.367 8.514 1.00 75.38 651 GLY A N 1
ATOM 5019 C CA . GLY A 1 651 ? 46.552 16.030 7.093 1.00 75.38 651 GLY A CA 1
ATOM 5020 C C . GLY A 1 651 ? 47.933 16.309 6.474 1.00 75.38 651 GLY A C 1
ATOM 5021 O O . GLY A 1 651 ? 48.808 16.910 7.098 1.00 75.38 651 GLY A O 1
ATOM 5022 N N . PRO A 1 652 ? 48.159 15.874 5.220 1.00 82.62 652 PRO A N 1
ATOM 5023 C CA . PRO A 1 652 ? 49.254 16.385 4.415 1.00 82.62 652 PRO A CA 1
ATOM 5024 C C . PRO A 1 652 ? 48.905 17.789 3.899 1.00 82.62 652 PRO A C 1
ATOM 5026 O O . PRO A 1 652 ? 47.855 18.003 3.298 1.00 82.62 652 PRO A O 1
ATOM 5029 N N . MET A 1 653 ? 49.792 18.756 4.108 1.00 89.88 653 MET A N 1
ATOM 5030 C CA . MET A 1 653 ? 49.646 20.109 3.569 1.00 89.88 653 MET A CA 1
ATOM 5031 C C . MET A 1 653 ? 50.379 20.194 2.230 1.00 89.88 653 MET A C 1
ATOM 5033 O O . MET A 1 653 ? 51.568 19.880 2.168 1.00 89.88 653 MET A O 1
ATOM 5037 N N . VAL A 1 654 ? 49.691 20.618 1.167 1.00 90.56 654 VAL A N 1
ATOM 5038 C CA . VAL A 1 654 ? 50.250 20.730 -0.191 1.00 90.56 654 VAL A CA 1
ATOM 5039 C C . VAL A 1 654 ? 50.233 22.185 -0.645 1.00 90.56 654 VAL A C 1
ATOM 5041 O O . VAL A 1 654 ? 49.259 22.899 -0.417 1.00 90.56 654 VAL A O 1
ATOM 5044 N N . TRP A 1 655 ? 51.313 22.627 -1.285 1.00 91.62 655 TRP A N 1
ATOM 5045 C CA . TRP A 1 655 ? 51.455 23.985 -1.790 1.00 91.62 655 TRP A CA 1
ATOM 5046 C C . TRP A 1 655 ? 52.215 24.005 -3.112 1.00 91.62 655 TRP A C 1
ATOM 5048 O O . TRP A 1 655 ? 53.347 23.523 -3.173 1.00 91.62 655 TRP A O 1
ATOM 5058 N N . ASP A 1 656 ? 51.635 24.624 -4.137 1.00 91.50 656 ASP A N 1
ATOM 5059 C CA . ASP A 1 656 ? 52.318 24.857 -5.407 1.00 91.50 656 ASP A CA 1
ATOM 5060 C C . ASP A 1 656 ? 52.920 26.266 -5.432 1.00 91.50 656 ASP A C 1
ATOM 5062 O O . ASP A 1 656 ? 52.295 27.251 -5.030 1.00 91.50 656 ASP A O 1
ATOM 5066 N N . LEU A 1 657 ? 54.174 26.368 -5.864 1.00 91.62 657 LEU A N 1
ATOM 5067 C CA . LEU A 1 657 ? 54.950 27.600 -5.816 1.00 91.62 657 LEU A CA 1
ATOM 5068 C C . LEU A 1 657 ? 55.674 27.836 -7.138 1.00 91.62 657 LEU A C 1
ATOM 5070 O O . LEU A 1 657 ? 56.467 27.007 -7.569 1.00 91.62 657 LEU A O 1
ATOM 5074 N N . LYS A 1 658 ? 55.493 29.025 -7.714 1.00 89.12 658 LYS A N 1
ATOM 5075 C CA . LYS A 1 658 ? 56.282 29.524 -8.845 1.00 89.12 658 LYS A CA 1
ATOM 5076 C C . LYS A 1 658 ? 57.299 30.563 -8.357 1.00 89.12 658 LYS A C 1
ATOM 5078 O O . LYS A 1 658 ? 56.900 31.517 -7.690 1.00 89.12 658 LYS A O 1
ATOM 5083 N N . VAL A 1 659 ? 58.588 30.380 -8.670 1.00 83.56 659 VAL A N 1
ATOM 5084 C CA . VAL A 1 659 ? 59.721 31.215 -8.198 1.00 83.56 659 VAL A CA 1
ATOM 5085 C C . VAL A 1 659 ? 60.598 31.748 -9.327 1.00 83.56 659 VAL A C 1
ATOM 5087 O O . VAL A 1 659 ? 60.956 30.989 -10.262 1.00 83.56 659 VAL A O 1
#

Foldseek 3Di:
DAKDKDADDDDDDDDDDDDDDDDDPDPPPPCPDDQDDDALQQQQLLQLLQVCLQQLLVVLVVCCVPQVPPPVDNCSCVQCVPPPPDDDDSVVLNVVSVVQDRAFGAAEDSLQQQLFQVVLVVCQVVLHDDCADVPGDHSVVSSVVSVFAFRIKIKDKFKRRAGSSSRSVVLCRDPNSVCVSRPRPWHHKHKDWDWDDRPVDDDGITIMMIMTGDGPPWFAKEKEFEFACDPDNPPGRHRPGADWFWWKWKQDPVGIDIDTAHPSRIDMDTRDDFDWTKIFTDGAQDDGVVGIDTDGGDRGYHYDYHHDHHGKAFAKEWPDQDEAEDEAQDKDKTKMFTIGAQQDKDKWAKDKDADPPDPDDVVQFWDQWPPNRIWMRDRVRGMTMTMIGTHDDQDDDQWGKIKMAIDDPDPRYDYDHGIHMYTHHYPNDDKFKEKEWVPPPDAAEAELVVFKDKTKMFMDIQQQAKWKKKKWKFWDDFDPQFDTDIDIFIRHRVRGMTMDMTGGDDDQFAGAKTKMKMAIDDIPDPRYDYDDDRMHMYIYDYPHDDKDWDDKDWDDDQQWTFKIKIAIPAFWDDDCQWPQVQKWKWKCADVRDPPDPRIDTFRFPIWDADRVRRMIITGTPDIDGDPDKIKMKMKGQQQPIGHPHRHGDDDIDIDIDID